Protein AF-0000000085181703 (afdb_homodimer)

Organism: NCBI:txid2984134

Structure (mmCIF, N/CA/C/O backbone):
data_AF-0000000085181703-model_v1
#
loop_
_entity.id
_entity.type
_entity.pdbx_description
1 polymer 'Alpha/beta hydrolase'
#
loop_
_atom_site.group_PDB
_atom_site.id
_atom_site.type_symbol
_atom_site.label_atom_id
_atom_site.label_alt_id
_atom_site.label_comp_id
_atom_site.label_asym_id
_atom_site.label_entity_id
_atom_site.label_seq_id
_atom_site.pdbx_PDB_ins_code
_atom_site.Cartn_x
_atom_site.Cartn_y
_atom_site.Cartn_z
_atom_site.occupancy
_atom_site.B_iso_or_equiv
_atom_site.auth_seq_id
_atom_site.auth_comp_id
_atom_site.auth_asym_id
_atom_site.auth_atom_id
_atom_site.pdbx_PDB_model_num
ATOM 1 N N . MET A 1 1 ? 2.215 30.688 -2.297 1 44.62 1 MET A N 1
ATOM 2 C CA . MET A 1 1 ? 3.512 31.328 -2.062 1 44.62 1 MET A CA 1
ATOM 3 C C . MET A 1 1 ? 3.768 31.5 -0.57 1 44.62 1 MET A C 1
ATOM 5 O O . MET A 1 1 ? 2.91 32 0.155 1 44.62 1 MET A O 1
ATOM 9 N N . ILE A 1 2 ? 4.824 30.688 -0.105 1 53.91 2 ILE A N 1
ATOM 10 C CA . ILE A 1 2 ? 5.281 30.719 1.279 1 53.91 2 ILE A CA 1
ATOM 11 C C . ILE A 1 2 ? 6.387 31.766 1.433 1 53.91 2 ILE A C 1
ATOM 13 O O . ILE A 1 2 ? 7.277 31.859 0.584 1 53.91 2 ILE A O 1
ATOM 17 N N . GLY A 1 3 ? 6.328 32.688 2.465 1 51.97 3 GLY A N 1
ATOM 18 C CA . GLY A 1 3 ? 7.445 33.531 2.891 1 51.97 3 GLY A CA 1
ATOM 19 C C . GLY A 1 3 ? 7.438 34.906 2.27 1 51.97 3 GLY A C 1
ATOM 20 O O . GLY A 1 3 ? 8.414 35.656 2.373 1 51.97 3 GLY A O 1
ATOM 21 N N . LEU A 1 4 ? 6.711 35.188 1.269 1 46.38 4 LEU A N 1
ATOM 22 C CA . LEU A 1 4 ? 6.895 36.531 0.753 1 46.38 4 LEU A CA 1
ATOM 23 C C . LEU A 1 4 ? 6.578 37.594 1.826 1 46.38 4 LEU A C 1
ATOM 25 O O . LEU A 1 4 ? 5.566 37.469 2.52 1 46.38 4 LEU A O 1
ATOM 29 N N . VAL A 1 5 ? 7.785 38.125 2.312 1 45.75 5 VAL A N 1
ATOM 30 C CA . VAL A 1 5 ? 7.645 39.25 3.199 1 45.75 5 VAL A CA 1
ATOM 31 C C . VAL A 1 5 ? 6.566 40.219 2.66 1 45.75 5 VAL A C 1
ATOM 33 O O . VAL A 1 5 ? 6.668 40.688 1.531 1 45.75 5 VAL A O 1
ATOM 36 N N . ALA A 1 6 ? 5.469 39.938 3.24 1 47.25 6 ALA A N 1
ATOM 37 C CA . ALA A 1 6 ? 4.414 40.906 2.932 1 47.25 6 ALA A CA 1
ATOM 38 C C . ALA A 1 6 ? 4.988 42.312 2.775 1 47.25 6 ALA A C 1
ATOM 40 O O . ALA A 1 6 ? 5.965 42.656 3.439 1 47.25 6 ALA A O 1
ATOM 41 N N . GLU A 1 7 ? 4.918 42.906 1.658 1 44.91 7 GLU A N 1
ATOM 42 C CA . GLU A 1 7 ? 5.156 44.344 1.658 1 44.91 7 GLU A CA 1
ATOM 43 C C . GLU A 1 7 ? 4.863 44.969 3.027 1 44.91 7 GLU A C 1
ATOM 45 O O . GLU A 1 7 ? 3.91 44.562 3.699 1 44.91 7 GLU A O 1
ATOM 50 N N . PRO A 1 8 ? 5.91 45.656 3.588 1 40.56 8 PRO A N 1
ATOM 51 C CA . PRO A 1 8 ? 5.605 46.375 4.812 1 40.56 8 PRO A CA 1
ATOM 52 C C . PRO A 1 8 ? 4.211 47 4.801 1 40.56 8 PRO A C 1
ATOM 54 O O . PRO A 1 8 ? 3.879 47.781 3.898 1 40.56 8 PRO A O 1
ATOM 57 N N . GLN A 1 9 ? 3.221 46.219 4.93 1 43.88 9 GLN A N 1
ATOM 58 C CA . GLN A 1 9 ? 1.952 46.906 5.027 1 43.88 9 GLN A CA 1
ATOM 59 C C . GLN A 1 9 ? 2.055 48.094 6 1 43.88 9 GLN A C 1
ATOM 61 O O . GLN A 1 9 ? 2.902 48.094 6.895 1 43.88 9 GLN A O 1
ATOM 66 N N . ASN A 1 10 ? 1.374 49.188 5.863 1 41.94 10 ASN A N 1
ATOM 67 C CA . ASN A 1 10 ? 1.282 50.25 6.844 1 41.94 10 ASN A CA 1
ATOM 68 C C . ASN A 1 10 ? 1.232 49.688 8.273 1 41.94 10 ASN A C 1
ATOM 70 O O . ASN A 1 10 ? 0.738 48.594 8.5 1 41.94 10 ASN A O 1
ATOM 74 N N . GLY A 1 11 ? 1.941 50.156 9.312 1 42.81 11 GLY A N 1
ATOM 75 C CA . GLY A 1 11 ? 2.311 49.906 10.703 1 42.81 11 GLY A CA 1
ATOM 76 C C . GLY A 1 11 ? 1.26 49.156 11.484 1 42.81 11 GLY A C 1
ATOM 77 O O . GLY A 1 11 ? 1.58 48.188 12.195 1 42.81 11 GLY A O 1
ATOM 78 N N . ASP A 1 12 ? 0.082 49.625 11.758 1 45.75 12 ASP A N 1
ATOM 79 C CA . ASP A 1 12 ? -0.886 49.312 12.805 1 45.75 12 ASP A CA 1
ATOM 80 C C . ASP A 1 12 ? -1.64 48.031 12.484 1 45.75 12 ASP A C 1
ATOM 82 O O . ASP A 1 12 ? -2.115 47.344 13.391 1 45.75 12 ASP A O 1
ATOM 86 N N . ALA A 1 13 ? -1.985 47.719 11.359 1 49.84 13 ALA A N 1
ATOM 87 C CA . ALA A 1 13 ? -2.912 46.625 11 1 49.84 13 ALA A CA 1
ATOM 88 C C . ALA A 1 13 ? -2.232 45.281 11.078 1 49.84 13 ALA A C 1
ATOM 90 O O . ALA A 1 13 ? -2.893 44.25 11.312 1 49.84 13 ALA A O 1
ATOM 91 N N . ALA A 1 14 ? -1.057 45.125 10.719 1 53.81 14 ALA A N 1
ATOM 92 C CA . ALA A 1 14 ? -0.297 43.875 10.742 1 53.81 14 ALA A CA 1
ATOM 93 C C . ALA A 1 14 ? -0.096 43.375 12.172 1 53.81 14 ALA A C 1
ATOM 95 O O . ALA A 1 14 ? 0.05 42.188 12.414 1 53.81 14 ALA A O 1
ATOM 96 N N . LYS A 1 15 ? 0.041 44.312 13.086 1 58.56 15 LYS A N 1
ATOM 97 C CA . LYS A 1 15 ? 0.349 43.969 14.469 1 58.56 15 LYS A CA 1
ATOM 98 C C . LYS A 1 15 ? -0.819 43.25 15.125 1 58.56 15 LYS A C 1
ATOM 100 O O . LYS A 1 15 ? -0.629 42.5 16.094 1 58.56 15 LYS A O 1
ATOM 105 N N . ASN A 1 16 ? -2.051 43.281 14.391 1 68.62 16 ASN A N 1
ATOM 106 C CA . ASN A 1 16 ? -3.156 42.719 15.156 1 68.62 16 ASN A CA 1
ATOM 107 C C . ASN A 1 16 ? -3.738 41.469 14.469 1 68.62 16 ASN A C 1
ATOM 109 O O . ASN A 1 16 ? -4.902 41.156 14.68 1 68.62 16 ASN A O 1
ATOM 113 N N . LEU A 1 17 ? -2.854 40.844 13.586 1 85.81 17 LEU A N 1
ATOM 114 C CA . LEU A 1 17 ? -3.385 39.656 12.914 1 85.81 17 LEU A CA 1
ATOM 115 C C . LEU A 1 17 ? -3.277 38.438 13.82 1 85.81 17 LEU A C 1
ATOM 117 O O . LEU A 1 17 ? -2.314 38.281 14.578 1 85.81 17 LEU A O 1
ATOM 121 N N . ARG A 1 18 ? -4.336 37.656 13.781 1 92.69 18 ARG A N 1
ATOM 122 C CA . ARG A 1 18 ? -4.234 36.344 14.422 1 92.69 18 ARG A CA 1
ATOM 123 C C . ARG A 1 18 ? -3.27 35.438 13.672 1 92.69 18 ARG A C 1
ATOM 125 O O . ARG A 1 18 ? -3.262 35.406 12.438 1 92.69 18 ARG A O 1
ATOM 132 N N . LYS A 1 19 ? -2.395 34.781 14.438 1 95.5 19 LYS A N 1
ATOM 133 C CA . LYS A 1 19 ? -1.359 33.938 13.844 1 95.5 19 LYS A CA 1
ATOM 134 C C . LYS A 1 19 ? -1.336 32.562 14.5 1 95.5 19 LYS A C 1
ATOM 136 O O . LYS A 1 19 ? -1.632 32.438 15.688 1 95.5 19 LYS A O 1
ATOM 141 N N . HIS A 1 20 ? -1.046 31.562 13.727 1 96 20 HIS A N 1
ATOM 142 C CA . HIS A 1 20 ? -0.878 30.188 14.203 1 96 20 HIS A CA 1
ATOM 143 C C . HIS A 1 20 ? 0.441 29.594 13.727 1 96 20 HIS A C 1
ATOM 145 O O . HIS A 1 20 ? 0.723 29.594 12.523 1 96 20 HIS A O 1
ATOM 151 N N . GLU A 1 21 ? 1.245 29.109 14.656 1 97 21 GLU A N 1
ATOM 152 C CA . GLU A 1 21 ? 2.457 28.359 14.305 1 97 21 GLU A CA 1
ATOM 153 C C . GLU A 1 21 ? 2.139 26.922 13.961 1 97 21 GLU A C 1
ATOM 155 O O . GLU A 1 21 ? 1.484 26.219 14.734 1 97 21 GLU A O 1
ATOM 160 N N . ILE A 1 22 ? 2.611 26.516 12.805 1 98.06 22 ILE A N 1
ATOM 161 C CA . ILE A 1 22 ? 2.357 25.156 12.344 1 98.06 22 ILE A CA 1
ATOM 162 C C . ILE A 1 22 ? 3.682 24.422 12.156 1 98.06 22 ILE A C 1
ATOM 164 O O . ILE A 1 22 ? 4.539 24.859 11.383 1 98.06 22 ILE A O 1
ATOM 168 N N . PHE A 1 23 ? 3.852 23.359 12.867 1 98.81 23 PHE A N 1
ATOM 169 C CA . PHE A 1 23 ? 5.004 22.5 12.648 1 98.81 23 PHE A CA 1
ATOM 170 C C . PHE A 1 23 ? 4.77 21.562 11.461 1 98.81 23 PHE A C 1
ATOM 172 O O . PHE A 1 23 ? 3.645 21.125 11.227 1 98.81 23 PHE A O 1
ATOM 179 N N . ILE A 1 24 ? 5.887 21.297 10.742 1 98.62 24 ILE A N 1
ATOM 180 C CA . ILE A 1 24 ? 5.766 20.562 9.492 1 98.62 24 ILE A CA 1
ATOM 181 C C . ILE A 1 24 ? 6.633 19.297 9.539 1 98.62 24 ILE A C 1
ATOM 183 O O . ILE A 1 24 ? 7.816 19.375 9.875 1 98.62 24 ILE A O 1
ATOM 187 N N . LEU A 1 25 ? 6.066 18.25 9.273 1 98.81 25 LEU A N 1
ATOM 188 C CA . LEU A 1 25 ? 6.695 17 8.867 1 98.81 25 LEU A CA 1
ATOM 189 C C . LEU A 1 25 ? 6.359 16.672 7.414 1 98.81 25 LEU A C 1
ATOM 191 O O . LEU A 1 25 ? 5.188 16.656 7.031 1 98.81 25 LEU A O 1
ATOM 195 N N . THR A 1 26 ? 7.398 16.438 6.59 1 98.75 26 THR A N 1
ATOM 196 C CA . THR A 1 26 ? 7.008 16.281 5.191 1 98.75 26 THR A CA 1
ATOM 197 C C . THR A 1 26 ? 7.934 15.305 4.477 1 98.75 26 THR A C 1
ATOM 199 O O . THR A 1 26 ? 9.133 15.258 4.758 1 98.75 26 THR A O 1
ATOM 202 N N . SER A 1 27 ? 7.352 14.508 3.582 1 98.44 27 SER A N 1
ATOM 203 C CA . SER A 1 27 ? 8.125 13.656 2.689 1 98.44 27 SER A CA 1
ATOM 204 C C . SER A 1 27 ? 8.352 14.328 1.341 1 98.44 27 SER A C 1
ATOM 206 O O . SER A 1 27 ? 8.789 13.68 0.385 1 98.44 27 SER A O 1
ATOM 208 N N . ARG A 1 28 ? 7.977 15.586 1.236 1 98 28 ARG A N 1
ATOM 209 C CA . ARG A 1 28 ? 8.172 16.359 0.017 1 98 28 ARG A CA 1
ATOM 210 C C . ARG A 1 28 ? 9.625 16.812 -0.119 1 98 28 ARG A C 1
ATOM 212 O O . ARG A 1 28 ? 10.258 17.172 0.87 1 98 28 ARG A O 1
ATOM 219 N N . ALA A 1 29 ? 10.102 16.781 -1.357 1 97.06 29 ALA A N 1
ATOM 220 C CA . ALA A 1 29 ? 11.406 17.375 -1.638 1 97.06 29 ALA A CA 1
ATOM 221 C C . ALA A 1 29 ? 11.328 18.906 -1.595 1 97.06 29 ALA A C 1
ATOM 223 O O . ALA A 1 29 ? 10.297 19.484 -1.916 1 97.06 29 ALA A O 1
ATOM 224 N N . PRO A 1 30 ? 12.445 19.484 -1.153 1 95.44 30 PRO A N 1
ATOM 225 C CA . PRO A 1 30 ? 12.461 20.953 -1.259 1 95.44 30 PRO A CA 1
ATOM 226 C C . PRO A 1 30 ? 12.195 21.438 -2.68 1 95.44 30 PRO A C 1
ATOM 228 O O . PRO A 1 30 ? 12.547 20.766 -3.648 1 95.44 30 PRO A O 1
ATOM 231 N N . ASP A 1 31 ? 11.562 22.547 -2.744 1 93.31 31 ASP A N 1
ATOM 232 C CA . ASP A 1 31 ? 11.336 23.172 -4.043 1 93.31 31 ASP A CA 1
ATOM 233 C C . ASP A 1 31 ? 12.5 24.094 -4.426 1 93.31 31 ASP A C 1
ATOM 235 O O . ASP A 1 31 ? 13.172 24.641 -3.557 1 93.31 31 ASP A O 1
ATOM 239 N N . SER A 1 32 ? 12.703 24.219 -5.754 1 90.62 32 SER A N 1
ATOM 240 C CA . SER A 1 32 ? 13.742 25.125 -6.215 1 90.62 32 SER A CA 1
ATOM 241 C C . SER A 1 32 ? 13.383 26.578 -5.922 1 90.62 32 SER A C 1
ATOM 243 O O . SER A 1 32 ? 14.258 27.422 -5.762 1 90.62 32 SER A O 1
ATOM 245 N N . ASP A 1 33 ? 12.133 26.844 -5.898 1 85.88 33 ASP A N 1
ATOM 246 C CA . ASP A 1 33 ? 11.625 28.141 -5.496 1 85.88 33 ASP A CA 1
ATOM 247 C C . ASP A 1 33 ? 11.5 28.234 -3.979 1 85.88 33 ASP A C 1
ATOM 249 O O . ASP A 1 33 ? 10.641 27.594 -3.377 1 85.88 33 ASP A O 1
ATOM 253 N N . PRO A 1 34 ? 12.328 29.031 -3.365 1 79.69 34 PRO A N 1
ATOM 254 C CA . PRO A 1 34 ? 12.312 29.109 -1.902 1 79.69 34 PRO A CA 1
ATOM 255 C C . PRO A 1 34 ? 10.969 29.609 -1.352 1 79.69 34 PRO A C 1
ATOM 257 O O . PRO A 1 34 ? 10.672 29.391 -0.175 1 79.69 34 PRO A O 1
ATOM 260 N N . THR A 1 35 ? 10.172 30.219 -2.189 1 81.19 35 THR A N 1
ATOM 261 C CA . THR A 1 35 ? 8.891 30.734 -1.723 1 81.19 35 THR A CA 1
ATOM 262 C C . THR A 1 35 ? 7.867 29.609 -1.615 1 81.19 35 THR A C 1
ATOM 264 O O . THR A 1 35 ? 6.816 29.766 -0.99 1 81.19 35 THR A O 1
ATOM 267 N N . ILE A 1 36 ? 8.211 28.5 -2.162 1 85.25 36 ILE A N 1
ATOM 268 C CA . ILE A 1 36 ? 7.297 27.359 -2.121 1 85.25 36 ILE A CA 1
ATOM 269 C C . ILE A 1 36 ? 7.715 26.406 -1.004 1 85.25 36 ILE A C 1
ATOM 271 O O . ILE A 1 36 ? 6.879 25.688 -0.442 1 85.25 36 ILE A O 1
ATOM 275 N N . LEU A 1 37 ? 9.016 26.422 -0.652 1 92.94 37 LEU A N 1
ATOM 276 C CA . LEU A 1 37 ? 9.664 25.656 0.407 1 92.94 37 LEU A CA 1
ATOM 277 C C . LEU A 1 37 ? 9.742 24.188 0.039 1 92.94 37 LEU A C 1
ATOM 279 O O . LEU A 1 37 ? 10.836 23.641 -0.158 1 92.94 37 LEU A O 1
ATOM 283 N N . PHE A 1 38 ? 8.516 23.484 -0.163 1 96.5 38 PHE A N 1
ATOM 284 C CA . PHE A 1 38 ? 8.523 22.078 -0.512 1 96.5 38 PHE A CA 1
ATOM 285 C C . PHE A 1 38 ? 7.684 21.812 -1.758 1 96.5 38 PHE A C 1
ATOM 287 O O . PHE A 1 38 ? 6.617 22.422 -1.929 1 96.5 38 PHE A O 1
ATOM 294 N N . SER A 1 39 ? 8.172 20.891 -2.654 1 96.06 39 SER A N 1
ATOM 295 C CA . SER A 1 39 ? 7.562 20.609 -3.949 1 96.06 39 SER A CA 1
ATOM 296 C C . SER A 1 39 ? 6.629 19.406 -3.869 1 96.06 39 SER A C 1
ATOM 298 O O . SER A 1 39 ? 6.359 18.891 -2.781 1 96.06 39 SER A O 1
ATOM 300 N N . GLY A 1 40 ? 6.07 19.078 -5.031 1 94.69 40 GLY A N 1
ATOM 301 C CA . GLY A 1 40 ? 5.258 17.875 -5.133 1 94.69 40 GLY A CA 1
ATOM 302 C C . GLY A 1 40 ? 6.078 16.609 -5.34 1 94.69 40 GLY A C 1
ATOM 303 O O . GLY A 1 40 ? 5.523 15.516 -5.414 1 94.69 40 GLY A O 1
ATOM 304 N N . LYS A 1 41 ? 7.367 16.719 -5.379 1 94.56 41 LYS A N 1
ATOM 305 C CA . LYS A 1 41 ? 8.258 15.578 -5.562 1 94.56 41 LYS A CA 1
ATOM 306 C C . LYS A 1 41 ? 8.609 14.93 -4.227 1 94.56 41 LYS A C 1
ATOM 308 O O . LYS A 1 41 ? 8.523 15.578 -3.178 1 94.56 41 LYS A O 1
ATOM 313 N N . ARG A 1 42 ? 8.977 13.68 -4.309 1 96 42 ARG A N 1
ATOM 314 C CA . ARG A 1 42 ? 9.297 12.914 -3.107 1 96 42 ARG A CA 1
ATOM 315 C C . ARG A 1 42 ? 10.742 13.125 -2.691 1 96 42 ARG A C 1
ATOM 317 O O . ARG A 1 42 ? 11.602 13.422 -3.529 1 96 42 ARG A O 1
ATOM 324 N N . SER A 1 43 ? 10.93 13.047 -1.42 1 95.38 43 SER A N 1
ATOM 325 C CA . SER A 1 43 ? 12.273 13.117 -0.857 1 95.38 43 SER A CA 1
ATOM 326 C C . SER A 1 43 ? 12.633 11.82 -0.132 1 95.38 43 SER A C 1
ATOM 328 O O . SER A 1 43 ? 11.766 11.156 0.427 1 95.38 43 SER A O 1
ATOM 330 N N . SER A 1 44 ? 13.914 11.438 -0.115 1 90.5 44 SER A N 1
ATOM 331 C CA . SER A 1 44 ? 14.391 10.273 0.63 1 90.5 44 SER A CA 1
ATOM 332 C C . SER A 1 44 ? 14.539 10.594 2.113 1 90.5 44 SER A C 1
ATOM 334 O O . SER A 1 44 ? 14.672 9.688 2.938 1 90.5 44 SER A O 1
ATOM 336 N N . GLU A 1 45 ? 14.484 11.852 2.391 1 93.69 45 GLU A N 1
ATOM 337 C CA . GLU A 1 45 ? 14.617 12.281 3.781 1 93.69 45 GLU A CA 1
ATOM 338 C C . GLU A 1 45 ? 13.398 13.086 4.227 1 93.69 45 GLU A C 1
ATOM 340 O O . GLU A 1 45 ? 12.844 13.867 3.451 1 93.69 45 GLU A O 1
ATOM 345 N N . ILE A 1 46 ? 13.062 12.938 5.492 1 96.88 46 ILE A N 1
ATOM 346 C CA . ILE A 1 46 ? 11.93 13.695 6.027 1 96.88 46 ILE A CA 1
ATOM 347 C C . ILE A 1 46 ? 12.312 15.164 6.164 1 96.88 46 ILE A C 1
ATOM 349 O O . ILE A 1 46 ? 13.438 15.484 6.555 1 96.88 46 ILE A O 1
ATOM 353 N N . GLY A 1 47 ? 11.453 16.016 5.711 1 97.81 47 GLY A N 1
ATOM 354 C CA . GLY A 1 47 ? 11.602 17.438 5.949 1 97.81 47 GLY A CA 1
ATOM 355 C C . GLY A 1 47 ? 10.992 17.891 7.266 1 97.81 47 GLY A C 1
ATOM 356 O O . GLY A 1 47 ? 9.93 17.406 7.656 1 97.81 47 GLY A O 1
ATOM 357 N N . LEU A 1 48 ? 11.695 18.75 7.98 1 98.5 48 LEU A N 1
ATOM 358 C CA . LEU A 1 48 ? 11.266 19.328 9.25 1 98.5 48 LEU A CA 1
ATOM 359 C C . LEU A 1 48 ? 11.258 20.844 9.188 1 98.5 48 LEU A C 1
ATOM 361 O O . LEU A 1 48 ? 12.289 21.469 8.898 1 98.5 48 LEU A O 1
ATOM 365 N N . ALA A 1 49 ? 10.109 21.375 9.414 1 97.94 49 ALA A N 1
ATOM 366 C CA . ALA A 1 49 ? 10.016 22.828 9.305 1 97.94 49 ALA A CA 1
ATOM 367 C C . ALA A 1 49 ? 8.93 23.391 10.227 1 97.94 49 ALA A C 1
ATOM 369 O O . ALA A 1 49 ? 8.312 22.641 10.984 1 97.94 49 ALA A O 1
ATOM 370 N N . LYS A 1 50 ? 8.805 24.641 10.273 1 97.56 50 LYS A N 1
ATOM 371 C CA . LYS A 1 50 ? 7.75 25.406 10.945 1 97.56 50 LYS A CA 1
ATOM 372 C C . LYS A 1 50 ? 7.395 26.656 10.156 1 97.56 50 LYS A C 1
ATOM 374 O O . LYS A 1 50 ? 8.258 27.266 9.516 1 97.56 50 LYS A O 1
ATOM 379 N N . LEU A 1 51 ? 6.098 26.922 10.141 1 95.88 51 LEU A N 1
ATOM 380 C CA . LEU A 1 51 ? 5.602 28.125 9.477 1 95.88 51 LEU A CA 1
ATOM 381 C C . LEU A 1 51 ? 4.57 28.844 10.344 1 95.88 51 LEU A C 1
ATOM 383 O O . LEU A 1 51 ? 4.031 28.25 11.289 1 95.88 51 LEU A O 1
ATOM 387 N N . THR A 1 52 ? 4.367 30.109 10.023 1 95.12 52 THR A N 1
ATOM 388 C CA . THR A 1 52 ? 3.305 30.891 10.641 1 95.12 52 THR A CA 1
ATOM 389 C C . THR A 1 52 ? 2.188 31.188 9.641 1 95.12 52 THR A C 1
ATOM 391 O O . THR A 1 52 ? 2.445 31.672 8.539 1 95.12 52 THR A O 1
ATOM 394 N N . VAL A 1 53 ? 1.019 30.797 9.953 1 95.69 53 VAL A N 1
ATOM 395 C CA . VAL A 1 53 ? -0.137 31.141 9.125 1 95.69 53 VAL A CA 1
ATOM 396 C C . VAL A 1 53 ? -0.884 32.312 9.734 1 95.69 53 VAL A C 1
ATOM 398 O O . VAL A 1 53 ? -1.222 32.312 10.922 1 95.69 53 VAL A O 1
ATOM 401 N N . SER A 1 54 ? -1.146 33.312 8.945 1 94.75 54 SER A N 1
ATOM 402 C CA . SER A 1 54 ? -1.91 34.469 9.383 1 94.75 54 SER A CA 1
ATOM 403 C C . SER A 1 54 ? -3.34 34.438 8.859 1 94.75 54 SER A C 1
ATOM 405 O O . SER A 1 54 ? -3.572 34.031 7.711 1 94.75 54 SER A O 1
ATOM 407 N N . VAL A 1 55 ? -4.23 34.812 9.688 1 94.69 55 VAL A N 1
ATOM 408 C CA . VAL A 1 55 ? -5.652 34.812 9.367 1 94.69 55 VAL A CA 1
ATOM 409 C C . VAL A 1 55 ? -6.117 36.25 9.133 1 94.69 55 VAL A C 1
ATOM 411 O O . VAL A 1 55 ? -5.926 37.125 9.984 1 94.69 55 VAL A O 1
ATOM 414 N N . PRO A 1 56 ? -6.727 36.5 8.039 1 93.06 56 PRO A N 1
ATOM 415 C CA . PRO A 1 56 ? -7.203 37.844 7.82 1 93.06 56 PRO A CA 1
ATOM 416 C C . PRO A 1 56 ? -8.352 38.25 8.75 1 93.06 56 PRO A C 1
ATOM 418 O O . PRO A 1 56 ? -9.18 37.406 9.094 1 93.06 56 PRO A O 1
ATOM 421 N N . PRO A 1 57 ? -8.414 39.531 9.078 1 92.06 57 PRO A N 1
ATOM 422 C CA . PRO A 1 57 ? -9.445 40 10.008 1 92.06 57 PRO A CA 1
ATOM 423 C C . PRO A 1 57 ? -10.859 39.719 9.492 1 92.06 57 PRO A C 1
ATOM 425 O O . PRO A 1 57 ? -11.797 39.562 10.281 1 92.06 57 PRO A O 1
ATOM 428 N N . ASN A 1 58 ? -11.094 39.656 8.211 1 89.62 58 ASN A N 1
ATOM 429 C CA . ASN A 1 58 ? -12.398 39.438 7.602 1 89.62 58 ASN A CA 1
ATOM 430 C C . ASN A 1 58 ? -12.695 37.969 7.406 1 89.62 58 ASN A C 1
ATOM 432 O O . ASN A 1 58 ? -13.609 37.594 6.672 1 89.62 58 ASN A O 1
ATOM 436 N N . HIS A 1 59 ? -11.992 37.125 8.07 1 92.75 59 HIS A N 1
ATOM 437 C CA . HIS A 1 59 ? -12.125 35.688 7.867 1 92.75 59 HIS A CA 1
ATOM 438 C C . HIS A 1 59 ? -13.539 35.219 8.164 1 92.75 59 HIS A C 1
ATOM 440 O O . HIS A 1 59 ? -14.133 35.625 9.164 1 92.75 59 HIS A O 1
ATOM 446 N N . THR A 1 60 ? -14.109 34.406 7.176 1 87.69 60 THR A N 1
ATOM 447 C CA . THR A 1 60 ? -15.344 33.656 7.371 1 87.69 60 THR A CA 1
ATOM 448 C C . THR A 1 60 ? -15.055 32.188 7.629 1 87.69 60 THR A C 1
ATOM 450 O O . THR A 1 60 ? -14.406 31.516 6.816 1 87.69 60 THR A O 1
ATOM 453 N N . PRO A 1 61 ? -15.547 31.641 8.734 1 85.62 61 PRO A N 1
ATOM 454 C CA . PRO A 1 61 ? -15.281 30.219 9.023 1 85.62 61 PRO A CA 1
ATOM 455 C C . PRO A 1 61 ? -15.664 29.297 7.867 1 85.62 61 PRO A C 1
ATOM 457 O O . PRO A 1 61 ? -16.703 29.5 7.238 1 85.62 61 PRO A O 1
ATOM 460 N N . GLY A 1 62 ? -14.766 28.297 7.609 1 82 62 GLY A N 1
ATOM 461 C CA . GLY A 1 62 ? -15.008 27.344 6.543 1 82 62 GLY A CA 1
ATOM 462 C C . GLY A 1 62 ? -14.383 27.75 5.219 1 82 62 GLY A C 1
ATOM 463 O O . GLY A 1 62 ? -14.297 26.938 4.293 1 82 62 GLY A O 1
ATOM 464 N N . LYS A 1 63 ? -13.922 28.969 5.148 1 85.38 63 LYS A N 1
ATOM 465 C CA . LYS A 1 63 ? -13.344 29.484 3.91 1 85.38 63 LYS A CA 1
ATOM 466 C C . LYS A 1 63 ? -11.852 29.781 4.082 1 85.38 63 LYS A C 1
ATOM 468 O O . LYS A 1 63 ? -11.414 30.141 5.18 1 85.38 63 LYS A O 1
ATOM 473 N N . ILE A 1 64 ? -11.125 29.578 3.041 1 89.81 64 ILE A N 1
ATOM 474 C CA . ILE A 1 64 ? -9.742 30.062 2.973 1 89.81 64 ILE A CA 1
ATOM 475 C C . ILE A 1 64 ? -9.648 31.219 1.979 1 89.81 64 ILE A C 1
ATOM 477 O O . ILE A 1 64 ? -9.57 30.984 0.768 1 89.81 64 ILE A O 1
ATOM 481 N N . GLU A 1 65 ? -9.695 32.469 2.535 1 90.56 65 GLU A N 1
ATOM 482 C CA . GLU A 1 65 ? -9.617 33.656 1.675 1 90.56 65 GLU A CA 1
ATOM 483 C C . GLU A 1 65 ? -8.289 33.688 0.925 1 90.56 65 GLU A C 1
ATOM 485 O O . GLU A 1 65 ? -7.219 33.656 1.541 1 90.56 65 GLU A O 1
ATOM 490 N N . SER A 1 66 ? -8.289 33.625 -0.312 1 87.5 66 SER A N 1
ATOM 491 C CA . SER A 1 66 ? -7.125 33.656 -1.194 1 87.5 66 SER A CA 1
ATOM 492 C C . SER A 1 66 ? -7.305 34.656 -2.311 1 87.5 66 SER A C 1
ATOM 494 O O . SER A 1 66 ? -8.43 35 -2.682 1 87.5 66 SER A O 1
ATOM 496 N N . PRO A 1 67 ? -6.18 35.156 -2.777 1 85.94 67 PRO A N 1
ATOM 497 C CA . PRO A 1 67 ? -6.312 36.156 -3.848 1 85.94 67 PRO A CA 1
ATOM 498 C C . PRO A 1 67 ? -6.703 35.531 -5.184 1 85.94 67 PRO A C 1
ATOM 500 O O . PRO A 1 67 ? -6.383 34.344 -5.445 1 85.94 67 PRO A O 1
ATOM 503 N N . GLN A 1 68 ? -7.516 36.219 -5.922 1 77.94 68 GLN A N 1
ATOM 504 C CA . GLN A 1 68 ? -7.844 35.781 -7.273 1 77.94 68 GLN A CA 1
ATOM 505 C C . GLN A 1 68 ? -6.602 35.75 -8.156 1 77.94 68 GLN A C 1
ATOM 507 O O . GLN A 1 68 ? -6.438 34.844 -8.984 1 77.94 68 GLN A O 1
ATOM 512 N N . SER A 1 69 ? -5.859 36.781 -7.992 1 76.19 69 SER A N 1
ATOM 513 C CA . SER A 1 69 ? -4.586 36.844 -8.703 1 76.19 69 SER A CA 1
ATOM 514 C C . SER A 1 69 ? -3.549 37.625 -7.891 1 76.19 69 SER A C 1
ATOM 516 O O . SER A 1 69 ? -3.898 38.375 -6.996 1 76.19 69 SER A O 1
ATOM 518 N N . GLY A 1 70 ? -2.303 37.312 -8.117 1 77.38 70 GLY A N 1
ATOM 519 C CA . GLY A 1 70 ? -1.235 38.094 -7.504 1 77.38 70 GLY A CA 1
ATOM 520 C C . GLY A 1 70 ? -0.791 37.531 -6.164 1 77.38 70 GLY A C 1
ATOM 521 O O . GLY A 1 70 ? -0.988 36.344 -5.887 1 77.38 70 GLY A O 1
ATOM 522 N N . ILE A 1 71 ? -0.151 38.375 -5.402 1 78.88 71 ILE A N 1
ATOM 523 C CA . ILE A 1 71 ? 0.463 38 -4.133 1 78.88 71 ILE A CA 1
ATOM 524 C C . ILE A 1 71 ? -0.548 38.156 -3.002 1 78.88 71 ILE A C 1
ATOM 526 O O . ILE A 1 71 ? -1.234 39.188 -2.922 1 78.88 71 ILE A O 1
ATOM 530 N N . PRO A 1 72 ? -0.743 37.156 -2.174 1 86.12 72 PRO A N 1
ATOM 531 C CA . PRO A 1 72 ? -1.664 37.281 -1.041 1 86.12 72 PRO A CA 1
ATOM 532 C C . PRO A 1 72 ? -1.324 38.438 -0.117 1 86.12 72 PRO A C 1
ATOM 534 O O . PRO A 1 72 ? -0.147 38.719 0.112 1 86.12 72 PRO A O 1
ATOM 537 N N . ARG A 1 73 ? -2.346 39.094 0.377 1 85.5 73 ARG A N 1
ATOM 538 C CA . ARG A 1 73 ? -2.234 40.188 1.356 1 85.5 73 ARG A CA 1
ATOM 539 C C . ARG A 1 73 ? -2.748 39.75 2.721 1 85.5 73 ARG A C 1
ATOM 541 O O . ARG A 1 73 ? -3.926 39.406 2.869 1 85.5 73 ARG A O 1
ATOM 548 N N . PRO A 1 74 ? -1.938 39.781 3.707 1 88.25 74 PRO A N 1
ATOM 549 C CA . PRO A 1 74 ? -2.334 39.25 5.02 1 88.25 74 PRO A CA 1
ATOM 550 C C . PRO A 1 74 ? -3.609 39.906 5.547 1 88.25 74 PRO A C 1
ATOM 552 O O . PRO A 1 74 ? -4.352 39.281 6.316 1 88.25 74 PRO A O 1
ATOM 555 N N . ALA A 1 75 ? -3.846 41.125 5.168 1 87.62 75 ALA A N 1
ATOM 556 C CA . ALA A 1 75 ? -5.027 41.844 5.645 1 87.62 75 ALA A CA 1
ATOM 557 C C . ALA A 1 75 ? -6.301 41.281 5.031 1 87.62 75 ALA A C 1
ATOM 559 O O . ALA A 1 75 ? -7.395 41.469 5.57 1 87.62 75 ALA A O 1
ATOM 560 N N . GLU A 1 76 ? -6.121 40.531 3.953 1 90.69 76 GLU A N 1
ATOM 561 C CA . GLU A 1 76 ? -7.309 40.094 3.227 1 90.69 76 GLU A CA 1
ATOM 562 C C . GLU A 1 76 ? -7.289 38.562 3.008 1 90.69 76 GLU A C 1
ATOM 564 O O . GLU A 1 76 ? -8.328 37.969 2.74 1 90.69 76 GLU A O 1
ATOM 569 N N . HIS A 1 77 ? -6.117 38.094 3.086 1 92.19 77 HIS A N 1
ATOM 570 C CA . HIS A 1 77 ? -5.965 36.688 2.699 1 92.19 77 HIS A CA 1
ATOM 571 C C . HIS A 1 77 ? -5.18 35.906 3.748 1 92.19 77 HIS A C 1
ATOM 573 O O . HIS A 1 77 ? -4.387 36.5 4.496 1 92.19 77 HIS A O 1
ATOM 579 N N . PHE A 1 78 ? -5.496 34.562 3.76 1 92.88 78 PHE A N 1
ATOM 580 C CA . PHE A 1 78 ? -4.59 33.688 4.508 1 92.88 78 PHE A CA 1
ATOM 581 C C . PHE A 1 78 ? -3.186 33.75 3.916 1 92.88 78 PHE A C 1
ATOM 583 O O . PHE A 1 78 ? -3.021 33.75 2.695 1 92.88 78 PHE A O 1
ATOM 590 N N . THR A 1 79 ? -2.211 33.812 4.773 1 92.06 79 THR A N 1
ATOM 591 C CA . THR A 1 79 ? -0.823 33.844 4.324 1 92.06 79 THR A CA 1
ATOM 592 C C . THR A 1 79 ? 0.035 32.906 5.191 1 92.06 79 THR A C 1
ATOM 594 O O . THR A 1 79 ? -0.243 32.75 6.383 1 92.06 79 THR A O 1
ATOM 597 N N . ALA A 1 80 ? 0.942 32.25 4.578 1 92.62 80 ALA A N 1
ATOM 598 C CA . ALA A 1 80 ? 1.979 31.5 5.27 1 92.62 80 ALA A CA 1
ATOM 599 C C . ALA A 1 80 ? 3.326 32.219 5.195 1 92.62 80 ALA A C 1
ATOM 601 O O . ALA A 1 80 ? 3.809 32.531 4.105 1 92.62 80 ALA A O 1
ATOM 602 N N . THR A 1 81 ? 3.906 32.438 6.406 1 91.06 81 THR A N 1
ATOM 603 C CA . THR A 1 81 ? 5.133 33.219 6.461 1 91.06 81 THR A CA 1
ATOM 604 C C . THR A 1 81 ? 6.121 32.625 7.457 1 91.06 81 THR A C 1
ATOM 606 O O . THR A 1 81 ? 5.852 31.594 8.055 1 91.06 81 THR A O 1
ATOM 609 N N . ASP A 1 82 ? 7.344 33.188 7.52 1 90.56 82 ASP A N 1
ATOM 610 C CA . ASP A 1 82 ? 8.383 32.906 8.5 1 90.56 82 ASP A CA 1
ATOM 611 C C . ASP A 1 82 ? 8.781 31.438 8.5 1 90.56 82 ASP A C 1
ATOM 613 O O . ASP A 1 82 ? 8.797 30.781 9.547 1 90.56 82 ASP A O 1
ATOM 617 N N . PRO A 1 83 ? 9.117 30.953 7.328 1 93.44 83 PRO A N 1
ATOM 618 C CA . PRO A 1 83 ? 9.555 29.547 7.297 1 93.44 83 PRO A CA 1
ATOM 619 C C . PRO A 1 83 ? 10.852 29.312 8.07 1 93.44 83 PRO A C 1
ATOM 621 O O . PRO A 1 83 ? 11.773 30.125 7.992 1 93.44 83 PRO A O 1
ATOM 624 N N . ALA A 1 84 ? 10.852 28.375 8.914 1 94.25 84 ALA A N 1
ATOM 625 C CA . ALA A 1 84 ? 12.039 27.875 9.586 1 94.25 84 ALA A CA 1
ATOM 626 C C . ALA A 1 84 ? 12.273 26.391 9.266 1 94.25 84 ALA A C 1
ATOM 628 O O . ALA A 1 84 ? 11.414 25.547 9.523 1 94.25 84 ALA A O 1
ATOM 629 N N . ILE A 1 85 ? 13.414 26.047 8.719 1 95.62 85 ILE A N 1
ATOM 630 C CA . ILE A 1 85 ? 13.781 24.672 8.406 1 95.62 85 ILE A CA 1
ATOM 631 C C . ILE A 1 85 ? 14.727 24.141 9.469 1 95.62 85 ILE A C 1
ATOM 633 O O . ILE A 1 85 ? 15.711 24.797 9.82 1 95.62 85 ILE A O 1
ATOM 637 N N . PHE A 1 86 ? 14.406 23 9.984 1 97.44 86 PHE A N 1
ATOM 638 C CA . PHE A 1 86 ? 15.258 22.406 11 1 97.44 86 PHE A CA 1
ATOM 639 C C . PHE A 1 86 ? 16.312 21.5 10.359 1 97.44 86 PHE A C 1
ATOM 641 O O . PHE A 1 86 ? 15.992 20.719 9.461 1 97.44 86 PHE A O 1
ATOM 648 N N . SER A 1 87 ? 17.5 21.516 10.82 1 93.75 87 SER A N 1
ATOM 649 C CA . SER A 1 87 ? 18.594 20.734 10.242 1 93.75 87 SER A CA 1
ATOM 650 C C . SER A 1 87 ? 18.719 19.359 10.906 1 93.75 87 SER A C 1
ATOM 652 O O . SER A 1 87 ? 19.406 18.484 10.391 1 93.75 87 SER A O 1
ATOM 654 N N . SER A 1 88 ? 18.062 19.25 12.07 1 96.88 88 SER A N 1
ATOM 655 C CA . SER A 1 88 ? 18.141 17.969 12.773 1 96.88 88 SER A CA 1
ATOM 656 C C . SER A 1 88 ? 16.812 17.625 13.445 1 96.88 88 SER A C 1
ATOM 658 O O . SER A 1 88 ? 16.047 18.516 13.789 1 96.88 88 SER A O 1
ATOM 660 N N . GLU A 1 89 ? 16.641 16.375 13.656 1 98.12 89 GLU A N 1
ATOM 661 C CA . GLU A 1 89 ? 15.477 15.891 14.391 1 98.12 89 GLU A CA 1
ATOM 662 C C . GLU A 1 89 ? 15.445 16.438 15.812 1 98.12 89 GLU A C 1
ATOM 664 O O . GLU A 1 89 ? 14.375 16.781 16.328 1 98.12 89 GLU A O 1
ATOM 669 N N . SER A 1 90 ? 16.656 16.578 16.422 1 98.12 90 SER A N 1
ATOM 670 C CA . SER A 1 90 ? 16.75 17.094 17.781 1 98.12 90 SER A CA 1
ATOM 671 C C . SER A 1 90 ? 16.281 18.547 17.875 1 98.12 90 SER A C 1
ATOM 673 O O . SER A 1 90 ? 15.602 18.922 18.828 1 98.12 90 SER A O 1
ATOM 675 N N . ASP A 1 91 ? 16.641 19.344 16.859 1 98.25 91 ASP A N 1
ATOM 676 C CA . ASP A 1 91 ? 16.203 20.734 16.828 1 98.25 91 ASP A CA 1
ATOM 677 C C . ASP A 1 91 ? 14.68 20.828 16.688 1 98.25 91 ASP A C 1
ATOM 679 O O . ASP A 1 91 ? 14.039 21.672 17.328 1 98.25 91 ASP A O 1
ATOM 683 N N . PHE A 1 92 ? 14.164 20.047 15.875 1 98.69 92 PHE A N 1
ATOM 684 C CA . PHE A 1 92 ? 12.727 20 15.672 1 98.69 92 PHE A CA 1
ATOM 685 C C . PHE A 1 92 ? 12 19.656 16.969 1 98.69 92 PHE A C 1
ATOM 687 O O . PHE A 1 92 ? 11.055 20.344 17.359 1 98.69 92 PHE A O 1
ATOM 694 N N . VAL A 1 93 ? 12.453 18.609 17.672 1 98.81 93 VAL A N 1
ATOM 695 C CA . VAL A 1 93 ? 11.836 18.141 18.906 1 98.81 93 VAL A CA 1
ATOM 696 C C . VAL A 1 93 ? 11.945 19.219 19.984 1 98.81 93 VAL A C 1
ATOM 698 O O . VAL A 1 93 ? 10.984 19.469 20.703 1 98.81 93 VAL A O 1
ATOM 701 N N . SER A 1 94 ? 13.109 19.859 20.031 1 98.56 94 SER A N 1
ATOM 702 C CA . SER A 1 94 ? 13.328 20.906 21.031 1 98.56 94 SER A CA 1
ATOM 703 C C . SER A 1 94 ? 12.367 22.078 20.812 1 98.56 94 SER A C 1
ATOM 705 O O . SER A 1 94 ? 11.82 22.609 21.781 1 98.56 94 SER A O 1
ATOM 707 N N . ASP A 1 95 ? 12.203 22.453 19.578 1 98.62 95 ASP A N 1
ATOM 708 C CA . ASP A 1 95 ? 11.32 23.562 19.281 1 98.62 95 ASP A CA 1
ATOM 709 C C . ASP A 1 95 ? 9.859 23.188 19.547 1 98.62 95 ASP A C 1
ATOM 711 O O . ASP A 1 95 ? 9.094 24 20.078 1 98.62 95 ASP A O 1
ATOM 715 N N . LEU A 1 96 ? 9.508 21.984 19.172 1 98.69 96 LEU A N 1
ATOM 716 C CA . LEU A 1 96 ? 8.156 21.484 19.438 1 98.69 96 LEU A CA 1
ATOM 717 C C . LEU A 1 96 ? 7.887 21.422 20.938 1 98.69 96 LEU A C 1
ATOM 719 O O . LEU A 1 96 ? 6.812 21.828 21.391 1 98.69 96 LEU A O 1
ATOM 723 N N . GLN A 1 97 ? 8.859 20.984 21.656 1 98.44 97 GLN A N 1
ATOM 724 C CA . GLN A 1 97 ? 8.766 20.938 23.109 1 98.44 97 GLN A CA 1
ATOM 725 C C . GLN A 1 97 ? 8.586 22.328 23.703 1 98.44 97 GLN A C 1
ATOM 727 O O . GLN A 1 97 ? 7.797 22.531 24.625 1 98.44 97 GLN A O 1
ATOM 732 N N . ALA A 1 98 ? 9.352 23.266 23.188 1 98.31 98 ALA A N 1
ATOM 733 C CA . ALA A 1 98 ? 9.242 24.641 23.656 1 98.31 98 ALA A CA 1
ATOM 734 C C . ALA A 1 98 ? 7.84 25.188 23.406 1 98.31 98 ALA A C 1
ATOM 736 O O . ALA A 1 98 ? 7.285 25.891 24.25 1 98.31 98 ALA A O 1
ATOM 737 N N . GLU A 1 99 ? 7.301 24.891 22.25 1 97.94 99 GLU A N 1
ATOM 738 C CA . GLU A 1 99 ? 5.949 25.344 21.938 1 97.94 99 GLU A CA 1
ATOM 739 C C . GLU A 1 99 ? 4.918 24.703 22.859 1 97.94 99 GLU A C 1
ATOM 741 O O . GLU A 1 99 ? 3.975 25.375 23.297 1 97.94 99 GLU A O 1
ATOM 746 N N . LEU A 1 100 ? 5.098 23.438 23.125 1 97.94 100 LEU A N 1
ATOM 747 C CA . LEU A 1 100 ? 4.219 22.734 24.062 1 97.94 100 LEU A CA 1
ATOM 748 C C . LEU A 1 100 ? 4.297 23.375 25.453 1 97.94 100 LEU A C 1
ATOM 750 O O . LEU A 1 100 ? 3.27 23.578 26.109 1 97.94 100 LEU A O 1
ATOM 754 N N . ASN A 1 101 ? 5.465 23.766 25.844 1 97.62 101 ASN A N 1
ATOM 755 C CA . ASN A 1 101 ? 5.684 24.328 27.172 1 97.62 101 ASN A CA 1
ATOM 756 C C . ASN A 1 101 ? 5.039 25.703 27.312 1 97.62 101 ASN A C 1
ATOM 758 O O . ASN A 1 101 ? 4.824 26.172 28.438 1 97.62 101 ASN A O 1
ATOM 762 N N . ARG A 1 102 ? 4.773 26.312 26.188 1 96.5 102 ARG A N 1
ATOM 763 C CA . ARG A 1 102 ? 4.129 27.609 26.219 1 96.5 102 ARG A CA 1
ATOM 764 C C . ARG A 1 102 ? 2.631 27.484 26.469 1 96.5 102 ARG A C 1
ATOM 766 O O . ARG A 1 102 ? 1.957 28.469 26.75 1 96.5 102 ARG A O 1
ATOM 773 N N . ARG A 1 103 ? 2.17 26.281 26.375 1 94.88 103 ARG A N 1
ATOM 774 C CA . ARG A 1 103 ? 0.748 26.031 26.578 1 94.88 103 ARG A CA 1
ATOM 775 C C . ARG A 1 103 ? 0.468 25.641 28.031 1 94.88 103 ARG A C 1
ATOM 777 O O . ARG A 1 103 ? 1.376 25.219 28.75 1 94.88 103 ARG A O 1
ATOM 784 N N . SER A 1 104 ? -0.85 25.875 28.469 1 94 104 SER A N 1
ATOM 785 C CA . SER A 1 104 ? -1.275 25.281 29.734 1 94 104 SER A CA 1
ATOM 786 C C . SER A 1 104 ? -1.15 23.766 29.703 1 94 104 SER A C 1
ATOM 788 O O . SER A 1 104 ? -1.185 23.156 28.641 1 94 104 SER A O 1
ATOM 790 N N . VAL A 1 105 ? -1.003 23.219 30.828 1 92.12 105 VAL A N 1
ATOM 791 C CA . VAL A 1 105 ? -0.774 21.781 30.953 1 92.12 105 VAL A CA 1
ATOM 792 C C . VAL A 1 105 ? -1.882 21.016 30.234 1 92.12 105 VAL A C 1
ATOM 794 O O . VAL A 1 105 ? -1.614 20.031 29.531 1 92.12 105 VAL A O 1
ATOM 797 N N . GLN A 1 106 ? -3.092 21.5 30.312 1 89.69 106 GLN A N 1
ATOM 798 C CA . GLN A 1 106 ? -4.23 20.797 29.719 1 89.69 106 GLN A CA 1
ATOM 799 C C . GLN A 1 106 ? -4.223 20.922 28.188 1 89.69 106 GLN A C 1
ATOM 801 O O . GLN A 1 106 ? -4.84 20.125 27.5 1 89.69 106 GLN A O 1
ATOM 806 N N . ASN A 1 107 ? -3.463 21.891 27.672 1 93 107 ASN A N 1
ATOM 807 C CA . ASN A 1 107 ? -3.457 22.141 26.234 1 93 107 ASN A CA 1
ATOM 808 C C . ASN A 1 107 ? -2.158 21.672 25.578 1 93 107 ASN A C 1
ATOM 810 O O . ASN A 1 107 ? -1.87 22.031 24.438 1 93 107 ASN A O 1
ATOM 814 N N . ARG A 1 108 ? -1.375 20.906 26.375 1 96.5 108 ARG A N 1
ATOM 815 C CA . ARG A 1 108 ? -0.14 20.359 25.812 1 96.5 108 ARG A CA 1
ATOM 816 C C . ARG A 1 108 ? -0.417 19.125 24.969 1 96.5 108 ARG A C 1
ATOM 818 O O . ARG A 1 108 ? 0.094 18.031 25.281 1 96.5 108 ARG A O 1
ATOM 825 N N . ASN A 1 109 ? -1.281 19.297 23.969 1 96.06 109 ASN A N 1
ATOM 826 C CA . ASN A 1 109 ? -1.679 18.266 23.016 1 96.06 109 ASN A CA 1
ATOM 827 C C . ASN A 1 109 ? -1.159 18.578 21.609 1 96.06 109 ASN A C 1
ATOM 829 O O . ASN A 1 109 ? -0.876 19.734 21.281 1 96.06 109 ASN A O 1
ATOM 833 N N . VAL A 1 110 ? -0.952 17.531 20.859 1 97.5 110 VAL A N 1
ATOM 834 C CA . VAL A 1 110 ? -0.518 17.672 19.469 1 97.5 110 VAL A CA 1
ATOM 835 C C . VAL A 1 110 ? -1.597 17.141 18.531 1 97.5 110 VAL A C 1
ATOM 837 O O . VAL A 1 110 ? -2.191 16.094 18.797 1 97.5 110 VAL A O 1
ATOM 840 N N . LEU A 1 111 ? -1.936 17.906 17.547 1 96.38 111 LEU A N 1
ATOM 841 C CA . LEU A 1 111 ? -2.805 17.453 16.469 1 96.38 111 LEU A CA 1
ATOM 842 C C . LEU A 1 111 ? -2.016 17.266 15.172 1 96.38 111 LEU A C 1
ATOM 844 O O . LEU A 1 111 ? -1.459 18.234 14.641 1 96.38 111 LEU A O 1
ATOM 848 N N . ILE A 1 112 ? -1.943 16 14.742 1 98.12 112 ILE A N 1
ATOM 849 C CA . ILE A 1 112 ? -1.324 15.711 13.453 1 98.12 112 ILE A CA 1
ATOM 850 C C . ILE A 1 112 ? -2.387 15.727 12.359 1 98.12 112 ILE A C 1
ATOM 852 O O . ILE A 1 112 ? -3.383 15.008 12.445 1 98.12 112 ILE A O 1
ATOM 856 N N . PHE A 1 113 ? -2.23 16.547 11.398 1 97.12 113 PHE A N 1
ATOM 857 C CA . PHE A 1 113 ? -3.119 16.594 10.242 1 97.12 113 PHE A CA 1
ATOM 858 C C . PHE A 1 113 ? -2.441 16 9.016 1 97.12 113 PHE A C 1
ATOM 860 O O . PHE A 1 113 ? -1.321 16.391 8.672 1 97.12 113 PHE A O 1
ATOM 867 N N . VAL A 1 114 ? -3.068 15.008 8.359 1 98 114 VAL A N 1
ATOM 868 C CA . VAL A 1 114 ? -2.604 14.375 7.125 1 98 114 VAL A CA 1
ATOM 869 C C . VAL A 1 114 ? -3.551 14.719 5.977 1 98 114 VAL A C 1
ATOM 871 O O . VAL A 1 114 ? -4.707 14.289 5.969 1 98 114 VAL A O 1
ATOM 874 N N . HIS A 1 115 ? -3.062 15.445 4.977 1 95.31 115 HIS A N 1
ATOM 875 C CA . HIS A 1 115 ? -3.93 15.969 3.93 1 95.31 115 HIS A CA 1
ATOM 876 C C . HIS A 1 115 ? -4.258 14.898 2.896 1 95.31 115 HIS A C 1
ATOM 878 O O . HIS A 1 115 ? -3.725 13.789 2.957 1 95.31 115 HIS A O 1
ATOM 884 N N . GLY A 1 116 ? -5.121 15.281 1.871 1 94.06 116 GLY A N 1
ATOM 885 C CA . GLY A 1 116 ? -5.633 14.312 0.92 1 94.06 116 GLY A CA 1
ATOM 886 C C . GLY A 1 116 ? -5.043 14.461 -0.469 1 94.06 116 GLY A C 1
ATOM 887 O O . GLY A 1 116 ? -3.996 15.094 -0.638 1 94.06 116 GLY A O 1
ATOM 888 N N . TYR A 1 117 ? -5.707 13.844 -1.411 1 91.19 117 TYR A N 1
ATOM 889 C CA . TYR A 1 117 ? -5.324 13.789 -2.816 1 91.19 117 TYR A CA 1
ATOM 890 C C . TYR A 1 117 ? -5.297 15.188 -3.43 1 91.19 117 TYR A C 1
ATOM 892 O O . TYR A 1 117 ? -6.035 16.078 -3 1 91.19 117 TYR A O 1
ATOM 900 N N . ASN A 1 118 ? -4.375 15.312 -4.438 1 91.56 118 ASN A N 1
ATOM 901 C CA . ASN A 1 118 ? -4.32 16.531 -5.246 1 91.56 118 ASN A CA 1
ATOM 902 C C . ASN A 1 118 ? -4.18 17.766 -4.379 1 91.56 118 ASN A C 1
ATOM 904 O O . ASN A 1 118 ? -4.98 18.703 -4.488 1 91.56 118 ASN A O 1
ATOM 908 N N . THR A 1 119 ? -3.217 17.719 -3.459 1 94.06 119 THR A N 1
ATOM 909 C CA . THR A 1 119 ? -3.004 18.812 -2.523 1 94.06 119 THR A CA 1
ATOM 910 C C . THR A 1 119 ? -1.562 19.312 -2.588 1 94.06 119 THR A C 1
ATOM 912 O O . THR A 1 119 ? -0.625 18.531 -2.377 1 94.06 119 THR A O 1
ATOM 915 N N . THR A 1 120 ? -1.364 20.562 -2.836 1 94.06 120 THR A N 1
ATOM 916 C CA . THR A 1 120 ? -0.031 21.156 -2.785 1 94.06 120 THR A CA 1
ATOM 917 C C . THR A 1 120 ? 0.378 21.453 -1.343 1 94.06 120 THR A C 1
ATOM 919 O O . THR A 1 120 ? -0.459 21.422 -0.438 1 94.06 120 THR A O 1
ATOM 922 N N . PHE A 1 121 ? 1.725 21.688 -1.188 1 96.06 121 PHE A N 1
ATOM 923 C CA . PHE A 1 121 ? 2.203 22 0.152 1 96.06 121 PHE A CA 1
ATOM 924 C C . PHE A 1 121 ? 1.504 23.234 0.702 1 96.06 121 PHE A C 1
ATOM 926 O O . PHE A 1 121 ? 1.03 23.234 1.84 1 96.06 121 PHE A O 1
ATOM 933 N N . SER A 1 122 ? 1.406 24.281 -0.069 1 92.94 122 SER A N 1
ATOM 934 C CA . SER A 1 122 ? 0.8 25.531 0.356 1 92.94 122 SER A CA 1
ATOM 935 C C . SER A 1 122 ? -0.663 25.344 0.742 1 92.94 122 SER A C 1
ATOM 937 O O . SER A 1 122 ? -1.123 25.891 1.747 1 92.94 122 SER A O 1
ATOM 939 N N . GLU A 1 123 ? -1.346 24.594 -0.055 1 92.12 123 GLU A N 1
ATOM 940 C CA . GLU A 1 123 ? -2.748 24.328 0.242 1 92.12 123 GLU A CA 1
ATOM 941 C C . GLU A 1 123 ? -2.9 23.609 1.576 1 92.12 123 GLU A C 1
ATOM 943 O O . GLU A 1 123 ? -3.809 23.906 2.354 1 92.12 123 GLU A O 1
ATOM 948 N N . ALA A 1 124 ? -2.043 22.656 1.801 1 95.44 124 ALA A N 1
ATOM 949 C CA . ALA A 1 124 ? -2.098 21.875 3.035 1 95.44 124 ALA A CA 1
ATOM 950 C C . ALA A 1 124 ? -1.849 22.766 4.254 1 95.44 124 ALA A C 1
ATOM 952 O O . ALA A 1 124 ? -2.549 22.656 5.262 1 95.44 124 ALA A O 1
ATOM 953 N N . VAL A 1 125 ? -0.905 23.625 4.152 1 95.81 125 VAL A N 1
ATOM 954 C CA . VAL A 1 125 ? -0.546 24.516 5.246 1 95.81 125 VAL A CA 1
ATOM 955 C C . VAL A 1 125 ? -1.715 25.453 5.559 1 95.81 125 VAL A C 1
ATOM 957 O O . VAL A 1 125 ? -2.094 25.609 6.719 1 95.81 125 VAL A O 1
ATOM 960 N N . LEU A 1 126 ? -2.262 26.062 4.559 1 93.94 126 LEU A N 1
ATOM 961 C CA . LEU A 1 126 ? -3.348 27.016 4.758 1 93.94 126 LEU A CA 1
ATOM 962 C C . LEU A 1 126 ? -4.586 26.312 5.312 1 93.94 126 LEU A C 1
ATOM 964 O O . LEU A 1 126 ? -5.289 26.859 6.16 1 93.94 126 LEU A O 1
ATOM 968 N N . ARG A 1 127 ? -4.766 25.125 4.824 1 92.81 127 ARG A N 1
ATOM 969 C CA . ARG A 1 127 ? -5.895 24.359 5.34 1 92.81 127 ARG A CA 1
ATOM 970 C C . ARG A 1 127 ? -5.715 24.047 6.82 1 92.81 127 ARG A C 1
ATOM 972 O O . ARG A 1 127 ? -6.668 24.141 7.598 1 92.81 127 ARG A O 1
ATOM 979 N N . MET A 1 128 ? -4.566 23.672 7.215 1 94.06 128 MET A N 1
ATOM 980 C CA . MET A 1 128 ? -4.289 23.422 8.625 1 94.06 128 MET A CA 1
ATOM 981 C C . MET A 1 128 ? -4.508 24.688 9.453 1 94.06 128 MET A C 1
ATOM 983 O O . MET A 1 128 ? -5.105 24.625 10.531 1 94.06 128 MET A O 1
ATOM 987 N N . GLY A 1 129 ? -3.988 25.797 8.938 1 94.44 129 GLY A N 1
ATOM 988 C CA . GLY A 1 129 ? -4.207 27.062 9.617 1 94.44 129 GLY A CA 1
ATOM 989 C C . GLY A 1 129 ? -5.676 27.406 9.781 1 94.44 129 GLY A C 1
ATOM 990 O O . GLY A 1 129 ? -6.105 27.844 10.852 1 94.44 129 GLY A O 1
ATOM 991 N N . GLN A 1 130 ? -6.383 27.219 8.688 1 91.69 130 GLN A N 1
ATOM 992 C CA . GLN A 1 130 ? -7.82 27.469 8.727 1 91.69 130 GLN A CA 1
ATOM 993 C C . GLN A 1 130 ? -8.508 26.578 9.758 1 91.69 130 GLN A C 1
ATOM 995 O O . GLN A 1 130 ? -9.367 27.047 10.508 1 91.69 130 GLN A O 1
ATOM 1000 N N . PHE A 1 131 ? -8.164 25.328 9.781 1 90.81 131 PHE A N 1
ATOM 1001 C CA . PHE A 1 131 ? -8.766 24.391 10.734 1 90.81 131 PHE A CA 1
ATOM 1002 C C . PHE A 1 131 ? -8.492 24.844 12.164 1 90.81 131 PHE A C 1
ATOM 1004 O O . PHE A 1 131 ? -9.391 24.812 13.008 1 90.81 131 PHE A O 1
ATOM 1011 N N . VAL A 1 132 ? -7.242 25.156 12.477 1 93.38 132 VAL A N 1
ATOM 1012 C CA . VAL A 1 132 ? -6.871 25.594 13.812 1 93.38 132 VAL A CA 1
ATOM 1013 C C . VAL A 1 132 ? -7.684 26.828 14.203 1 93.38 132 VAL A C 1
ATOM 1015 O O . VAL A 1 132 ? -8.242 26.891 15.305 1 93.38 132 VAL A O 1
ATOM 1018 N N . GLU A 1 133 ? -7.801 27.75 13.328 1 92.75 133 GLU A N 1
ATOM 1019 C CA . GLU A 1 133 ? -8.547 28.984 13.586 1 92.75 133 GLU A CA 1
ATOM 1020 C C . GLU A 1 133 ? -10.023 28.688 13.852 1 92.75 133 GLU A C 1
ATOM 1022 O O . GLU A 1 133 ? -10.578 29.141 14.852 1 92.75 133 GLU A O 1
ATOM 1027 N N . ASP A 1 134 ? -10.594 27.953 12.977 1 89.38 134 ASP A N 1
ATOM 1028 C CA . ASP A 1 134 ? -12.039 27.766 13 1 89.38 134 ASP A CA 1
ATOM 1029 C C . ASP A 1 134 ? -12.453 26.844 14.148 1 89.38 134 ASP A C 1
ATOM 1031 O O . ASP A 1 134 ? -13.562 26.953 14.672 1 89.38 134 ASP A O 1
ATOM 1035 N N . SER A 1 135 ? -11.617 25.922 14.492 1 87.44 135 SER A N 1
ATOM 1036 C CA . SER A 1 135 ? -11.945 24.969 15.547 1 87.44 135 SER A CA 1
ATOM 1037 C C . SER A 1 135 ? -11.641 25.547 16.922 1 87.44 135 SER A C 1
ATOM 1039 O O . SER A 1 135 ? -12.125 25.031 17.938 1 87.44 135 SER A O 1
ATOM 1041 N N . GLY A 1 136 ? -10.773 26.562 17.016 1 89.25 136 GLY A N 1
ATOM 1042 C CA . GLY A 1 136 ? -10.32 27.062 18.297 1 89.25 136 GLY A CA 1
ATOM 1043 C C . GLY A 1 136 ? -9.352 26.125 19 1 89.25 136 GLY A C 1
ATOM 1044 O O . GLY A 1 136 ? -9.219 26.172 20.234 1 89.25 136 GLY A O 1
ATOM 1045 N N . TYR A 1 137 ? -8.727 25.281 18.234 1 91.56 137 TYR A N 1
ATOM 1046 C CA . TYR A 1 137 ? -7.797 24.312 18.812 1 91.56 137 TYR A CA 1
ATOM 1047 C C . TYR A 1 137 ? -6.668 25.016 19.547 1 91.56 137 TYR A C 1
ATOM 1049 O O . TYR A 1 137 ? -6.016 25.906 19 1 91.56 137 TYR A O 1
ATOM 1057 N N . GLU A 1 138 ? -6.352 24.594 20.781 1 93.44 138 GLU A N 1
ATOM 1058 C CA . GLU A 1 138 ? -5.41 25.312 21.625 1 93.44 138 GLU A CA 1
ATOM 1059 C C . GLU A 1 138 ? -4.102 24.547 21.781 1 93.44 138 GLU A C 1
ATOM 1061 O O . GLU A 1 138 ? -3.135 25.062 22.344 1 93.44 138 GLU A O 1
ATOM 1066 N N . GLY A 1 139 ? -4.07 23.312 21.266 1 95.56 139 GLY A N 1
ATOM 1067 C CA . GLY A 1 139 ? -2.83 22.547 21.297 1 95.56 139 GLY A CA 1
ATOM 1068 C C . GLY A 1 139 ? -1.856 22.984 20.203 1 95.56 139 GLY A C 1
ATOM 1069 O O . GLY A 1 139 ? -1.945 24.094 19.688 1 95.56 139 GLY A O 1
ATOM 1070 N N . VAL A 1 140 ? -0.904 22.141 19.953 1 97.69 140 VAL A N 1
ATOM 1071 C CA . VAL A 1 140 ? 0.11 22.438 18.953 1 97.69 140 VAL A CA 1
ATOM 1072 C C . VAL A 1 140 ? -0.211 21.703 17.656 1 97.69 140 VAL A C 1
ATOM 1074 O O . VAL A 1 140 ? -0.255 20.469 17.641 1 97.69 140 VAL A O 1
ATOM 1077 N N . PRO A 1 141 ? -0.479 22.391 16.578 1 97.69 141 PRO A N 1
ATOM 1078 C CA . PRO A 1 141 ? -0.768 21.75 15.297 1 97.69 141 PRO A CA 1
ATOM 1079 C C . PRO A 1 141 ? 0.494 21.281 14.57 1 97.69 141 PRO A C 1
ATOM 1081 O O . PRO A 1 141 ? 1.474 22.031 14.492 1 97.69 141 PRO A O 1
ATOM 1084 N N . VAL A 1 142 ? 0.486 20.109 14.062 1 98.81 142 VAL A N 1
ATOM 1085 C CA . VAL A 1 142 ? 1.541 19.516 13.25 1 98.81 142 VAL A CA 1
ATOM 1086 C C . VAL A 1 142 ? 0.954 19 11.938 1 98.81 142 VAL A C 1
ATOM 1088 O O . VAL A 1 142 ? 0.029 18.188 11.938 1 98.81 142 VAL A O 1
ATOM 1091 N N . LEU A 1 143 ? 1.471 19.516 10.844 1 98.69 143 LEU A N 1
ATOM 1092 C CA . LEU A 1 143 ? 1.052 19.047 9.523 1 98.69 143 LEU A CA 1
ATOM 1093 C C . LEU A 1 143 ? 2.002 17.984 8.992 1 98.69 143 LEU A C 1
ATOM 1095 O O . LEU A 1 143 ? 3.211 18.219 8.891 1 98.69 143 LEU A O 1
ATOM 1099 N N . PHE A 1 144 ? 1.494 16.844 8.719 1 98.81 144 PHE A N 1
ATOM 1100 C CA . PHE A 1 144 ? 2.23 15.891 7.898 1 98.81 144 PHE A CA 1
ATOM 1101 C C . PHE A 1 144 ? 1.828 16.016 6.434 1 98.81 144 PHE A C 1
ATOM 1103 O O . PHE A 1 144 ? 0.717 15.641 6.055 1 98.81 144 PHE A O 1
ATOM 1110 N N . SER A 1 145 ? 2.715 16.5 5.652 1 98.69 145 SER A N 1
ATOM 1111 C CA . SER A 1 145 ? 2.432 16.719 4.238 1 98.69 145 SER A CA 1
ATOM 1112 C C . SER A 1 145 ? 3.205 15.742 3.359 1 98.69 145 SER A C 1
ATOM 1114 O O . SER A 1 145 ? 4.402 15.922 3.131 1 98.69 145 SER A O 1
ATOM 1116 N N . TRP A 1 146 ? 2.49 14.758 2.84 1 98.5 146 TRP A N 1
ATOM 1117 C CA . TRP A 1 146 ? 3.115 13.797 1.935 1 98.5 146 TRP A CA 1
ATOM 1118 C C . TRP A 1 146 ? 3.176 14.352 0.514 1 98.5 146 TRP A C 1
ATOM 1120 O O . TRP A 1 146 ? 2.535 15.359 0.207 1 98.5 146 TRP A O 1
ATOM 1130 N N . ALA A 1 147 ? 3.963 13.703 -0.357 1 97.56 147 ALA A N 1
ATOM 1131 C CA . ALA A 1 147 ? 4.34 14.266 -1.651 1 97.56 147 ALA A CA 1
ATOM 1132 C C . ALA A 1 147 ? 3.238 14.055 -2.686 1 97.56 147 ALA A C 1
ATOM 1134 O O . ALA A 1 147 ? 3.445 13.367 -3.689 1 97.56 147 ALA A O 1
ATOM 1135 N N . SER A 1 148 ? 2.105 14.664 -2.441 1 95.88 148 SER A N 1
ATOM 1136 C CA . SER A 1 148 ? 1.095 14.727 -3.492 1 95.88 148 SER A CA 1
ATOM 1137 C C . SER A 1 148 ? 1.575 15.562 -4.672 1 95.88 148 SER A C 1
ATOM 1139 O O . SER A 1 148 ? 2.209 16.609 -4.484 1 95.88 148 SER A O 1
ATOM 1141 N N . GLY A 1 149 ? 1.277 15.125 -5.836 1 92.25 149 GLY A N 1
ATOM 1142 C CA . GLY A 1 149 ? 1.659 15.867 -7.027 1 92.25 149 GLY A CA 1
ATOM 1143 C C . GLY A 1 149 ? 0.891 17.172 -7.195 1 92.25 149 GLY A C 1
ATOM 1144 O O . GLY A 1 149 ? 1.337 18.078 -7.902 1 92.25 149 GLY A O 1
ATOM 1145 N N . GLY A 1 150 ? -0.273 17.203 -6.625 1 89.69 150 GLY A N 1
ATOM 1146 C CA . GLY A 1 150 ? -1.067 18.422 -6.668 1 89.69 150 GLY A CA 1
ATOM 1147 C C . GLY A 1 150 ? -1.812 18.609 -7.977 1 89.69 150 GLY A C 1
ATOM 1148 O O . GLY A 1 150 ? -2.121 19.734 -8.375 1 89.69 150 GLY A O 1
ATOM 1149 N N . HIS A 1 151 ? -1.929 17.5 -8.727 1 87.25 151 HIS A N 1
ATOM 1150 C CA . HIS A 1 151 ? -2.66 17.516 -9.984 1 87.25 151 HIS A CA 1
ATOM 1151 C C . HIS A 1 151 ? -3.678 16.375 -10.055 1 87.25 151 HIS A C 1
ATOM 1153 O O . HIS A 1 151 ? -3.406 15.273 -9.594 1 87.25 151 HIS A O 1
ATOM 1159 N N . LEU A 1 152 ? -4.781 16.672 -10.664 1 78.44 152 LEU A N 1
ATOM 1160 C CA . LEU A 1 152 ? -5.91 15.758 -10.742 1 78.44 152 LEU A CA 1
ATOM 1161 C C . LEU A 1 152 ? -5.512 14.461 -11.453 1 78.44 152 LEU A C 1
ATOM 1163 O O . LEU A 1 152 ? -6.008 13.383 -11.117 1 78.44 152 LEU A O 1
ATOM 1167 N N . LEU A 1 153 ? -4.59 14.508 -12.305 1 76.94 153 LEU A N 1
ATOM 1168 C CA . LEU A 1 153 ? -4.234 13.359 -13.125 1 76.94 153 LEU A CA 1
ATOM 1169 C C . LEU A 1 153 ? -3.168 12.516 -12.438 1 76.94 153 LEU A C 1
ATOM 1171 O O . LEU A 1 153 ? -2.77 11.469 -12.953 1 76.94 153 LEU A O 1
ATOM 1175 N N . ASP A 1 154 ? -2.826 12.914 -11.25 1 86.19 154 ASP A N 1
ATOM 1176 C CA . ASP A 1 154 ? -1.712 12.258 -10.578 1 86.19 154 ASP A CA 1
ATOM 1177 C C . ASP A 1 154 ? -2.213 11.289 -9.5 1 86.19 154 ASP A C 1
ATOM 1179 O O . ASP A 1 154 ? -1.593 11.156 -8.445 1 86.19 154 ASP A O 1
ATOM 1183 N N . TYR A 1 155 ? -3.297 10.664 -9.805 1 87.12 155 TYR A N 1
ATOM 1184 C CA . TYR A 1 155 ? -3.881 9.812 -8.773 1 87.12 155 TYR A CA 1
ATOM 1185 C C . TYR A 1 155 ? -2.955 8.656 -8.43 1 87.12 155 TYR A C 1
ATOM 1187 O O . TYR A 1 155 ? -2.721 8.359 -7.254 1 87.12 155 TYR A O 1
ATOM 1195 N N . VAL A 1 156 ? -2.381 7.973 -9.445 1 88.5 156 VAL A N 1
ATOM 1196 C CA . VAL A 1 156 ? -1.5 6.832 -9.227 1 88.5 156 VAL A CA 1
ATOM 1197 C C . VAL A 1 156 ? -0.2 7.301 -8.578 1 88.5 156 VAL A C 1
ATOM 1199 O O . VAL A 1 156 ? 0.309 6.652 -7.656 1 88.5 156 VAL A O 1
ATOM 1202 N N . TYR A 1 157 ? 0.334 8.398 -9 1 90.5 157 TYR A N 1
ATOM 1203 C CA . TYR A 1 157 ? 1.501 8.977 -8.344 1 90.5 157 TYR A CA 1
ATOM 1204 C C . TYR A 1 157 ? 1.228 9.227 -6.867 1 90.5 157 TYR A C 1
ATOM 1206 O O . TYR A 1 157 ? 2.059 8.906 -6.012 1 90.5 157 TYR A O 1
ATOM 1214 N N . ASP A 1 158 ? 0.097 9.797 -6.613 1 93.44 158 ASP A N 1
ATOM 1215 C CA . ASP A 1 158 ? -0.272 10.125 -5.238 1 93.44 158 ASP A CA 1
ATOM 1216 C C . ASP A 1 158 ? -0.443 8.859 -4.402 1 93.44 158 ASP A C 1
ATOM 1218 O O . ASP A 1 158 ? -0.043 8.82 -3.236 1 93.44 158 ASP A O 1
ATOM 1222 N N . MET A 1 159 ? -1.012 7.836 -4.973 1 93.19 159 MET A N 1
ATOM 1223 C CA . MET A 1 159 ? -1.149 6.578 -4.25 1 93.19 159 MET A CA 1
ATOM 1224 C C . MET A 1 159 ? 0.218 6.016 -3.871 1 93.19 159 MET A C 1
ATOM 1226 O O . MET A 1 159 ? 0.418 5.566 -2.742 1 93.19 159 MET A O 1
ATOM 1230 N N . ASN A 1 160 ? 1.123 6.031 -4.812 1 94.25 160 ASN A N 1
ATOM 1231 C CA . ASN A 1 160 ? 2.473 5.559 -4.523 1 94.25 160 ASN A CA 1
ATOM 1232 C C . ASN A 1 160 ? 3.164 6.438 -3.486 1 94.25 160 ASN A C 1
ATOM 1234 O O . ASN A 1 160 ? 3.871 5.938 -2.611 1 94.25 160 ASN A O 1
ATOM 1238 N N . SER A 1 161 ? 2.918 7.738 -3.572 1 96.44 161 SER A N 1
ATOM 1239 C CA . SER A 1 161 ? 3.523 8.672 -2.629 1 96.44 161 SER A CA 1
ATOM 1240 C C . SER A 1 161 ? 3.033 8.422 -1.208 1 96.44 161 SER A C 1
ATOM 1242 O O . SER A 1 161 ? 3.793 8.562 -0.248 1 96.44 161 SER A O 1
ATOM 1244 N N . VAL A 1 162 ? 1.793 8.047 -1.079 1 96.5 162 VAL A N 1
ATOM 1245 C CA . VAL A 1 162 ? 1.214 7.707 0.216 1 96.5 162 VAL A CA 1
ATOM 1246 C C . VAL A 1 162 ? 1.915 6.477 0.789 1 96.5 162 VAL A C 1
ATOM 1248 O O . VAL A 1 162 ? 2.287 6.457 1.964 1 96.5 162 VAL A O 1
ATOM 1251 N N . LEU A 1 163 ? 2.094 5.496 -0.024 1 96.12 163 LEU A N 1
ATOM 1252 C CA . LEU A 1 163 ? 2.738 4.273 0.438 1 96.12 163 LEU A CA 1
ATOM 1253 C C . LEU A 1 163 ? 4.199 4.531 0.801 1 96.12 163 LEU A C 1
ATOM 1255 O O . LEU A 1 163 ? 4.703 3.986 1.786 1 96.12 163 LEU A O 1
ATOM 1259 N N . VAL A 1 164 ? 4.859 5.391 0.067 1 96.25 164 VAL A N 1
ATOM 1260 C CA . VAL A 1 164 ? 6.25 5.75 0.323 1 96.25 164 VAL A CA 1
ATOM 1261 C C . VAL A 1 164 ? 6.355 6.48 1.661 1 96.25 164 VAL A C 1
ATOM 1263 O O . VAL A 1 164 ? 7.34 6.312 2.387 1 96.25 164 VAL A O 1
ATOM 1266 N N . ALA A 1 165 ? 5.352 7.184 2.033 1 98.31 165 ALA A N 1
ATOM 1267 C CA . ALA A 1 165 ? 5.41 8.117 3.154 1 98.31 165 ALA A CA 1
ATOM 1268 C C . ALA A 1 165 ? 5.105 7.41 4.473 1 98.31 165 ALA A C 1
ATOM 1270 O O . ALA A 1 165 ? 5.172 8.023 5.543 1 98.31 165 ALA A O 1
ATOM 1271 N N . ARG A 1 166 ? 4.773 6.086 4.477 1 97.75 166 ARG A N 1
ATOM 1272 C CA . ARG A 1 166 ? 4.398 5.352 5.684 1 97.75 166 ARG A CA 1
ATOM 1273 C C . ARG A 1 166 ? 5.477 5.48 6.754 1 97.75 166 ARG A C 1
ATOM 1275 O O . ARG A 1 166 ? 5.18 5.84 7.898 1 97.75 166 ARG A O 1
ATOM 1282 N N . ASP A 1 167 ? 6.719 5.289 6.367 1 97.12 167 ASP A N 1
ATOM 1283 C CA . ASP A 1 167 ? 7.816 5.305 7.328 1 97.12 167 ASP A CA 1
ATOM 1284 C C . ASP A 1 167 ? 8.062 6.715 7.859 1 97.12 167 ASP A C 1
ATOM 1286 O O . ASP A 1 167 ? 8.438 6.891 9.023 1 97.12 167 ASP A O 1
ATOM 1290 N N . ASP A 1 168 ? 7.844 7.676 7 1 98.25 168 ASP A N 1
ATOM 1291 C CA . ASP A 1 168 ? 8.031 9.062 7.426 1 98.25 168 ASP A CA 1
ATOM 1292 C C . ASP A 1 168 ? 6.984 9.469 8.461 1 98.25 168 ASP A C 1
ATOM 1294 O O . ASP A 1 168 ? 7.293 10.195 9.406 1 98.25 168 ASP A O 1
ATOM 1298 N N . LEU A 1 169 ? 5.758 9.07 8.219 1 98.5 169 LEU A N 1
ATOM 1299 C CA . LEU A 1 169 ? 4.715 9.375 9.195 1 98.5 169 LEU A CA 1
ATOM 1300 C C . LEU A 1 169 ? 5.039 8.742 10.547 1 98.5 169 LEU A C 1
ATOM 1302 O O . LEU A 1 169 ? 4.879 9.383 11.586 1 98.5 169 LEU A O 1
ATOM 1306 N N . LEU A 1 170 ? 5.52 7.504 10.547 1 97.88 170 LEU A N 1
ATOM 1307 C CA . LEU A 1 170 ? 5.879 6.82 11.781 1 97.88 170 LEU A CA 1
ATOM 1308 C C . LEU A 1 170 ? 7.082 7.488 12.445 1 97.88 170 LEU A C 1
ATOM 1310 O O . LEU A 1 170 ? 7.145 7.594 13.672 1 97.88 170 LEU A O 1
ATOM 1314 N N . LEU A 1 171 ? 8.016 7.918 11.617 1 97.81 171 LEU A N 1
ATOM 1315 C CA . LEU A 1 171 ? 9.133 8.672 12.156 1 97.81 171 LEU A CA 1
ATOM 1316 C C . LEU A 1 171 ? 8.656 9.953 12.828 1 97.81 171 LEU A C 1
ATOM 1318 O O . LEU A 1 171 ? 9.109 10.297 13.922 1 97.81 171 LEU A O 1
ATOM 1322 N N . GLY A 1 172 ? 7.781 10.641 12.148 1 98.38 172 GLY A N 1
ATOM 1323 C CA . GLY A 1 172 ? 7.203 11.836 12.75 1 98.38 172 GLY A CA 1
ATOM 1324 C C . GLY A 1 172 ? 6.52 11.562 14.078 1 98.38 172 GLY A C 1
ATOM 1325 O O . GLY A 1 172 ? 6.699 12.32 15.039 1 98.38 172 GLY A O 1
ATOM 1326 N N . ALA A 1 173 ? 5.77 10.508 14.164 1 97.56 173 ALA A N 1
ATOM 1327 C CA . ALA A 1 173 ? 5.113 10.117 15.406 1 97.56 173 ALA A CA 1
ATOM 1328 C C . ALA A 1 173 ? 6.137 9.852 16.516 1 97.56 173 ALA A C 1
ATOM 1330 O O . ALA A 1 173 ? 5.93 10.219 17.672 1 97.56 173 ALA A O 1
ATOM 1331 N N . ASN A 1 174 ? 7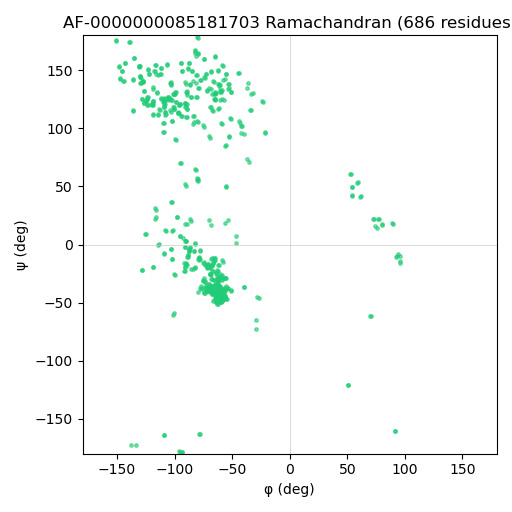.203 9.234 16.125 1 97.75 174 ASN A N 1
ATOM 1332 C CA . ASN A 1 174 ? 8.266 8.953 17.078 1 97.75 174 ASN A CA 1
ATOM 1333 C C . ASN A 1 174 ? 8.906 10.242 17.594 1 97.75 174 ASN A C 1
ATOM 1335 O O . ASN A 1 174 ? 9.219 10.344 18.781 1 97.75 174 ASN A O 1
ATOM 1339 N N . LEU A 1 175 ? 9.141 11.195 16.703 1 98.44 175 LEU A N 1
ATOM 1340 C CA . LEU A 1 175 ? 9.695 12.477 17.125 1 98.44 175 LEU A CA 1
ATOM 1341 C C . LEU A 1 175 ? 8.773 13.172 18.109 1 98.44 175 LEU A C 1
ATOM 1343 O O . LEU A 1 175 ? 9.227 13.711 19.125 1 98.44 175 LEU A O 1
ATOM 1347 N N . ILE A 1 176 ? 7.508 13.148 17.844 1 98.44 176 ILE A N 1
ATOM 1348 C CA . ILE A 1 176 ? 6.52 13.773 18.703 1 98.44 176 ILE A CA 1
ATOM 1349 C C . ILE A 1 176 ? 6.5 13.062 20.062 1 98.44 176 ILE A C 1
ATOM 1351 O O . ILE A 1 176 ? 6.348 13.695 21.109 1 98.44 176 ILE A O 1
ATOM 1355 N N . SER A 1 177 ? 6.711 11.742 20.062 1 97.44 177 SER A N 1
ATOM 1356 C CA . SER A 1 177 ? 6.68 10.945 21.297 1 97.44 177 SER A CA 1
ATOM 1357 C C . SER A 1 177 ? 7.832 11.32 22.219 1 97.44 177 SER A C 1
ATOM 1359 O O . SER A 1 177 ? 7.801 11.008 23.406 1 97.44 177 SER A O 1
ATOM 1361 N N . LYS A 1 178 ? 8.812 11.992 21.703 1 97.88 178 LYS A N 1
ATOM 1362 C CA . LYS A 1 178 ? 9.969 12.398 22.484 1 97.88 178 LYS A CA 1
ATOM 1363 C C . LYS A 1 178 ? 9.688 13.688 23.25 1 97.88 178 LYS A C 1
ATOM 1365 O O . LYS A 1 178 ? 10.5 14.117 24.078 1 97.88 178 LYS A O 1
ATOM 1370 N N . THR A 1 179 ? 8.57 14.266 23.016 1 98.19 179 THR A N 1
ATOM 1371 C CA . THR A 1 179 ? 8.172 15.469 23.734 1 98.19 179 THR A CA 1
ATOM 1372 C C . THR A 1 179 ? 7.312 15.109 24.953 1 98.19 179 THR A C 1
ATOM 1374 O O . THR A 1 179 ? 7.035 13.938 25.203 1 98.19 179 THR A O 1
ATOM 1377 N N . ASN A 1 180 ? 6.891 16.172 25.641 1 95.38 180 ASN A N 1
ATOM 1378 C CA . ASN A 1 180 ? 6.031 15.953 26.797 1 95.38 180 ASN A CA 1
ATOM 1379 C C . ASN A 1 180 ? 4.559 16.156 26.453 1 95.38 180 ASN A C 1
ATOM 1381 O O . ASN A 1 180 ? 3.746 16.469 27.312 1 95.38 180 ASN A O 1
ATOM 1385 N N . ALA A 1 181 ? 4.234 16 25.156 1 97.12 181 ALA A N 1
ATOM 1386 C CA . ALA A 1 181 ? 2.828 16.094 24.781 1 97.12 181 ALA A CA 1
ATOM 1387 C C . ALA A 1 181 ? 1.972 15.148 25.609 1 97.12 181 ALA A C 1
ATOM 1389 O O . ALA A 1 181 ? 2.332 13.984 25.797 1 97.12 181 ALA A O 1
ATOM 1390 N N . LYS A 1 182 ? 0.864 15.625 26.125 1 95.62 182 LYS A N 1
ATOM 1391 C CA . LYS A 1 182 ? -0.05 14.82 26.922 1 95.62 182 LYS A CA 1
ATOM 1392 C C . LYS A 1 182 ? -0.842 13.852 26.047 1 95.62 182 LYS A C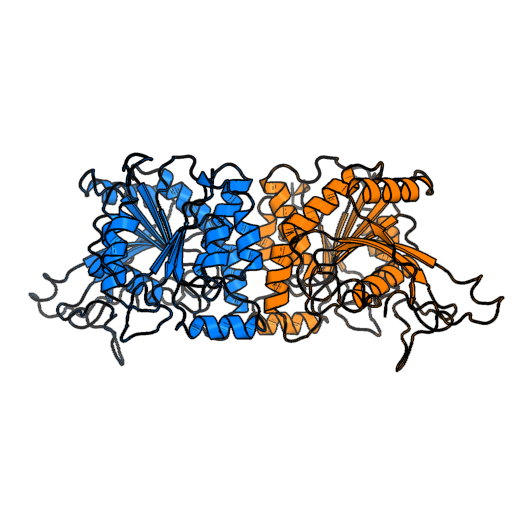 1
ATOM 1394 O O . LYS A 1 182 ? -1.081 12.711 26.438 1 95.62 182 LYS A O 1
ATOM 1399 N N . ALA A 1 183 ? -1.267 14.367 24.922 1 94 183 ALA A N 1
ATOM 1400 C CA . ALA A 1 183 ? -2.043 13.562 23.984 1 94 183 ALA A CA 1
ATOM 1401 C C . ALA A 1 183 ? -1.728 13.945 22.547 1 94 183 ALA A C 1
ATOM 1403 O O . ALA A 1 183 ? -1.3 15.062 22.266 1 94 183 ALA A O 1
ATOM 1404 N N . VAL A 1 184 ? -1.853 12.93 21.734 1 95.38 184 VAL A N 1
ATOM 1405 C CA . VAL A 1 184 ? -1.671 13.133 20.297 1 95.38 184 VAL A CA 1
ATOM 1406 C C . VAL A 1 184 ? -2.918 12.664 19.547 1 95.38 184 VAL A C 1
ATOM 1408 O O . VAL A 1 184 ? -3.41 11.555 19.781 1 95.38 184 VAL A O 1
ATOM 1411 N N . ASP A 1 185 ? -3.473 13.539 18.75 1 93.12 185 ASP A N 1
ATOM 1412 C CA . ASP A 1 185 ? -4.598 13.219 17.875 1 93.12 185 ASP A CA 1
ATOM 1413 C C . ASP A 1 185 ? -4.184 13.258 16.406 1 93.12 185 ASP A C 1
ATOM 1415 O O . ASP A 1 185 ? -3.314 14.047 16.031 1 93.12 185 ASP A O 1
ATOM 1419 N N . VAL A 1 186 ? -4.828 12.352 15.609 1 95.75 186 VAL A N 1
ATOM 1420 C CA . VAL A 1 186 ? -4.574 12.336 14.18 1 95.75 186 VAL A CA 1
ATOM 1421 C C . VAL A 1 186 ? -5.867 12.633 13.422 1 95.75 186 VAL A C 1
ATOM 1423 O O . VAL A 1 186 ? -6.902 12.008 13.68 1 95.75 186 VAL A O 1
ATOM 1426 N N . LEU A 1 187 ? -5.852 13.625 12.609 1 93.31 187 LEU A N 1
ATOM 1427 C CA . LEU A 1 187 ? -6.906 13.938 11.656 1 93.31 187 LEU A CA 1
ATOM 1428 C C . LEU A 1 187 ? -6.41 13.789 10.219 1 93.31 187 LEU A C 1
ATOM 1430 O O . LEU A 1 187 ? -5.496 14.5 9.797 1 93.31 187 LEU A O 1
ATOM 1434 N N . SER A 1 188 ? -6.93 12.828 9.547 1 94.06 188 SER A N 1
ATOM 1435 C CA . SER A 1 188 ? -6.547 12.625 8.156 1 94.06 188 SER A CA 1
ATOM 1436 C C . SER A 1 188 ? -7.738 12.805 7.223 1 94.06 188 SER A C 1
ATOM 1438 O O . SER A 1 188 ? -8.891 12.641 7.633 1 94.06 188 SER A O 1
ATOM 1440 N N . HIS A 1 189 ? -7.344 13.164 5.977 1 89.81 189 HIS A N 1
ATOM 1441 C CA . HIS A 1 189 ? -8.398 13.492 5.027 1 89.81 189 HIS A CA 1
ATOM 1442 C C . HIS A 1 189 ? -8.219 12.742 3.713 1 89.81 189 HIS A C 1
ATOM 1444 O O . HIS A 1 189 ? -7.109 12.703 3.168 1 89.81 189 HIS A O 1
ATOM 1450 N N . SER A 1 190 ? -9.328 12.227 3.117 1 91.19 190 SER A N 1
ATOM 1451 C CA . SER A 1 190 ? -9.367 11.641 1.782 1 91.19 190 SER A CA 1
ATOM 1452 C C . SER A 1 190 ? -8.273 10.594 1.605 1 91.19 190 SER A C 1
ATOM 1454 O O . SER A 1 190 ? -8.141 9.68 2.42 1 91.19 190 SER A O 1
ATOM 1456 N N . MET A 1 191 ? -7.422 10.758 0.694 1 92.56 191 MET A N 1
ATOM 1457 C CA . MET A 1 191 ? -6.355 9.789 0.438 1 92.56 191 MET A CA 1
ATOM 1458 C C . MET A 1 191 ? -5.359 9.758 1.595 1 92.56 191 MET A C 1
ATOM 1460 O O . MET A 1 191 ? -4.66 8.766 1.789 1 92.56 191 MET A O 1
ATOM 1464 N N . GLY A 1 192 ? -5.266 10.82 2.383 1 96.25 192 GLY A N 1
ATOM 1465 C CA . GLY A 1 192 ? -4.445 10.805 3.584 1 96.25 192 GLY A CA 1
ATOM 1466 C C . GLY A 1 192 ? -4.855 9.734 4.578 1 96.25 192 GLY A C 1
ATOM 1467 O O . GLY A 1 192 ? -4.039 9.281 5.383 1 96.25 192 GLY A O 1
ATOM 1468 N N . ASN A 1 193 ? -6.117 9.359 4.531 1 93.75 193 ASN A N 1
ATOM 1469 C CA . ASN A 1 193 ? -6.594 8.273 5.383 1 93.75 193 ASN A CA 1
ATOM 1470 C C . ASN A 1 193 ? -5.914 6.949 5.035 1 93.75 193 ASN A C 1
ATOM 1472 O O . ASN A 1 193 ? -5.629 6.141 5.922 1 93.75 193 ASN A O 1
ATOM 1476 N N . LEU A 1 194 ? -5.727 6.73 3.744 1 95.75 194 LEU A N 1
ATOM 1477 C CA . LEU A 1 194 ? -4.992 5.539 3.334 1 95.75 194 LEU A CA 1
ATOM 1478 C C . LEU A 1 194 ? -3.611 5.504 3.982 1 95.75 194 LEU A C 1
ATOM 1480 O O . LEU A 1 194 ? -3.201 4.473 4.523 1 95.75 194 LEU A O 1
ATOM 1484 N N . LEU A 1 195 ? -2.908 6.617 3.969 1 98.06 195 LEU A N 1
ATOM 1485 C CA . LEU A 1 195 ? -1.594 6.727 4.59 1 98.06 195 LEU A CA 1
ATOM 1486 C C . LEU A 1 195 ? -1.675 6.441 6.086 1 98.06 195 LEU A C 1
ATOM 1488 O O . LEU A 1 195 ? -0.903 5.637 6.613 1 98.06 195 LEU A O 1
ATOM 1492 N N . THR A 1 196 ? -2.566 7.055 6.73 1 97.44 196 THR A N 1
ATOM 1493 C CA . THR A 1 196 ? -2.705 6.957 8.18 1 97.44 196 THR A CA 1
ATOM 1494 C C . THR A 1 196 ? -2.961 5.516 8.602 1 97.44 196 THR A C 1
ATOM 1496 O O . THR A 1 196 ? -2.268 4.984 9.477 1 97.44 196 THR A O 1
ATOM 1499 N N . VAL A 1 197 ? -3.895 4.871 7.949 1 96 197 VAL A N 1
ATOM 1500 C CA . VAL A 1 197 ? -4.273 3.525 8.359 1 96 197 VAL A CA 1
ATOM 1501 C C . VAL A 1 197 ? -3.162 2.543 8 1 96 197 VAL A C 1
ATOM 1503 O O . VAL A 1 197 ? -2.867 1.62 8.766 1 96 197 VAL A O 1
ATOM 1506 N N . GLU A 1 198 ? -2.551 2.709 6.844 1 97.38 198 GLU A N 1
ATOM 1507 C CA . GLU A 1 198 ? -1.425 1.854 6.477 1 97.38 198 GLU A CA 1
ATOM 1508 C C . GLU A 1 198 ? -0.283 1.985 7.484 1 97.38 198 GLU A C 1
ATOM 1510 O O . GLU A 1 198 ? 0.33 0.988 7.867 1 97.38 198 GLU A O 1
ATOM 1515 N N . ALA A 1 199 ? 0.065 3.203 7.859 1 97.38 199 ALA A N 1
ATOM 1516 C CA . ALA A 1 199 ? 1.128 3.436 8.836 1 97.38 199 ALA A CA 1
ATOM 1517 C C . ALA A 1 199 ? 0.775 2.822 10.188 1 97.38 199 ALA A C 1
ATOM 1519 O O . ALA A 1 199 ? 1.62 2.197 10.828 1 97.38 199 ALA A O 1
ATOM 1520 N N . MET A 1 200 ? -0.441 2.982 10.602 1 96.19 200 MET A N 1
ATOM 1521 C CA . MET A 1 200 ? -0.88 2.426 11.883 1 96.19 200 MET A CA 1
ATOM 1522 C C . MET A 1 200 ? -0.841 0.901 11.852 1 96.19 200 MET A C 1
ATOM 1524 O O . MET A 1 200 ? -0.433 0.267 12.828 1 96.19 200 MET A O 1
ATOM 1528 N N . ARG A 1 201 ? -1.302 0.377 10.703 1 96 201 ARG A N 1
ATOM 1529 C CA . ARG A 1 201 ? -1.234 -1.071 10.547 1 96 201 ARG A CA 1
ATOM 1530 C C . ARG A 1 201 ? 0.201 -1.57 10.672 1 96 201 ARG A C 1
ATOM 1532 O O . ARG A 1 201 ? 0.462 -2.559 11.359 1 96 201 ARG A O 1
ATOM 1539 N N . GLN A 1 202 ? 1.063 -0.915 10.031 1 96.25 202 GLN A N 1
ATOM 1540 C CA . GLN A 1 202 ? 2.477 -1.271 10.109 1 96.25 202 GLN A CA 1
ATOM 1541 C C . GLN A 1 202 ? 2.977 -1.222 11.547 1 96.25 202 GLN A C 1
ATOM 1543 O O . GLN A 1 202 ? 3.65 -2.146 12.008 1 96.25 202 GLN A O 1
ATOM 1548 N N . ALA A 1 203 ? 2.676 -0.162 12.266 1 95.81 203 ALA A N 1
ATOM 1549 C CA . ALA A 1 203 ? 3.076 -0.028 13.664 1 95.81 203 ALA A CA 1
ATOM 1550 C C . ALA A 1 203 ? 2.484 -1.148 14.516 1 95.81 203 ALA A C 1
ATOM 1552 O O . ALA A 1 203 ? 3.148 -1.673 15.414 1 95.81 203 ALA A O 1
ATOM 1553 N N . LYS A 1 204 ? 1.263 -1.493 14.211 1 94.56 204 LYS A N 1
ATOM 1554 C CA . LYS A 1 204 ? 0.591 -2.561 14.945 1 94.56 204 LYS A CA 1
ATOM 1555 C C . LYS A 1 204 ? 1.297 -3.898 14.742 1 94.56 204 LYS A C 1
ATOM 1557 O O . LYS A 1 204 ? 1.594 -4.605 15.703 1 94.56 204 LYS A O 1
ATOM 1562 N N . LEU A 1 205 ? 1.533 -4.18 13.523 1 93.06 205 LEU A N 1
ATOM 1563 C CA . LEU A 1 205 ? 2.178 -5.441 13.18 1 93.06 205 LEU A CA 1
ATOM 1564 C C . LEU A 1 205 ? 3.574 -5.527 13.781 1 93.06 205 LEU A C 1
ATOM 1566 O O . LEU A 1 205 ? 4.02 -6.605 14.172 1 93.06 205 LEU A O 1
ATOM 1570 N N . ASN A 1 206 ? 4.199 -4.344 13.914 1 92.38 206 ASN A N 1
ATOM 1571 C CA . ASN A 1 206 ? 5.551 -4.293 14.469 1 92.38 206 ASN A CA 1
ATOM 1572 C C . ASN A 1 206 ? 5.535 -4.188 15.984 1 92.38 206 ASN A C 1
ATOM 1574 O O . ASN A 1 206 ? 6.59 -4.176 16.625 1 92.38 206 ASN A O 1
ATOM 1578 N N . GLY A 1 207 ? 4.395 -4.055 16.562 1 91.56 207 GLY A N 1
ATOM 1579 C CA . GLY A 1 207 ? 4.254 -3.98 18.016 1 91.56 207 GLY A CA 1
ATOM 1580 C C . GLY A 1 207 ? 4.633 -2.623 18.578 1 91.56 207 GLY A C 1
ATOM 1581 O O . GLY A 1 207 ? 4.984 -2.512 19.75 1 91.56 207 GLY A O 1
ATOM 1582 N N . THR A 1 208 ? 4.586 -1.596 17.719 1 92.62 208 THR A N 1
ATOM 1583 C CA . THR A 1 208 ? 5.062 -0.294 18.172 1 92.62 208 THR A CA 1
ATOM 1584 C C . THR A 1 208 ? 3.918 0.712 18.234 1 92.62 208 THR A C 1
ATOM 1586 O O . THR A 1 208 ? 4.113 1.862 18.625 1 92.62 208 THR A O 1
ATOM 1589 N N . LEU A 1 209 ? 2.738 0.293 17.891 1 93.06 209 LEU A N 1
ATOM 1590 C CA . LEU A 1 209 ? 1.614 1.221 17.859 1 93.06 209 LEU A CA 1
ATOM 1591 C C . LEU A 1 209 ? 1.291 1.75 19.25 1 93.06 209 LEU A C 1
ATOM 1593 O O . LEU A 1 209 ? 1.157 0.973 20.203 1 93.06 209 LEU A O 1
ATOM 1597 N N . ASN A 1 210 ? 1.27 3.01 19.406 1 92.75 210 ASN A N 1
ATOM 1598 C CA . ASN A 1 210 ? 0.817 3.715 20.609 1 92.75 210 ASN A CA 1
ATOM 1599 C C . ASN A 1 210 ? 1.539 3.219 21.859 1 92.75 210 ASN A C 1
ATOM 1601 O O . ASN A 1 210 ? 0.912 2.992 22.891 1 92.75 210 ASN A O 1
ATOM 1605 N N . ARG A 1 211 ? 2.787 3.014 21.766 1 91.44 211 ARG A N 1
ATOM 1606 C CA . ARG A 1 211 ? 3.594 2.52 22.875 1 91.44 211 ARG A CA 1
ATOM 1607 C C . ARG A 1 211 ? 3.582 3.504 24.047 1 91.44 211 ARG A C 1
ATOM 1609 O O . ARG A 1 211 ? 3.68 3.102 25.203 1 91.44 211 ARG A O 1
ATOM 1616 N N . THR A 1 212 ? 3.406 4.727 23.797 1 93.31 212 THR A N 1
ATOM 1617 C CA . THR A 1 212 ? 3.406 5.754 24.844 1 93.31 212 THR A CA 1
ATOM 1618 C C . THR A 1 212 ? 2.045 5.828 25.516 1 93.31 212 THR A C 1
ATOM 1620 O O . THR A 1 212 ? 1.927 6.375 26.625 1 93.31 212 THR A O 1
ATOM 1623 N N . GLY A 1 213 ? 1.045 5.316 24.844 1 92.62 213 GLY A N 1
ATOM 1624 C CA . GLY A 1 213 ? -0.318 5.414 25.328 1 92.62 213 GLY A CA 1
ATOM 1625 C C . GLY A 1 213 ? -0.917 6.797 25.172 1 92.62 213 GLY A C 1
ATOM 1626 O O . GLY A 1 213 ? -1.986 7.086 25.703 1 92.62 213 GLY A O 1
ATOM 1627 N N . ARG A 1 214 ? -0.298 7.621 24.359 1 93.81 214 ARG A N 1
ATOM 1628 C CA . ARG A 1 214 ? -0.719 9.016 24.266 1 93.81 214 ARG A CA 1
ATOM 1629 C C . ARG A 1 214 ? -1.55 9.266 23.016 1 93.81 214 ARG A C 1
ATOM 1631 O O . ARG A 1 214 ? -2.109 10.352 22.844 1 93.81 214 ARG A O 1
ATOM 1638 N N . LEU A 1 215 ? -1.566 8.312 22.094 1 93.06 215 LEU A N 1
ATOM 1639 C CA . LEU A 1 215 ? -2.457 8.453 20.938 1 93.06 215 LEU A CA 1
ATOM 1640 C C . LEU A 1 215 ? -3.918 8.367 21.375 1 93.06 215 LEU A C 1
ATOM 1642 O O . LEU A 1 215 ? -4.371 7.316 21.844 1 93.06 215 LEU A O 1
ATOM 1646 N N . ARG A 1 216 ? -4.602 9.406 21.203 1 88.69 216 ARG A N 1
ATOM 1647 C CA . ARG A 1 216 ? -5.938 9.508 21.781 1 88.69 216 ARG A CA 1
ATOM 1648 C C . ARG A 1 216 ? -7.008 9.258 20.719 1 88.69 216 ARG A C 1
ATOM 1650 O O . ARG A 1 216 ? -7.82 8.344 20.859 1 88.69 216 ARG A O 1
ATOM 1657 N N . HIS A 1 217 ? -7.047 10.07 19.672 1 85.44 217 HIS A N 1
ATOM 1658 C CA . HIS A 1 217 ? -8.062 9.938 18.641 1 85.44 217 HIS A CA 1
ATOM 1659 C C . HIS A 1 217 ? -7.434 9.859 17.25 1 85.44 217 HIS A C 1
ATOM 1661 O O . HIS A 1 217 ? -6.449 10.547 16.969 1 85.44 217 HIS A O 1
ATOM 1667 N N . VAL A 1 218 ? -8.055 8.961 16.484 1 91.62 218 VAL A N 1
ATOM 1668 C CA . VAL A 1 218 ? -7.762 8.914 15.047 1 91.62 218 VAL A CA 1
ATOM 1669 C C . VAL A 1 218 ? -9.039 9.195 14.258 1 91.62 218 VAL A C 1
ATOM 1671 O O . VAL A 1 218 ? -9.984 8.398 14.297 1 91.62 218 VAL A O 1
ATOM 1674 N N . ILE A 1 219 ? -9.07 10.312 13.609 1 88.44 219 ILE A N 1
ATOM 1675 C CA . ILE A 1 219 ? -10.25 10.742 12.867 1 88.44 219 ILE A CA 1
ATOM 1676 C C . ILE A 1 219 ? -9.984 10.656 11.367 1 88.44 219 ILE A C 1
ATOM 1678 O O . ILE A 1 219 ? -9.086 11.328 10.852 1 88.44 219 ILE A O 1
ATOM 1682 N N . LEU A 1 220 ? -10.742 9.836 10.703 1 90.19 220 LEU A N 1
ATOM 1683 C CA . LEU A 1 220 ? -10.641 9.656 9.258 1 90.19 220 LEU A CA 1
ATOM 1684 C C . LEU A 1 220 ? -11.75 10.406 8.531 1 90.19 220 LEU A C 1
ATOM 1686 O O . LEU A 1 220 ? -12.898 9.953 8.508 1 90.19 220 LEU A O 1
ATOM 1690 N N . ALA A 1 221 ? -11.352 11.484 7.922 1 85.5 221 ALA A N 1
ATOM 1691 C CA . ALA A 1 221 ? -12.359 12.32 7.273 1 85.5 221 ALA A CA 1
ATOM 1692 C C . ALA A 1 221 ? -12.469 11.992 5.785 1 85.5 221 ALA A C 1
ATOM 1694 O O . ALA A 1 221 ? -11.484 12.07 5.047 1 85.5 221 ALA A O 1
ATOM 1695 N N . ALA A 1 222 ? -13.656 11.562 5.336 1 83.75 222 ALA A N 1
ATOM 1696 C CA . ALA A 1 222 ? -13.984 11.281 3.938 1 83.75 222 ALA A CA 1
ATOM 1697 C C . ALA A 1 222 ? -12.969 10.32 3.32 1 83.75 222 ALA A C 1
ATOM 1699 O O . ALA A 1 222 ? -12.352 10.633 2.297 1 83.75 222 ALA A O 1
ATOM 1700 N N . PRO A 1 223 ? -12.906 9.203 3.893 1 87.75 223 PRO A N 1
ATOM 1701 C CA . PRO A 1 223 ? -11.828 8.297 3.473 1 87.75 223 PRO A CA 1
ATOM 1702 C C . PRO A 1 223 ? -11.977 7.84 2.023 1 87.75 223 PRO A C 1
ATOM 1704 O O . PRO A 1 223 ? -13.023 7.301 1.645 1 87.75 223 PRO A O 1
ATOM 1707 N N . ASP A 1 224 ? -10.945 8.078 1.304 1 88.06 224 ASP A N 1
ATOM 1708 C CA . ASP A 1 224 ? -10.773 7.484 -0.017 1 88.06 224 ASP A CA 1
ATOM 1709 C C . ASP A 1 224 ? -9.938 6.211 0.061 1 88.06 224 ASP A C 1
ATOM 1711 O O . ASP A 1 224 ? -8.781 6.191 -0.379 1 88.06 224 ASP A O 1
ATOM 1715 N N . ILE A 1 225 ? -10.445 5.199 0.6 1 91 225 ILE A N 1
ATOM 1716 C CA . ILE A 1 225 ? -9.859 3.873 0.745 1 91 225 ILE A CA 1
ATOM 1717 C C . ILE A 1 225 ? -10.812 2.82 0.194 1 91 225 ILE A C 1
ATOM 1719 O O . ILE A 1 225 ? -12.023 2.891 0.427 1 91 225 ILE A O 1
ATOM 1723 N N . ASP A 1 226 ? -10.266 1.959 -0.59 1 89.94 226 ASP A N 1
ATOM 1724 C CA . ASP A 1 226 ? -11.023 0.781 -0.996 1 89.94 226 ASP A CA 1
ATOM 1725 C C . ASP A 1 226 ? -11.609 0.059 0.217 1 89.94 226 ASP A C 1
ATOM 1727 O O . ASP A 1 226 ? -10.906 -0.172 1.205 1 89.94 226 ASP A O 1
ATOM 1731 N N . ALA A 1 227 ? -12.914 -0.273 0.171 1 88.31 227 ALA A N 1
ATOM 1732 C CA . ALA A 1 227 ? -13.602 -0.835 1.33 1 88.31 227 ALA A CA 1
ATOM 1733 C C . ALA A 1 227 ? -12.969 -2.158 1.756 1 88.31 227 ALA A C 1
ATOM 1735 O O . ALA A 1 227 ? -12.789 -2.41 2.949 1 88.31 227 ALA A O 1
ATOM 1736 N N . ASP A 1 228 ? -12.625 -3.049 0.834 1 90.88 228 ASP A N 1
ATOM 1737 C CA . ASP A 1 228 ? -11.992 -4.324 1.154 1 90.88 228 ASP A CA 1
ATOM 1738 C C . ASP A 1 228 ? -10.602 -4.109 1.753 1 90.88 228 ASP A C 1
ATOM 1740 O O . ASP A 1 228 ? -10.203 -4.824 2.672 1 90.88 228 ASP A O 1
ATOM 1744 N N . LEU A 1 229 ? -9.922 -3.16 1.159 1 92.88 229 LEU A N 1
ATOM 1745 C CA . LEU A 1 229 ? -8.602 -2.844 1.693 1 92.88 229 LEU A CA 1
ATOM 1746 C C . LEU A 1 229 ? -8.703 -2.342 3.129 1 92.88 229 LEU A C 1
ATOM 1748 O O . LEU A 1 229 ? -7.914 -2.748 3.988 1 92.88 229 LEU A O 1
ATOM 1752 N N . PHE A 1 230 ? -9.656 -1.494 3.361 1 92.44 230 PHE A N 1
ATOM 1753 C CA . PHE A 1 230 ? -9.852 -0.954 4.703 1 92.44 230 PHE A CA 1
ATOM 1754 C C . PHE A 1 230 ? -10.102 -2.074 5.707 1 92.44 230 PHE A C 1
ATOM 1756 O O . PHE A 1 230 ? -9.531 -2.078 6.797 1 92.44 230 PHE A O 1
ATOM 1763 N N . ARG A 1 231 ? -10.93 -3.016 5.355 1 90.69 231 ARG A N 1
ATOM 1764 C CA . ARG A 1 231 ? -11.211 -4.164 6.211 1 90.69 231 ARG A CA 1
ATOM 1765 C C . ARG A 1 231 ? -9.938 -4.949 6.512 1 90.69 231 ARG A C 1
ATOM 1767 O O . ARG A 1 231 ? -9.688 -5.316 7.66 1 90.69 231 ARG A O 1
ATOM 1774 N N . GLN A 1 232 ? -9.203 -5.117 5.5 1 91.75 232 GLN A N 1
ATOM 1775 C CA . GLN A 1 232 ? -7.953 -5.848 5.656 1 91.75 232 GLN A CA 1
ATOM 1776 C C . GLN A 1 232 ? -6.973 -5.078 6.539 1 91.75 232 GLN A C 1
ATOM 1778 O O . GLN A 1 232 ? -6.25 -5.672 7.336 1 91.75 232 GLN A O 1
ATOM 1783 N N . GLN A 1 233 ? -6.93 -3.805 6.395 1 92.62 233 GLN A N 1
ATOM 1784 C CA . GLN A 1 233 ? -6.043 -2.949 7.176 1 92.62 233 GLN A CA 1
ATOM 1785 C C . GLN A 1 233 ? -6.375 -3.018 8.664 1 92.62 233 GLN A C 1
ATOM 1787 O O . GLN A 1 233 ? -5.48 -2.949 9.508 1 92.62 233 GLN A O 1
ATOM 1792 N N . LEU A 1 234 ? -7.617 -3.223 9 1 90.94 234 LEU A N 1
ATOM 1793 C CA . LEU A 1 234 ? -8.07 -3.178 10.383 1 90.94 234 LEU A CA 1
ATOM 1794 C C . LEU A 1 234 ? -7.945 -4.547 11.039 1 90.94 234 LEU A C 1
ATOM 1796 O O . LEU A 1 234 ? -8.031 -4.664 12.266 1 90.94 234 LEU A O 1
ATOM 1800 N N . ALA A 1 235 ? -7.68 -5.543 10.258 1 90.12 235 ALA A N 1
ATOM 1801 C CA . ALA A 1 235 ? -7.715 -6.926 10.727 1 90.12 235 ALA A CA 1
ATOM 1802 C C . ALA A 1 235 ? -6.773 -7.129 11.914 1 90.12 235 ALA A C 1
ATOM 1804 O O . ALA A 1 235 ? -7.117 -7.82 12.875 1 90.12 235 ALA A O 1
ATOM 1805 N N . PRO A 1 236 ? -5.602 -6.5 11.953 1 91.19 236 PRO A N 1
ATOM 1806 C CA . PRO A 1 236 ? -4.691 -6.742 13.078 1 91.19 236 PRO A CA 1
ATOM 1807 C C . PRO A 1 236 ? -5.145 -6.047 14.359 1 91.19 236 PRO A C 1
ATOM 1809 O O . PRO A 1 236 ? -4.617 -6.332 15.438 1 91.19 236 PRO A O 1
ATOM 1812 N N . PHE A 1 237 ? -6.031 -5.137 14.258 1 91 237 PHE A N 1
ATOM 1813 C CA . PHE A 1 237 ? -6.473 -4.375 15.422 1 91 237 PHE A CA 1
ATOM 1814 C C . PHE A 1 237 ? -7.578 -5.113 16.156 1 91 237 PHE A C 1
ATOM 1816 O O . PHE A 1 237 ? -8.562 -5.547 15.555 1 91 237 PHE A O 1
ATOM 1823 N N . ALA A 1 238 ? -7.348 -5.277 17.438 1 86.44 238 ALA A N 1
ATOM 1824 C CA . ALA A 1 238 ? -8.453 -5.773 18.25 1 86.44 238 ALA A CA 1
ATOM 1825 C C . ALA A 1 238 ? -9.602 -4.766 18.281 1 86.44 238 ALA A C 1
ATOM 1827 O O . ALA A 1 238 ? -9.406 -3.584 17.984 1 86.44 238 ALA A O 1
ATOM 1828 N N . ASP A 1 239 ? -10.719 -5.227 18.641 1 76.44 239 ASP A N 1
ATOM 1829 C CA . ASP A 1 239 ? -11.898 -4.375 18.625 1 76.44 239 ASP A CA 1
ATOM 1830 C C . ASP A 1 239 ? -11.688 -3.137 19.5 1 76.44 239 ASP A C 1
ATOM 1832 O O . ASP A 1 239 ? -12.062 -2.027 19.109 1 76.44 239 ASP A O 1
ATOM 1836 N N . ASN A 1 240 ? -11.062 -3.287 20.609 1 72.75 240 ASN A N 1
ATOM 1837 C CA . ASN A 1 240 ? -10.891 -2.193 21.547 1 72.75 240 ASN A CA 1
ATOM 1838 C C . ASN A 1 240 ? -9.781 -1.236 21.109 1 72.75 240 ASN A C 1
ATOM 1840 O O . ASN A 1 240 ? -9.594 -0.177 21.719 1 72.75 240 ASN A O 1
ATOM 1844 N N . GLU A 1 241 ? -9.117 -1.646 20.016 1 78.12 241 GLU A N 1
ATOM 1845 C CA . GLU A 1 241 ? -8.031 -0.815 19.5 1 78.12 241 GLU A CA 1
ATOM 1846 C C . GLU A 1 241 ? -8.469 -0.022 18.266 1 78.12 241 GLU A C 1
ATOM 1848 O O . GLU A 1 241 ? -7.715 0.809 17.766 1 78.12 241 GLU A O 1
ATOM 1853 N N . ARG A 1 242 ? -9.648 -0.306 17.906 1 72.38 242 ARG A N 1
ATOM 1854 C CA . ARG A 1 242 ? -10.164 0.346 16.703 1 72.38 242 ARG A CA 1
ATOM 1855 C C . ARG A 1 242 ? -10.875 1.652 17.047 1 72.38 242 ARG A C 1
ATOM 1857 O O . ARG A 1 242 ? -12.031 1.855 16.688 1 72.38 242 ARG A O 1
ATOM 1864 N N . GLN A 1 243 ? -10.188 2.451 17.766 1 74.38 243 GLN A N 1
ATOM 1865 C CA . GLN A 1 243 ? -10.734 3.744 18.156 1 74.38 243 GLN A CA 1
ATOM 1866 C C . GLN A 1 243 ? -10.602 4.766 17.031 1 74.38 243 GLN A C 1
ATOM 1868 O O . GLN A 1 243 ? -10.039 5.844 17.234 1 74.38 243 GLN A O 1
ATOM 1873 N N . PHE A 1 244 ? -11.156 4.359 15.914 1 81.62 244 PHE A N 1
ATOM 1874 C CA . PHE A 1 244 ? -11.18 5.223 14.734 1 81.62 244 PHE A CA 1
ATOM 1875 C C . PHE A 1 244 ? -12.531 5.906 14.586 1 81.62 244 PHE A C 1
ATOM 1877 O O . PHE A 1 244 ? -13.57 5.285 14.812 1 81.62 244 PHE A O 1
ATOM 1884 N N . TYR A 1 245 ? -12.5 7.176 14.391 1 82.88 245 TYR A N 1
ATOM 1885 C CA . TYR A 1 245 ? -13.688 7.91 13.969 1 82.88 245 TYR A CA 1
ATOM 1886 C C . TYR A 1 245 ? -13.68 8.156 12.469 1 82.88 245 TYR A C 1
ATOM 1888 O O . TYR A 1 245 ? -12.703 8.68 11.922 1 82.88 245 TYR A O 1
ATOM 1896 N N . ILE A 1 246 ? -14.719 7.691 11.859 1 85.44 246 ILE A N 1
ATOM 1897 C CA . ILE A 1 246 ? -14.82 7.891 10.414 1 85.44 246 ILE A CA 1
ATOM 1898 C C . ILE A 1 246 ? -15.922 8.914 10.117 1 85.44 246 ILE A C 1
ATOM 1900 O O . ILE A 1 246 ? -17.062 8.734 10.523 1 85.44 246 ILE A O 1
ATOM 1904 N N . LEU A 1 247 ? -15.508 9.93 9.438 1 79.38 247 LEU A N 1
ATOM 1905 C CA . LEU A 1 247 ? -16.453 10.945 8.992 1 79.38 247 LEU A CA 1
ATOM 1906 C C . LEU A 1 247 ? -16.812 10.75 7.52 1 79.38 247 LEU A C 1
ATOM 1908 O O . LEU A 1 247 ? -15.922 10.75 6.664 1 79.38 247 LEU A O 1
ATOM 1912 N N . ILE A 1 248 ? -18.047 10.508 7.262 1 77.94 248 ILE A N 1
ATOM 1913 C CA . ILE A 1 248 ? -18.453 10.297 5.875 1 77.94 248 ILE A CA 1
ATOM 1914 C C . ILE A 1 248 ? -19.547 11.297 5.496 1 77.94 248 ILE A C 1
ATOM 1916 O O . ILE A 1 248 ? -20.219 11.859 6.367 1 77.94 248 ILE A O 1
ATOM 1920 N N . SER A 1 249 ? -19.516 11.602 4.188 1 70.38 249 SER A N 1
ATOM 1921 C CA . SER A 1 249 ? -20.609 12.383 3.611 1 70.38 249 SER A CA 1
ATOM 1922 C C . SER A 1 249 ? -21.062 11.812 2.27 1 70.38 249 SER A C 1
ATOM 1924 O O . SER A 1 249 ? -20.266 11.711 1.335 1 70.38 249 SER A O 1
ATOM 1926 N N . HIS A 1 250 ? -22.234 11.344 2.15 1 63.56 250 HIS A N 1
ATOM 1927 C CA . HIS A 1 250 ? -22.734 10.68 0.952 1 63.56 250 HIS A CA 1
ATOM 1928 C C . HIS A 1 250 ? -22.766 11.633 -0.235 1 63.56 250 HIS A C 1
ATOM 1930 O O . HIS A 1 250 ? -22.781 11.195 -1.389 1 63.56 250 HIS A O 1
ATOM 1936 N N . ASP A 1 251 ? -22.844 12.82 0.017 1 59.62 251 ASP A N 1
ATOM 1937 C CA . ASP A 1 251 ? -22.875 13.773 -1.09 1 59.62 251 ASP A CA 1
ATOM 1938 C C . ASP A 1 251 ? -21.469 14.148 -1.539 1 59.62 251 ASP A C 1
ATOM 1940 O O . ASP A 1 251 ? -21.281 15.148 -2.242 1 59.62 251 ASP A O 1
ATOM 1944 N N . ASP A 1 252 ? -20.719 13.297 -1.161 1 58.41 252 ASP A N 1
ATOM 1945 C CA . ASP A 1 252 ? -19.328 13.562 -1.516 1 58.41 252 ASP A CA 1
ATOM 1946 C C . ASP A 1 252 ? -19.047 13.18 -2.967 1 58.41 252 ASP A C 1
ATOM 1948 O O . ASP A 1 252 ? -18.953 11.992 -3.295 1 58.41 252 ASP A O 1
ATOM 1952 N N . ARG A 1 253 ? -18.906 14.109 -3.875 1 51.81 253 ARG A N 1
ATOM 1953 C CA . ARG A 1 253 ? -18.672 13.875 -5.297 1 51.81 253 ARG A CA 1
ATOM 1954 C C . ARG A 1 253 ? -17.25 13.383 -5.547 1 51.81 253 ARG A C 1
ATOM 1956 O O . ARG A 1 253 ? -17 12.648 -6.504 1 51.81 253 ARG A O 1
ATOM 1963 N N . ALA A 1 254 ? -16.375 13.914 -4.738 1 50.97 254 ALA A N 1
ATOM 1964 C CA . ALA A 1 254 ? -14.992 13.484 -4.93 1 50.97 254 ALA A CA 1
ATOM 1965 C C . ALA A 1 254 ? -14.859 11.977 -4.773 1 50.97 254 ALA A C 1
ATOM 1967 O O . ALA A 1 254 ? -14.164 11.32 -5.551 1 50.97 254 ALA A O 1
ATOM 1968 N N . LEU A 1 255 ? -15.57 11.438 -3.865 1 59.94 255 LEU A N 1
ATOM 1969 C CA . LEU A 1 255 ? -15.555 9.984 -3.672 1 59.94 255 LEU A CA 1
ATOM 1970 C C . LEU A 1 255 ? -16.188 9.273 -4.863 1 59.94 255 LEU A C 1
ATOM 1972 O O . LEU A 1 255 ? -15.844 8.125 -5.156 1 59.94 255 LEU A O 1
ATOM 1976 N N . SER A 1 256 ? -16.859 10.109 -5.508 1 55.66 256 SER A N 1
ATOM 1977 C CA . SER A 1 256 ? -17.438 9.539 -6.723 1 55.66 256 SER A CA 1
ATOM 1978 C C . SER A 1 256 ? -16.359 9.297 -7.777 1 55.66 256 SER A C 1
ATOM 1980 O O . SER A 1 256 ? -16.406 8.281 -8.484 1 55.66 256 SER A O 1
ATOM 1982 N N . PHE A 1 257 ? -15.438 10.195 -7.785 1 60.03 257 PHE A N 1
ATOM 1983 C CA . PHE A 1 257 ? -14.352 10.047 -8.75 1 60.03 257 PHE A CA 1
ATOM 1984 C C . PHE A 1 257 ? -13.508 8.82 -8.43 1 60.03 257 PHE A C 1
ATOM 1986 O O . PHE A 1 257 ? -13.203 8.016 -9.312 1 60.03 257 PHE A O 1
ATOM 1993 N N . SER A 1 258 ? -13.141 8.695 -7.242 1 70.56 258 SER A N 1
ATOM 1994 C CA . SER A 1 258 ? -12.328 7.539 -6.863 1 70.56 258 SER A CA 1
ATOM 1995 C C . SER A 1 258 ? -13.086 6.234 -7.086 1 70.56 258 SER A C 1
ATOM 1997 O O . SER A 1 258 ? -12.5 5.234 -7.5 1 70.56 258 SER A O 1
ATOM 1999 N N . ARG A 1 259 ? -14.367 6.363 -6.836 1 69.12 259 ARG A N 1
ATOM 2000 C CA . ARG A 1 259 ? -15.195 5.195 -7.094 1 69.12 259 ARG A CA 1
ATOM 2001 C C . ARG A 1 259 ? -15.18 4.824 -8.578 1 69.12 259 ARG A C 1
ATOM 2003 O O . ARG A 1 259 ? -15.141 3.645 -8.922 1 69.12 259 ARG A O 1
ATOM 2010 N N . LEU A 1 260 ? -15.203 5.871 -9.375 1 61.44 260 LEU A N 1
ATOM 2011 C CA . LEU A 1 260 ? -15.148 5.629 -10.812 1 61.44 260 LEU A CA 1
ATOM 2012 C C . LEU A 1 260 ? -13.836 4.969 -11.203 1 61.44 260 LEU A C 1
ATOM 2014 O O . LEU A 1 260 ? -13.82 3.98 -11.945 1 61.44 260 LEU A O 1
ATOM 2018 N N . LEU A 1 261 ? -12.812 5.438 -10.617 1 68.44 261 LEU A N 1
ATOM 2019 C CA . LEU A 1 261 ? -11.492 4.887 -10.922 1 68.44 261 LEU A CA 1
ATOM 2020 C C . LEU A 1 261 ? -11.375 3.459 -10.406 1 68.44 261 LEU A C 1
ATOM 2022 O O . LEU A 1 261 ? -10.664 2.639 -11 1 68.44 261 LEU A O 1
ATOM 2026 N N . ALA A 1 262 ? -12.148 3.23 -9.406 1 69.56 262 ALA A N 1
ATOM 2027 C CA . ALA A 1 262 ? -12.133 1.904 -8.797 1 69.56 262 ALA A CA 1
ATOM 2028 C C . ALA A 1 262 ? -13.172 0.993 -9.438 1 69.56 262 ALA A C 1
ATOM 2030 O O . ALA A 1 262 ? -13.375 -0.139 -8.992 1 69.56 262 ALA A O 1
ATOM 2031 N N . ARG A 1 263 ? -13.82 1.474 -10.398 1 68.12 263 ARG A N 1
ATOM 2032 C CA . ARG A 1 263 ? -14.773 0.715 -11.211 1 68.12 263 ARG A CA 1
ATOM 2033 C C . ARG A 1 263 ? -15.938 0.213 -10.359 1 68.12 263 ARG A C 1
ATOM 2035 O O . ARG A 1 263 ? -16.312 -0.959 -10.438 1 68.12 263 ARG A O 1
ATOM 2042 N N . GLY A 1 264 ? -16.359 1.015 -9.547 1 68.81 264 GLY A N 1
ATOM 2043 C CA . GLY A 1 264 ? -17.609 0.742 -8.844 1 68.81 264 GLY A CA 1
ATOM 2044 C C . GLY A 1 264 ? -17.391 0.098 -7.484 1 68.81 264 GLY A C 1
ATOM 2045 O O . GLY A 1 264 ? -18.344 -0.086 -6.723 1 68.81 264 GLY A O 1
ATOM 2046 N N . VAL A 1 265 ? -16.188 -0.284 -7.254 1 75.06 265 VAL A N 1
ATOM 2047 C CA . VAL A 1 265 ? -15.93 -0.821 -5.918 1 75.06 265 VAL A CA 1
ATOM 2048 C C . VAL A 1 265 ? -16.094 0.282 -4.875 1 75.06 265 VAL A C 1
ATOM 2050 O O . VAL A 1 265 ? -15.562 1.381 -5.035 1 75.06 265 VAL A O 1
ATOM 2053 N N . PRO A 1 266 ? -16.875 -0.05 -3.861 1 75.81 266 PRO A N 1
ATOM 2054 C CA . PRO A 1 266 ? -17.156 0.991 -2.867 1 75.81 266 PRO A CA 1
ATOM 2055 C C . PRO A 1 266 ? -15.883 1.475 -2.16 1 75.81 266 PRO A C 1
ATOM 2057 O O . PRO A 1 266 ? -14.984 0.679 -1.892 1 75.81 266 PRO A O 1
ATOM 2060 N N . ARG A 1 267 ? -15.93 2.756 -2.049 1 79.38 267 ARG A N 1
ATOM 2061 C CA . ARG A 1 267 ? -14.945 3.387 -1.174 1 79.38 267 ARG A CA 1
ATOM 2062 C C . ARG A 1 267 ? -15.508 3.572 0.232 1 79.38 267 ARG A C 1
ATOM 2064 O O . ARG A 1 267 ? -16.719 3.729 0.409 1 79.38 267 ARG A O 1
ATOM 2071 N N . VAL A 1 268 ? -14.641 3.518 1.231 1 76.44 268 VAL A N 1
ATOM 2072 C CA . VAL A 1 268 ? -15.055 3.648 2.625 1 76.44 268 VAL A CA 1
ATOM 2073 C C . VAL A 1 268 ? -15.93 4.891 2.791 1 76.44 268 VAL A C 1
ATOM 2075 O O . VAL A 1 268 ? -16.953 4.855 3.482 1 76.44 268 VAL A O 1
ATOM 2078 N N . GLY A 1 269 ? -15.594 5.91 2.145 1 71.06 269 GLY A N 1
ATOM 2079 C CA . GLY A 1 269 ? -16.328 7.156 2.281 1 71.06 269 GLY A CA 1
ATOM 2080 C C . GLY A 1 269 ? -17.75 7.07 1.754 1 71.06 269 GLY A C 1
ATOM 2081 O O . GLY A 1 269 ? -18.578 7.93 2.051 1 71.06 269 GLY A O 1
ATOM 2082 N N . ASN A 1 270 ? -18 5.949 0.971 1 70.38 270 ASN A N 1
ATOM 2083 C CA . ASN A 1 270 ? -19.328 5.785 0.395 1 70.38 270 ASN A CA 1
ATOM 2084 C C . ASN A 1 270 ? -19.938 4.434 0.765 1 70.38 270 ASN A C 1
ATOM 2086 O O . ASN A 1 270 ? -20.938 4.016 0.182 1 70.38 270 ASN A O 1
ATOM 2090 N N . GLU A 1 271 ? -19.25 3.781 1.662 1 72.12 271 GLU A N 1
ATOM 2091 C CA . GLU A 1 271 ? -19.734 2.475 2.096 1 72.12 271 GLU A CA 1
ATOM 2092 C C . GLU A 1 271 ? -20.938 2.611 3.021 1 72.12 271 GLU A C 1
ATOM 2094 O O . GLU A 1 271 ? -21.156 3.674 3.605 1 72.12 271 GLU A O 1
ATOM 2099 N N . ASP A 1 272 ? -21.562 1.492 3.025 1 71.12 272 ASP A N 1
ATOM 2100 C CA . ASP A 1 272 ? -22.719 1.438 3.926 1 71.12 272 ASP A CA 1
ATOM 2101 C C . ASP A 1 272 ? -22.281 1.58 5.383 1 71.12 272 ASP A C 1
ATOM 2103 O O . ASP A 1 272 ? -21.344 0.898 5.828 1 71.12 272 ASP A O 1
ATOM 2107 N N . VAL A 1 273 ? -22.953 2.461 6.043 1 71.38 273 VAL A N 1
ATOM 2108 C CA . VAL A 1 273 ? -22.609 2.816 7.418 1 71.38 273 VAL A CA 1
ATOM 2109 C C . VAL A 1 273 ? -22.656 1.57 8.297 1 71.38 273 VAL A C 1
ATOM 2111 O O . VAL A 1 273 ? -21.781 1.385 9.156 1 71.38 273 VAL A O 1
ATOM 2114 N N . GLU A 1 274 ? -23.594 0.752 8.07 1 72.38 274 GLU A N 1
ATOM 2115 C CA . GLU A 1 274 ? -23.766 -0.444 8.891 1 72.38 274 GLU A CA 1
ATOM 2116 C C . GLU A 1 274 ? -22.609 -1.419 8.68 1 72.38 274 GLU A C 1
ATOM 2118 O O . GLU A 1 274 ? -22.141 -2.053 9.625 1 72.38 274 GLU A O 1
ATOM 2123 N N . ASP A 1 275 ? -22.203 -1.425 7.527 1 77.06 275 ASP A N 1
ATOM 2124 C CA . ASP A 1 275 ? -21.078 -2.309 7.203 1 77.06 275 ASP A CA 1
ATOM 2125 C C . ASP A 1 275 ? -19.797 -1.839 7.875 1 77.06 275 ASP A C 1
ATOM 2127 O O . ASP A 1 275 ? -19.047 -2.648 8.414 1 77.06 275 ASP A O 1
ATOM 2131 N N . LEU A 1 276 ? -19.656 -0.6 7.879 1 77.5 276 LEU A N 1
ATOM 2132 C CA . LEU A 1 276 ? -18.469 -0.031 8.484 1 77.5 276 LEU A CA 1
ATOM 2133 C C . LEU A 1 276 ? -18.5 -0.175 10 1 77.5 276 LEU A C 1
ATOM 2135 O O . LEU A 1 276 ? -17.484 -0.502 10.617 1 77.5 276 LEU A O 1
ATOM 2139 N N . ALA A 1 277 ? -19.688 0.042 10.531 1 72.56 277 ALA A N 1
ATOM 2140 C CA . ALA A 1 277 ? -19.828 -0.086 11.977 1 72.56 277 ALA A CA 1
ATOM 2141 C C . ALA A 1 277 ? -19.547 -1.514 12.438 1 72.56 277 ALA A C 1
ATOM 2143 O O . ALA A 1 277 ? -19.016 -1.728 13.523 1 72.56 277 ALA A O 1
ATOM 2144 N N . GLY A 1 278 ? -19.828 -2.396 11.586 1 76.38 278 GLY A N 1
ATOM 2145 C CA . GLY A 1 278 ? -19.578 -3.797 11.883 1 76.38 278 GLY A CA 1
ATOM 2146 C C . GLY A 1 278 ? -18.109 -4.121 12.023 1 76.38 278 GLY A C 1
ATOM 2147 O O . GLY A 1 278 ? -17.734 -5.156 12.586 1 76.38 278 GLY A O 1
ATOM 2148 N N . LEU A 1 279 ? -17.344 -3.141 11.617 1 79.06 279 LEU A N 1
ATOM 2149 C CA . LEU A 1 279 ? -15.898 -3.342 11.719 1 79.06 279 LEU A CA 1
ATOM 2150 C C . LEU A 1 279 ? -15.367 -2.838 13.055 1 79.06 279 LEU A C 1
ATOM 2152 O O . LEU A 1 279 ? -14.172 -2.912 13.32 1 79.06 279 LEU A O 1
ATOM 2156 N N . GLY A 1 280 ? -16.234 -2.273 13.891 1 76.31 280 GLY A N 1
ATOM 2157 C CA . GLY A 1 280 ? -15.828 -1.812 15.211 1 76.31 280 GLY A CA 1
ATOM 2158 C C . GLY A 1 280 ? -15.344 -0.374 15.211 1 76.31 280 GLY A C 1
ATOM 2159 O O . GLY A 1 280 ? -14.602 0.033 16.109 1 76.31 280 GLY A O 1
ATOM 2160 N N . VAL A 1 281 ? -15.695 0.315 14.172 1 78.69 281 VAL A N 1
ATOM 2161 C CA . VAL A 1 281 ? -15.305 1.718 14.094 1 78.69 281 VAL A CA 1
ATOM 2162 C C . VAL A 1 281 ? -16.531 2.609 14.328 1 78.69 281 VAL A C 1
ATOM 2164 O O . VAL A 1 281 ? -17.672 2.166 14.172 1 78.69 281 VAL A O 1
ATOM 2167 N N . THR A 1 282 ? -16.297 3.783 14.773 1 77.81 282 THR A N 1
ATOM 2168 C CA . THR A 1 282 ? -17.359 4.762 14.945 1 77.81 282 THR A CA 1
ATOM 2169 C C . THR A 1 282 ? -17.531 5.598 13.68 1 77.81 282 THR A C 1
ATOM 2171 O O . THR A 1 282 ? -16.594 6.23 13.211 1 77.81 282 THR A O 1
ATOM 2174 N N . VAL A 1 283 ? -18.734 5.551 13.133 1 79.62 283 VAL A N 1
ATOM 2175 C CA . VAL A 1 283 ? -19 6.27 11.891 1 79.62 283 VAL A CA 1
ATOM 2176 C C . VAL A 1 283 ? -19.906 7.461 12.172 1 79.62 283 VAL A C 1
ATOM 2178 O O . VAL A 1 283 ? -20.953 7.32 12.82 1 79.62 283 VAL A O 1
ATOM 2181 N N . LEU A 1 284 ? -19.438 8.57 11.75 1 74.56 284 LEU A N 1
ATOM 2182 C CA . LEU A 1 284 ? -20.234 9.789 11.805 1 74.56 284 LEU A CA 1
ATOM 2183 C C . LEU A 1 284 ? -20.688 10.211 10.406 1 74.56 284 LEU A C 1
ATOM 2185 O O . LEU A 1 284 ? -19.859 10.562 9.57 1 74.56 284 LEU A O 1
ATOM 2189 N N . ASP A 1 285 ? -21.969 10.133 10.117 1 73.94 285 ASP A N 1
ATOM 2190 C CA . ASP A 1 285 ? -22.531 10.516 8.82 1 73.94 285 ASP A CA 1
ATOM 2191 C C . ASP A 1 285 ? -22.906 12 8.805 1 73.94 285 ASP A C 1
ATOM 2193 O O . ASP A 1 285 ? -23.828 12.422 9.508 1 73.94 285 ASP A O 1
ATOM 2197 N N . LEU A 1 286 ? -22.234 12.688 7.953 1 68.81 286 LEU A N 1
ATOM 2198 C CA . LEU A 1 286 ? -22.406 14.133 7.918 1 68.81 286 LEU A CA 1
ATOM 2199 C C . LEU A 1 286 ? -23.312 14.555 6.762 1 68.81 286 LEU A C 1
ATOM 2201 O O . LEU A 1 286 ? -23.375 15.734 6.422 1 68.81 286 LEU A O 1
ATOM 2205 N N . SER A 1 287 ? -23.984 13.664 6.137 1 68 287 SER A N 1
ATOM 2206 C CA . SER A 1 287 ? -24.766 13.914 4.926 1 68 287 SER A CA 1
ATOM 2207 C C . SER A 1 287 ? -25.828 14.977 5.168 1 68 287 SER A C 1
ATOM 2209 O O . SER A 1 287 ? -26.156 15.75 4.266 1 68 287 SER A O 1
ATOM 2211 N N . GLU A 1 288 ? -26.328 15.07 6.336 1 62.97 288 GLU A N 1
ATOM 2212 C CA . GLU A 1 288 ? -27.453 15.969 6.582 1 62.97 288 GLU A CA 1
ATOM 2213 C C . GLU A 1 288 ? -26.969 17.375 6.93 1 62.97 288 GLU A C 1
ATOM 2215 O O . GLU A 1 288 ? -27.766 18.281 7.109 1 62.97 288 GLU A O 1
ATOM 2220 N N . ILE A 1 289 ? -25.703 17.469 7.02 1 58.38 289 ILE A N 1
ATOM 2221 C CA . ILE A 1 289 ? -25.156 18.797 7.297 1 58.38 289 ILE A CA 1
ATOM 2222 C C . ILE A 1 289 ? -24.906 19.531 5.988 1 58.38 289 ILE A C 1
ATOM 2224 O O . ILE A 1 289 ? -24.203 19.031 5.105 1 58.38 289 ILE A O 1
ATOM 2228 N N . ASP A 1 290 ? -25.703 20.578 5.676 1 53.22 290 ASP A N 1
ATOM 2229 C CA . ASP A 1 290 ? -25.594 21.391 4.473 1 53.22 290 ASP A CA 1
ATOM 2230 C C . ASP A 1 290 ? -24.328 22.234 4.5 1 53.22 290 ASP A C 1
ATOM 2232 O O . ASP A 1 290 ? -23.953 22.781 5.543 1 53.22 290 ASP A O 1
ATOM 2236 N N . VAL A 1 291 ? -23.391 22.016 3.502 1 54.38 291 VAL A N 1
ATOM 2237 C CA . VAL A 1 291 ? -22.234 22.922 3.465 1 54.38 291 VAL A CA 1
ATOM 2238 C C . VAL A 1 291 ? -22.219 23.672 2.137 1 54.38 291 VAL A C 1
ATOM 2240 O O . VAL A 1 291 ? -22.688 23.172 1.12 1 54.38 291 VAL A O 1
ATOM 2243 N N . ASN A 1 292 ? -21.969 25.016 2.168 1 45.56 292 ASN A N 1
ATOM 2244 C CA . ASN A 1 292 ? -21.75 25.828 0.979 1 45.56 292 ASN A CA 1
ATOM 2245 C C . ASN A 1 292 ? -20.422 25.516 0.315 1 45.56 292 ASN A C 1
ATOM 2247 O O . ASN A 1 292 ? -19.969 26.25 -0.559 1 45.56 292 ASN A O 1
ATOM 2251 N N . GLY A 1 293 ? -19.891 24.297 0.613 1 46.47 293 GLY A N 1
ATOM 2252 C CA . GLY A 1 293 ? -18.609 23.984 -0.001 1 46.47 293 GLY A CA 1
ATOM 2253 C C . GLY A 1 293 ? -18.516 22.578 -0.529 1 46.47 293 GLY A C 1
ATOM 2254 O O . GLY A 1 293 ? -19.531 22 -0.939 1 46.47 293 GLY A O 1
ATOM 2255 N N . SER A 1 294 ? -17.234 22.266 -0.956 1 47.28 294 SER A N 1
ATOM 2256 C CA . SER A 1 294 ? -17.094 20.906 -1.483 1 47.28 294 SER A CA 1
ATOM 2257 C C . SER A 1 294 ? -17.484 19.859 -0.442 1 47.28 294 SER A C 1
ATOM 2259 O O . SER A 1 294 ? -17.047 19.938 0.709 1 47.28 294 SER A O 1
ATOM 2261 N N . ASN A 1 295 ? -18.344 19.047 -0.797 1 46.78 295 ASN A N 1
ATOM 2262 C CA . ASN A 1 295 ? -18.844 17.984 0.049 1 46.78 295 ASN A CA 1
ATOM 2263 C C . ASN A 1 295 ? -17.734 17.047 0.51 1 46.78 295 ASN A C 1
ATOM 2265 O O . ASN A 1 295 ? -17.844 16.406 1.551 1 46.78 295 ASN A O 1
ATOM 2269 N N . HIS A 1 296 ? -16.562 17.172 -0.154 1 52.09 296 HIS A N 1
ATOM 2270 C CA . HIS A 1 296 ? -15.477 16.266 0.153 1 52.09 296 HIS A CA 1
ATOM 2271 C C . HIS A 1 296 ? -14.586 16.828 1.261 1 52.09 296 HIS A C 1
ATOM 2273 O O . HIS A 1 296 ? -13.844 16.078 1.905 1 52.09 296 HIS A O 1
ATOM 2279 N N . SER A 1 297 ? -14.695 18.141 1.534 1 54.34 297 SER A N 1
ATOM 2280 C CA . SER A 1 297 ? -13.906 18.75 2.598 1 54.34 297 SER A CA 1
ATOM 2281 C C . SER A 1 297 ? -14.805 19.297 3.703 1 54.34 297 SER A C 1
ATOM 2283 O O . SER A 1 297 ? -14.469 20.281 4.355 1 54.34 297 SER A O 1
ATOM 2285 N N . LYS A 1 298 ? -15.875 18.625 3.832 1 54.53 298 LYS A N 1
ATOM 2286 C CA . LYS A 1 298 ? -16.844 19.109 4.812 1 54.53 298 LYS A CA 1
ATOM 2287 C C . LYS A 1 298 ? -16.219 19.219 6.199 1 54.53 298 LYS A C 1
ATOM 2289 O O . LYS A 1 298 ? -16.578 20.109 6.98 1 54.53 298 LYS A O 1
ATOM 2294 N N . PHE A 1 299 ? -15.289 18.422 6.41 1 54.16 299 PHE A N 1
ATOM 2295 C CA . PHE A 1 299 ? -14.672 18.422 7.73 1 54.16 299 PHE A CA 1
ATOM 2296 C C . PHE A 1 299 ? -14.016 19.766 8.023 1 54.16 299 PHE A C 1
ATOM 2298 O O . PHE A 1 299 ? -13.875 20.156 9.188 1 54.16 299 PHE A O 1
ATOM 2305 N N . ALA A 1 300 ? -13.703 20.484 6.926 1 62.97 300 ALA A N 1
ATOM 2306 C CA . ALA A 1 300 ? -13.023 21.766 7.102 1 62.97 300 ALA A CA 1
ATOM 2307 C C . ALA A 1 300 ? -13.859 22.922 6.547 1 62.97 300 ALA A C 1
ATOM 2309 O O . ALA A 1 300 ? -13.734 24.062 6.992 1 62.97 300 ALA A O 1
ATOM 2310 N N . ASP A 1 301 ? -14.742 22.5 5.723 1 68.38 301 ASP A N 1
ATOM 2311 C CA . ASP A 1 301 ? -15.516 23.547 5.055 1 68.38 301 ASP A CA 1
ATOM 2312 C C . ASP A 1 301 ? -16.781 23.875 5.836 1 68.38 301 ASP A C 1
ATOM 2314 O O . ASP A 1 301 ? -17.375 24.938 5.641 1 68.38 301 ASP A O 1
ATOM 2318 N N . SER A 1 302 ? -17.125 22.906 6.695 1 65.19 302 SER A N 1
ATOM 2319 C CA . SER A 1 302 ? -18.297 23.141 7.535 1 65.19 302 SER A CA 1
ATOM 2320 C C . SER A 1 302 ? -17.891 23.656 8.914 1 65.19 302 SER A C 1
ATOM 2322 O O . SER A 1 302 ? -17.297 22.922 9.703 1 65.19 302 SER A O 1
ATOM 2324 N N . PRO A 1 303 ? -18.25 24.844 9.156 1 70 303 PRO A N 1
ATOM 2325 C CA . PRO A 1 303 ? -17.906 25.391 10.461 1 70 303 PRO A CA 1
ATOM 2326 C C . PRO A 1 303 ? -18.406 24.531 11.617 1 70 303 PRO A C 1
ATOM 2328 O O . PRO A 1 303 ? -17.703 24.359 12.617 1 70 303 PRO A O 1
ATOM 2331 N N . GLU A 1 304 ? -19.531 23.984 11.391 1 68.38 304 GLU A N 1
ATOM 2332 C CA . GLU A 1 304 ? -20.125 23.172 12.445 1 68.38 304 GLU A CA 1
ATOM 2333 C C . GLU A 1 304 ? -19.281 21.922 12.711 1 68.38 304 GLU A C 1
ATOM 2335 O O . GLU A 1 304 ? -19.031 21.562 13.859 1 68.38 304 GLU A O 1
ATOM 2340 N N . ILE A 1 305 ? -18.844 21.344 11.68 1 69.38 305 ILE A N 1
ATOM 2341 C CA . ILE A 1 305 ? -18.078 20.109 11.805 1 69.38 305 ILE A CA 1
ATOM 2342 C C . ILE A 1 305 ? -16.688 20.406 12.344 1 69.38 305 ILE A C 1
ATOM 2344 O O . ILE A 1 305 ? -16.188 19.703 13.219 1 69.38 305 ILE A O 1
ATOM 2348 N N . VAL A 1 306 ? -16.172 21.438 11.883 1 73 306 VAL A N 1
ATOM 2349 C CA . VAL A 1 306 ? -14.844 21.844 12.336 1 73 306 VAL A CA 1
ATOM 2350 C C . VAL A 1 306 ? -14.875 22.125 13.836 1 73 306 VAL A C 1
ATOM 2352 O O . VAL A 1 306 ? -13.984 21.703 14.57 1 73 306 VAL A O 1
ATOM 2355 N N . GLN A 1 307 ? -15.906 22.797 14.211 1 73.31 307 GLN A N 1
ATOM 2356 C CA . GLN A 1 307 ? -16.031 23.141 15.625 1 73.31 307 GLN A CA 1
ATOM 2357 C C . GLN A 1 307 ? -16.281 21.891 16.469 1 73.31 307 GLN A C 1
ATOM 2359 O O . GLN A 1 307 ? -15.781 21.781 17.594 1 73.31 307 GLN A O 1
ATOM 2364 N N . LEU A 1 308 ? -17.016 21.031 15.859 1 71.5 308 LEU A N 1
ATOM 2365 C CA . LEU A 1 308 ? -17.281 19.781 16.547 1 71.5 308 LEU A CA 1
ATOM 2366 C C . LEU A 1 308 ? -15.992 18.984 16.75 1 71.5 308 LEU A C 1
ATOM 2368 O O . LEU A 1 308 ? -15.727 18.484 17.844 1 71.5 308 LEU A O 1
ATOM 2372 N N . ILE A 1 309 ? -15.266 18.922 15.773 1 76.88 309 ILE A N 1
ATOM 2373 C CA . ILE A 1 309 ? -13.992 18.219 15.867 1 76.88 309 ILE A CA 1
ATOM 2374 C C . ILE A 1 309 ? -13.078 18.922 16.859 1 76.88 309 ILE A C 1
ATOM 2376 O O . ILE A 1 309 ? -12.461 18.281 17.703 1 76.88 309 ILE A O 1
ATOM 2380 N N . GLY A 1 310 ? -13.062 20.203 16.828 1 74.44 310 GLY A N 1
ATOM 2381 C CA . GLY A 1 310 ? -12.25 20.984 17.75 1 74.44 310 GLY A CA 1
ATOM 2382 C C . GLY A 1 310 ? -12.609 20.734 19.203 1 74.44 310 GLY A C 1
ATOM 2383 O O . GLY A 1 310 ? -11.727 20.578 20.047 1 74.44 310 GLY A O 1
ATOM 2384 N N . LYS A 1 311 ? -13.867 20.75 19.406 1 71.62 311 LYS A N 1
ATOM 2385 C CA . LYS A 1 311 ? -14.344 20.516 20.766 1 71.62 311 LYS A CA 1
ATOM 2386 C C . LYS A 1 311 ? -13.93 19.125 21.25 1 71.62 311 LYS A C 1
ATOM 2388 O O . LYS A 1 311 ? -13.547 18.969 22.406 1 71.62 311 LYS A O 1
ATOM 2393 N N . ARG A 1 312 ? -13.938 18.188 20.375 1 71.56 312 ARG A N 1
ATOM 2394 C CA . ARG A 1 312 ? -13.531 16.828 20.75 1 71.56 312 ARG A CA 1
ATOM 2395 C C . ARG A 1 312 ? -12.039 16.766 21.047 1 71.56 312 ARG A C 1
ATOM 2397 O O . ARG A 1 312 ? -11.617 16.062 21.969 1 71.56 312 ARG A O 1
ATOM 2404 N N . LEU A 1 313 ? -11.406 17.438 20.328 1 73.69 313 LEU A N 1
ATOM 2405 C CA . LEU A 1 313 ? -9.953 17.422 20.469 1 73.69 313 LEU A CA 1
ATOM 2406 C C . LEU A 1 313 ? -9.523 18.141 21.734 1 73.69 313 LEU A C 1
ATOM 2408 O O . LEU A 1 313 ? -8.414 17.953 22.219 1 73.69 313 LEU A O 1
ATOM 2412 N N . SER A 1 314 ? -10.375 19 22.297 1 68.38 314 SER A N 1
ATOM 2413 C CA . SER A 1 314 ? -10.039 19.797 23.469 1 68.38 314 SER A CA 1
ATOM 2414 C C . SER A 1 314 ? -10.414 19.078 24.766 1 68.38 314 SER A C 1
ATOM 2416 O O . SER A 1 314 ? -9.953 19.453 25.844 1 68.38 314 SER A O 1
ATOM 2418 N N . VAL A 1 315 ? -11.359 18.141 24.719 1 58.97 315 VAL A N 1
ATOM 2419 C CA . VAL A 1 315 ? -11.852 17.5 25.938 1 58.97 315 VAL A CA 1
ATOM 2420 C C . VAL A 1 315 ? -11.117 16.172 26.141 1 58.97 315 VAL A C 1
ATOM 2422 O O . VAL A 1 315 ? -10.906 15.422 25.188 1 58.97 315 VAL A O 1
ATOM 2425 N N . ASP A 1 316 ? -10.234 16.016 27.281 1 55.5 316 ASP A N 1
ATOM 2426 C CA . ASP A 1 316 ? -9.562 14.781 27.672 1 55.5 316 ASP A CA 1
ATOM 2427 C C . ASP A 1 316 ? -10.555 13.625 27.781 1 55.5 316 ASP A C 1
ATOM 2429 O O . ASP A 1 316 ? -11.695 13.82 28.219 1 55.5 316 ASP A O 1
ATOM 2433 N N . GLY A 1 317 ? -10.57 12.68 26.922 1 45.25 317 GLY A N 1
ATOM 2434 C CA . GLY A 1 317 ? -11.414 11.492 26.891 1 45.25 317 GLY A CA 1
ATOM 2435 C C . GLY A 1 317 ? -11.484 10.781 28.234 1 45.25 317 GLY A C 1
ATOM 2436 O O . GLY A 1 317 ? -11.812 9.602 28.312 1 45.25 317 GLY A O 1
ATOM 2437 N N . VAL A 1 318 ? -10.828 11.281 29.266 1 38.59 318 VAL A N 1
ATOM 2438 C CA . VAL A 1 318 ? -10.922 10.297 30.328 1 38.59 318 VAL A CA 1
ATOM 2439 C C . VAL A 1 318 ? -12.383 9.992 30.625 1 38.59 318 VAL A C 1
ATOM 2441 O O . VAL A 1 318 ? -12.93 10.438 31.641 1 38.59 318 VAL A O 1
ATOM 2444 N N . GLY A 1 319 ? -13.344 10.234 29.859 1 34.19 319 GLY A N 1
ATOM 2445 C CA . GLY A 1 319 ? -14.539 9.727 30.516 1 34.19 319 GLY A CA 1
ATOM 2446 C C . GLY A 1 319 ? -14.484 8.227 30.781 1 34.19 319 GLY A C 1
ATOM 2447 O O . GLY A 1 319 ? -13.719 7.512 30.141 1 34.19 319 GLY A O 1
ATOM 2448 N N . THR A 1 320 ? -14.844 7.789 32.062 1 33.5 320 THR A N 1
ATOM 2449 C CA . THR A 1 320 ? -15.031 6.414 32.5 1 33.5 320 THR A CA 1
ATOM 2450 C C . THR A 1 320 ? -15.602 5.547 31.391 1 33.5 320 THR A C 1
ATOM 2452 O O . THR A 1 320 ? -16.406 6.016 30.578 1 33.5 320 THR A O 1
ATOM 2455 N N . ARG A 1 321 ? -15 4.461 31.156 1 36.97 321 ARG A N 1
ATOM 2456 C CA . ARG A 1 321 ? -15.469 3.385 30.297 1 36.97 321 ARG A CA 1
ATOM 2457 C C . ARG A 1 321 ? -16.984 3.367 30.203 1 36.97 321 ARG A C 1
ATOM 2459 O O . ARG A 1 321 ? -17.562 2.697 29.344 1 36.97 321 ARG A O 1
ATOM 2466 N N . ASN A 1 322 ? -17.609 3.471 31.203 1 34.75 322 ASN A N 1
ATOM 2467 C CA . ASN A 1 322 ? -19.047 3.232 31.312 1 34.75 322 ASN A CA 1
ATOM 2468 C C . ASN A 1 322 ? -19.844 4.359 30.672 1 34.75 322 ASN A C 1
ATOM 2470 O O . ASN A 1 322 ? -21.078 4.312 30.656 1 34.75 322 ASN A O 1
ATOM 2474 N N . GLY A 1 323 ? -19.391 5.699 30.797 1 34.72 323 GLY A N 1
ATOM 2475 C CA . GLY A 1 323 ? -20.328 6.75 30.406 1 34.72 323 GLY A CA 1
ATOM 2476 C C . GLY A 1 323 ? -20.344 7.008 28.906 1 34.72 323 GLY A C 1
ATOM 2477 O O . GLY A 1 323 ? -19.469 6.52 28.188 1 34.72 323 GLY A O 1
ATOM 2478 N N . SER A 1 324 ? -21.375 7.734 28.25 1 38.84 324 SER A N 1
ATOM 2479 C CA . SER A 1 324 ? -21.703 8.164 26.891 1 38.84 324 SER A CA 1
ATOM 2480 C C . SER A 1 324 ? -20.547 8.906 26.25 1 38.84 324 SER A C 1
ATOM 2482 O O . SER A 1 324 ? -19.953 9.797 26.875 1 38.84 324 SER A O 1
ATOM 2484 N N . ASP A 1 325 ? -19.734 8.305 25.578 1 45.59 325 ASP A N 1
ATOM 2485 C CA . ASP A 1 325 ? -18.656 8.891 24.766 1 45.59 325 ASP A CA 1
ATOM 2486 C C . ASP A 1 325 ? -18.969 10.344 24.438 1 45.59 325 ASP A C 1
ATOM 2488 O O . ASP A 1 325 ? -19.984 10.648 23.812 1 45.59 325 ASP A O 1
ATOM 2492 N N . PRO A 1 326 ? -18.438 11.219 25.188 1 44.53 326 PRO A N 1
ATOM 2493 C CA . PRO A 1 326 ? -18.734 12.633 24.969 1 44.53 326 PRO A CA 1
ATOM 2494 C C . PRO A 1 326 ? -18.797 13 23.5 1 44.53 326 PRO A C 1
ATOM 2496 O O . PRO A 1 326 ? -19.516 13.93 23.109 1 44.53 326 PRO A O 1
ATOM 2499 N N . LEU A 1 327 ? -17.969 12.414 22.688 1 48.5 327 LEU A N 1
ATOM 2500 C CA . LEU A 1 327 ? -18.125 12.727 21.266 1 48.5 327 LEU A CA 1
ATOM 2501 C C . LEU A 1 327 ? -19.547 12.406 20.797 1 48.5 327 LEU A C 1
ATOM 2503 O O . LEU A 1 327 ? -20.141 13.188 20.047 1 48.5 327 LEU A O 1
ATOM 2507 N N . LEU A 1 328 ? -19.891 11.227 21.297 1 48.47 328 LEU A N 1
ATOM 2508 C CA . LEU A 1 328 ? -21.234 10.812 20.906 1 48.47 328 LEU A CA 1
ATOM 2509 C C . LEU A 1 328 ? -22.281 11.773 21.469 1 48.47 328 LEU A C 1
ATOM 2511 O O . LEU A 1 328 ? -23.266 12.094 20.781 1 48.47 328 LEU A O 1
ATOM 2515 N N . SER A 1 329 ? -21.953 12.242 22.656 1 44.5 329 SER A N 1
ATOM 2516 C CA . SER A 1 329 ? -22.906 13.156 23.281 1 44.5 329 SER A CA 1
ATOM 2517 C C . SER A 1 329 ? -22.906 14.516 22.578 1 44.5 329 SER A C 1
ATOM 2519 O O . SER A 1 329 ? -23.969 15.133 22.422 1 44.5 329 SER A O 1
ATOM 2521 N N . SER A 1 330 ? -21.766 14.938 22.203 1 43.84 330 SER A N 1
ATOM 2522 C CA . SER A 1 330 ? -21.688 16.234 21.547 1 43.84 330 SER A CA 1
ATOM 2523 C C . SER A 1 330 ? -22.188 16.156 20.109 1 43.84 330 SER A C 1
ATOM 2525 O O . SER A 1 330 ? -22.688 17.156 19.562 1 43.84 330 SER A O 1
ATOM 2527 N N . VAL A 1 331 ? -22.016 15.039 19.469 1 47.25 331 VAL A N 1
ATOM 2528 C CA . VAL A 1 331 ? -22.484 14.82 18.094 1 47.25 331 VAL A CA 1
ATOM 2529 C C . VAL A 1 331 ? -24 14.719 18.062 1 47.25 331 VAL A C 1
ATOM 2531 O O . VAL A 1 331 ? -24.641 15.102 17.094 1 47.25 331 VAL A O 1
ATOM 2534 N N . LEU A 1 332 ? -24.516 14.445 19.234 1 41.62 332 LEU A N 1
ATOM 2535 C CA . LEU A 1 332 ? -25.969 14.211 19.312 1 41.62 332 LEU A CA 1
ATOM 2536 C C . LEU A 1 332 ? -26.734 15.508 19.094 1 41.62 332 LEU A C 1
ATOM 2538 O O . LEU A 1 332 ? -27.922 15.484 18.781 1 41.62 332 LEU A O 1
ATOM 2542 N N . MET A 1 333 ? -26.047 16.578 19.25 1 40.31 333 MET A N 1
ATOM 2543 C CA . MET A 1 333 ? -26.797 17.812 19.047 1 40.31 333 MET A CA 1
ATOM 2544 C C . MET A 1 333 ? -26.766 18.234 17.578 1 40.31 333 MET A C 1
ATOM 2546 O O . MET A 1 333 ? -27.453 19.188 17.188 1 40.31 333 MET A O 1
ATOM 2550 N N . LEU A 1 334 ? -25.969 17.562 16.859 1 46.59 334 LEU A N 1
ATOM 2551 C CA . LEU A 1 334 ? -25.922 17.891 15.445 1 46.59 334 LEU A CA 1
ATOM 2552 C C . LEU A 1 334 ? -26.688 16.859 14.625 1 46.59 334 LEU A C 1
ATOM 2554 O O . LEU A 1 334 ? -26.859 15.711 15.062 1 46.59 334 LEU A O 1
ATOM 2558 N N . PRO A 1 335 ? -27.469 17.328 13.633 1 39.91 335 PRO A N 1
ATOM 2559 C CA . PRO A 1 335 ? -28.156 16.344 12.789 1 39.91 335 PRO A CA 1
ATOM 2560 C C . PRO A 1 335 ? -27.188 15.344 12.156 1 39.91 335 PRO A C 1
ATOM 2562 O O . PRO A 1 335 ? -26.984 15.359 10.938 1 39.91 335 PRO A O 1
ATOM 2565 N N . ILE A 1 336 ? -26.359 14.82 13.062 1 48.97 336 ILE A N 1
ATOM 2566 C CA . ILE A 1 336 ? -25.391 13.797 12.672 1 48.97 336 ILE A CA 1
ATOM 2567 C C . ILE A 1 336 ? -25.875 12.422 13.125 1 48.97 336 ILE A C 1
ATOM 2569 O O . ILE A 1 336 ? -26.344 12.266 14.258 1 48.97 336 ILE A O 1
ATOM 2573 N N . THR A 1 337 ? -26.141 11.656 12.094 1 43.31 337 THR A N 1
ATOM 2574 C CA . THR A 1 337 ? -26.422 10.273 12.469 1 43.31 337 THR A CA 1
ATOM 2575 C C . THR A 1 337 ? -25.141 9.539 12.844 1 43.31 337 THR A C 1
ATOM 2577 O O . THR A 1 337 ? -24.188 9.531 12.07 1 43.31 337 THR A O 1
ATOM 2580 N N . VAL A 1 338 ? -24.969 9.391 14.102 1 46.66 338 VAL A N 1
ATOM 2581 C CA . VAL A 1 338 ? -23.828 8.617 14.602 1 46.66 338 VAL A CA 1
ATOM 2582 C C . VAL A 1 338 ? -24.172 7.133 14.617 1 46.66 338 VAL A C 1
ATOM 2584 O O . VAL A 1 338 ? -25.219 6.734 15.164 1 46.66 338 VAL A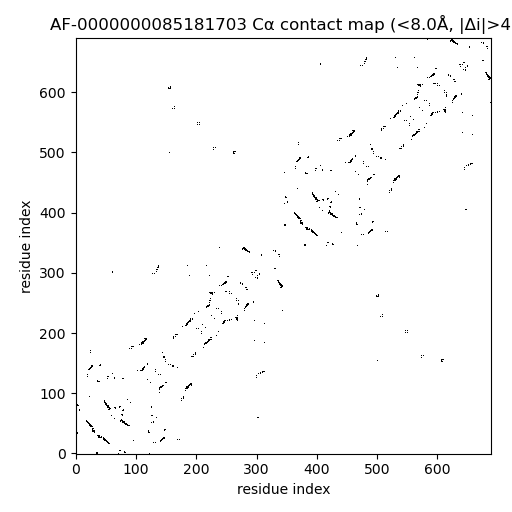 O 1
ATOM 2587 N N . THR A 1 339 ? -23.672 6.398 13.695 1 42.94 339 THR A N 1
ATOM 2588 C CA . THR A 1 339 ? -23.797 4.949 13.773 1 42.94 339 THR A CA 1
ATOM 2589 C C . THR A 1 339 ? -22.516 4.324 14.328 1 42.94 339 THR A C 1
ATOM 2591 O O . THR A 1 339 ? -21.438 4.48 13.742 1 42.94 339 THR A O 1
ATOM 2594 N N . ALA A 1 340 ? -22.438 4.168 15.68 1 46.62 340 ALA A N 1
ATOM 2595 C CA . ALA A 1 340 ? -21.312 3.498 16.312 1 46.62 340 ALA A CA 1
ATOM 2596 C C . ALA A 1 340 ? -21.562 2 16.453 1 46.62 340 ALA A C 1
ATOM 2598 O O . ALA A 1 340 ? -22.672 1.58 16.766 1 46.62 340 ALA A O 1
ATOM 2599 N N . ALA A 1 341 ? -20.766 1.059 15.859 1 42.25 341 ALA A N 1
ATOM 2600 C CA . ALA A 1 341 ? -20.953 -0.361 16.141 1 42.25 341 ALA A CA 1
ATOM 2601 C C . ALA A 1 341 ? -20.547 -0.697 17.578 1 42.25 341 ALA A C 1
ATOM 2603 O O . ALA A 1 341 ? -19.484 -0.307 18.031 1 42.25 341 ALA A O 1
ATOM 2604 N N . THR A 1 342 ? -21.516 -0.645 18.5 1 38.22 342 THR A N 1
ATOM 2605 C CA . THR A 1 342 ? -21.203 -1.354 19.734 1 38.22 342 THR A CA 1
ATOM 2606 C C . THR A 1 342 ? -20.844 -2.807 19.453 1 38.22 342 THR A C 1
ATOM 2608 O O . THR A 1 342 ? -21.641 -3.561 18.891 1 38.22 342 THR A O 1
ATOM 2611 N N . LEU A 1 343 ? -19.609 -3.064 19.141 1 31.23 343 LEU A N 1
ATOM 2612 C CA . LEU A 1 343 ? -19.266 -4.484 19.094 1 31.23 343 LEU A CA 1
ATOM 2613 C C . LEU A 1 343 ? -19.906 -5.23 20.266 1 31.23 343 LEU A C 1
ATOM 2615 O O . LEU A 1 343 ? -19.781 -4.801 21.406 1 31.23 343 LEU A O 1
ATOM 2619 N N . ALA A 1 344 ? -21.016 -5.969 20.047 1 27.06 344 ALA A N 1
ATOM 2620 C CA . ALA A 1 344 ? -21.516 -6.863 21.078 1 27.06 344 ALA A CA 1
ATOM 2621 C C . ALA A 1 344 ? -20.375 -7.637 21.734 1 27.06 344 ALA A C 1
ATOM 2623 O O . ALA A 1 344 ? -19.531 -8.211 21.047 1 27.06 344 ALA A O 1
ATOM 2624 N N . ARG A 1 345 ? -20.016 -7.203 23.016 1 25.23 345 ARG A N 1
ATOM 2625 C CA . ARG A 1 345 ? -19.281 -8.109 23.891 1 25.23 345 ARG A CA 1
ATOM 2626 C C . ARG A 1 345 ? -19.844 -9.523 23.812 1 25.23 345 ARG A C 1
ATOM 2628 O O . ARG A 1 345 ? -21.062 -9.711 23.766 1 25.23 345 ARG A O 1
ATOM 2635 N N . MET B 1 1 ? -11.82 -20.906 -20 1 44.31 1 MET B N 1
ATOM 2636 C CA . MET B 1 1 ? -12.781 -21.906 -19.516 1 44.31 1 MET B CA 1
ATOM 2637 C C . MET B 1 1 ? -12.062 -23.078 -18.859 1 44.31 1 MET B C 1
ATOM 2639 O O . MET B 1 1 ? -11.133 -23.641 -19.422 1 44.31 1 MET B O 1
ATOM 2643 N N . ILE B 1 2 ? -12.266 -23.109 -17.469 1 54.09 2 ILE B N 1
ATOM 2644 C CA . ILE B 1 2 ? -11.719 -24.172 -16.625 1 54.09 2 ILE B CA 1
ATOM 2645 C C . ILE B 1 2 ? -12.719 -25.328 -16.531 1 54.09 2 ILE B C 1
ATOM 2647 O O . ILE B 1 2 ? -13.922 -25.094 -16.375 1 54.09 2 ILE B O 1
ATOM 2651 N N . GLY B 1 3 ? -12.289 -26.625 -16.734 1 52.56 3 GLY B N 1
ATOM 2652 C CA . GLY B 1 3 ? -13.055 -27.812 -16.375 1 52.56 3 GLY B CA 1
ATOM 2653 C C . GLY B 1 3 ? -13.859 -28.375 -17.531 1 52.56 3 GLY B C 1
ATOM 2654 O O . GLY B 1 3 ? -14.703 -29.25 -17.344 1 52.56 3 GLY B O 1
ATOM 2655 N N . LEU B 1 4 ? -14.086 -27.703 -18.594 1 46.12 4 LEU B N 1
ATOM 2656 C CA . LEU B 1 4 ? -14.945 -28.375 -19.562 1 46.12 4 LEU B CA 1
ATOM 2657 C C . LEU B 1 4 ? -14.344 -29.703 -20 1 46.12 4 LEU B C 1
ATOM 2659 O O . LEU B 1 4 ? -13.148 -29.781 -20.312 1 46.12 4 LEU B O 1
ATOM 2663 N N . VAL B 1 5 ? -15.016 -30.766 -19.359 1 45.72 5 VAL B N 1
ATOM 2664 C CA . VAL B 1 5 ? -14.688 -32.094 -19.844 1 45.72 5 VAL B CA 1
ATOM 2665 C C . VAL B 1 5 ? -14.555 -32.094 -21.359 1 45.72 5 VAL B C 1
ATOM 2667 O O . VAL B 1 5 ? -15.492 -31.719 -22.062 1 45.72 5 VAL B O 1
ATOM 2670 N N . ALA B 1 6 ? -13.32 -31.953 -21.672 1 47.38 6 ALA B N 1
ATOM 2671 C CA . ALA B 1 6 ? -13.062 -32.125 -23.109 1 47.38 6 ALA B CA 1
ATOM 2672 C C . ALA B 1 6 ? -14 -33.156 -23.719 1 47.38 6 ALA B C 1
ATOM 2674 O O . ALA B 1 6 ? -14.359 -34.125 -23.047 1 47.38 6 ALA B O 1
ATOM 2675 N N . GLU B 1 7 ? -14.852 -32.844 -24.594 1 44.97 7 GLU B N 1
ATOM 2676 C CA . GLU B 1 7 ? -15.461 -33.906 -25.375 1 44.97 7 GLU B CA 1
ATOM 2677 C C . GLU B 1 7 ? -14.562 -35.156 -25.406 1 44.97 7 GLU B C 1
ATOM 2679 O O . GLU B 1 7 ? -13.336 -35.031 -25.484 1 44.97 7 GLU B O 1
ATOM 2684 N N . PRO B 1 8 ? -15.133 -36.312 -24.938 1 40.56 8 PRO B N 1
ATOM 2685 C CA . PRO B 1 8 ? -14.359 -37.531 -25.125 1 40.56 8 PRO B CA 1
ATOM 2686 C C . PRO B 1 8 ? -13.578 -37.531 -26.438 1 40.56 8 PRO B C 1
ATOM 2688 O O . PRO B 1 8 ? -14.172 -37.406 -27.516 1 40.56 8 PRO B O 1
ATOM 2691 N N . GLN B 1 9 ? -12.57 -36.75 -26.531 1 43.59 9 GLN B N 1
ATOM 2692 C CA . GLN B 1 9 ? -11.844 -36.969 -27.781 1 43.59 9 GLN B CA 1
ATOM 2693 C C . GLN B 1 9 ? -11.656 -38.438 -28.078 1 43.59 9 GLN B C 1
ATOM 2695 O O . GLN B 1 9 ? -11.672 -39.281 -27.172 1 43.59 9 GLN B O 1
ATOM 2700 N N . ASN B 1 10 ? -11.633 -38.906 -29.297 1 41.69 10 ASN B N 1
ATOM 2701 C CA . ASN B 1 10 ? -11.266 -40.25 -29.656 1 41.69 10 ASN B CA 1
ATOM 2702 C C . ASN B 1 10 ? -10.133 -40.781 -28.766 1 41.69 10 ASN B C 1
ATOM 2704 O O . ASN B 1 10 ? -9.312 -40 -28.281 1 41.69 10 ASN B O 1
ATOM 2708 N N . GLY B 1 11 ? -10.055 -42.031 -28.266 1 42.09 11 GLY B N 1
ATOM 2709 C CA . GLY B 1 11 ? -9.328 -42.906 -27.344 1 42.09 11 GLY B CA 1
ATOM 2710 C C . GLY B 1 11 ? -7.879 -42.5 -27.172 1 42.09 11 GLY B C 1
ATOM 2711 O O . GLY B 1 11 ? -7.406 -42.375 -26.031 1 42.09 11 GLY B O 1
ATOM 2712 N N . ASP B 1 12 ? -6.977 -42.688 -28.109 1 45.78 12 ASP B N 1
ATOM 2713 C CA . ASP B 1 12 ? -5.527 -42.875 -28.078 1 45.78 12 ASP B CA 1
ATOM 2714 C C . ASP B 1 12 ? -4.82 -41.531 -27.844 1 45.78 12 ASP B C 1
ATOM 2716 O O . ASP B 1 12 ? -3.697 -41.5 -27.344 1 45.78 12 ASP B O 1
ATOM 2720 N N . ALA B 1 13 ? -5.227 -40.469 -28.297 1 48.69 13 ALA B N 1
ATOM 2721 C CA . ALA B 1 13 ? -4.469 -39.219 -28.344 1 48.69 13 ALA B CA 1
ATOM 2722 C C . ALA B 1 13 ? -4.488 -38.531 -26.969 1 48.69 13 ALA B C 1
ATOM 2724 O O . ALA B 1 13 ? -3.533 -37.844 -26.609 1 48.69 13 ALA B O 1
ATOM 2725 N N . ALA B 1 14 ? -5.527 -38.5 -26.266 1 53.75 14 ALA B N 1
ATOM 2726 C CA . ALA B 1 14 ? -5.652 -37.875 -24.953 1 53.75 14 ALA B CA 1
ATOM 2727 C C . ALA B 1 14 ? -4.727 -38.531 -23.938 1 53.75 14 ALA B C 1
ATOM 2729 O O . ALA B 1 14 ? -4.309 -37.906 -22.969 1 53.75 14 ALA B O 1
ATOM 2730 N N . LYS B 1 15 ? -4.527 -39.812 -24.109 1 58.28 15 LYS B N 1
ATOM 2731 C CA . LYS B 1 15 ? -3.758 -40.562 -23.125 1 58.28 15 LYS B CA 1
ATOM 2732 C C . LYS B 1 15 ? -2.293 -40.156 -23.125 1 58.28 15 LYS B C 1
ATOM 2734 O O . LYS B 1 15 ? -1.591 -40.312 -22.125 1 58.28 15 LYS B O 1
ATOM 2739 N N . ASN B 1 16 ? -1.909 -39.344 -24.25 1 68.88 16 ASN B N 1
ATOM 2740 C CA . ASN B 1 16 ? -0.467 -39.094 -24.281 1 68.88 16 ASN B CA 1
ATOM 2741 C C . ASN B 1 16 ? -0.124 -37.625 -24.109 1 68.88 16 ASN B C 1
ATOM 2743 O O . ASN B 1 16 ? 0.94 -37.188 -24.547 1 68.88 16 ASN B O 1
ATOM 2747 N N . LEU B 1 17 ? -1.117 -36.875 -23.453 1 85.88 17 LEU B N 1
ATOM 2748 C CA . LEU B 1 17 ? -0.809 -35.469 -23.297 1 85.88 17 LEU B CA 1
ATOM 2749 C C . LEU B 1 17 ? 0.053 -35.25 -22.062 1 85.88 17 LEU B C 1
ATOM 2751 O O . LEU B 1 17 ? -0.106 -35.938 -21.047 1 85.88 17 LEU B O 1
ATOM 2755 N N . ARG B 1 18 ? 1.012 -34.344 -22.234 1 92.62 18 ARG B N 1
ATOM 2756 C CA . ARG B 1 18 ? 1.736 -33.906 -21.047 1 92.62 18 ARG B CA 1
ATOM 2757 C C . ARG B 1 18 ? 0.838 -33.062 -20.141 1 92.62 18 ARG B C 1
ATOM 2759 O O . ARG B 1 18 ? 0.05 -32.25 -20.625 1 92.62 18 ARG B O 1
ATOM 2766 N N . LYS B 1 19 ? 0.904 -33.375 -18.844 1 95.44 19 LYS B N 1
ATOM 2767 C CA . LYS B 1 19 ? 0.041 -32.719 -17.875 1 95.44 19 LYS B CA 1
ATOM 2768 C C . LYS B 1 19 ? 0.849 -32.188 -16.688 1 95.44 19 LYS B C 1
ATOM 2770 O O . LYS B 1 19 ? 1.855 -32.781 -16.297 1 95.44 19 LYS B O 1
ATOM 2775 N N . HIS B 1 20 ? 0.443 -31.078 -16.156 1 95.94 20 HIS B N 1
ATOM 2776 C CA . HIS B 1 20 ? 1.036 -30.484 -14.961 1 95.94 20 HIS B CA 1
ATOM 2777 C C . HIS B 1 20 ? -0.031 -30.156 -13.93 1 95.94 20 HIS B C 1
ATOM 2779 O O . HIS B 1 20 ? -0.993 -29.453 -14.227 1 95.94 20 HIS B O 1
ATOM 2785 N N . GLU B 1 21 ? 0.127 -30.656 -12.711 1 96.94 21 GLU B N 1
ATOM 2786 C CA . GLU B 1 21 ? -0.735 -30.281 -11.602 1 96.94 21 GLU B CA 1
ATOM 2787 C C . GLU B 1 21 ? -0.296 -28.953 -10.984 1 96.94 21 GLU B C 1
ATOM 2789 O O . GLU B 1 21 ? 0.871 -28.797 -10.625 1 96.94 21 GLU B O 1
ATOM 2794 N N . ILE B 1 22 ? -1.246 -28.062 -10.898 1 98.06 22 ILE B N 1
ATOM 2795 C CA . ILE B 1 22 ? -0.954 -26.734 -10.352 1 98.06 22 ILE B CA 1
ATOM 2796 C C . ILE B 1 22 ? -1.795 -26.5 -9.102 1 98.06 22 ILE B C 1
ATOM 2798 O O . ILE B 1 22 ? -3.025 -26.547 -9.156 1 98.06 22 ILE B O 1
ATOM 2802 N N . PHE B 1 23 ? -1.153 -26.281 -8.016 1 98.81 23 PHE B N 1
ATOM 2803 C CA . PHE B 1 23 ? -1.854 -25.875 -6.801 1 98.81 23 PHE B CA 1
ATOM 2804 C C . PHE B 1 23 ? -2.17 -24.391 -6.828 1 98.81 23 PHE B C 1
ATOM 2806 O O . PHE B 1 23 ? -1.385 -23.594 -7.348 1 98.81 23 PHE B O 1
ATOM 2813 N N . ILE B 1 24 ? -3.338 -24.047 -6.23 1 98.62 24 ILE B N 1
ATOM 2814 C CA . ILE B 1 24 ? -3.832 -22.688 -6.336 1 98.62 24 ILE B CA 1
ATOM 2815 C C . ILE B 1 24 ? -4.047 -22.109 -4.938 1 98.62 24 ILE B C 1
ATOM 2817 O O . ILE B 1 24 ? -4.695 -22.734 -4.094 1 98.62 24 ILE B O 1
ATOM 2821 N N . LEU B 1 25 ? -3.496 -21.031 -4.703 1 98.81 25 LEU B N 1
ATOM 2822 C CA . LEU B 1 25 ? -3.83 -20.078 -3.646 1 98.81 25 LEU B CA 1
ATOM 2823 C C . LEU B 1 25 ? -4.418 -18.797 -4.234 1 98.81 25 LEU B C 1
ATOM 2825 O O . LEU B 1 25 ? -3.83 -18.203 -5.133 1 98.81 25 LEU B O 1
ATOM 2829 N N . THR B 1 26 ? -5.617 -18.406 -3.766 1 98.75 26 THR B N 1
ATOM 2830 C CA . THR B 1 26 ? -6.184 -17.266 -4.477 1 98.75 26 THR B CA 1
ATOM 2831 C C . THR B 1 26 ? -7.008 -16.391 -3.535 1 98.75 26 THR B C 1
ATOM 2833 O O . THR B 1 26 ? -7.664 -16.891 -2.627 1 98.75 26 THR B O 1
ATOM 2836 N N . SER B 1 27 ? -6.93 -15.086 -3.75 1 98.44 27 SER B N 1
ATOM 2837 C CA . SER B 1 27 ? -7.793 -14.133 -3.059 1 98.44 27 SER B CA 1
ATOM 2838 C C . SER B 1 27 ? -9.016 -13.781 -3.9 1 98.44 27 SER B C 1
ATOM 2840 O O . SER B 1 27 ? -9.742 -12.836 -3.588 1 98.44 27 SER B O 1
ATOM 2842 N N . ARG B 1 28 ? -9.195 -14.477 -5.004 1 98 28 ARG B N 1
ATOM 2843 C CA . ARG B 1 28 ? -10.336 -14.273 -5.887 1 98 28 ARG B CA 1
ATOM 2844 C C . ARG B 1 28 ? -11.594 -14.93 -5.309 1 98 28 ARG B C 1
ATOM 2846 O O . ARG B 1 28 ? -11.523 -16.016 -4.746 1 98 28 ARG B O 1
ATOM 2853 N N . ALA B 1 29 ? -12.703 -14.234 -5.488 1 97.12 29 ALA B N 1
ATOM 2854 C CA . ALA B 1 29 ? -13.992 -14.859 -5.164 1 97.12 29 ALA B CA 1
ATOM 2855 C C . ALA B 1 29 ? -14.359 -15.922 -6.195 1 97.12 29 ALA B C 1
ATOM 2857 O O . ALA B 1 29 ? -14.008 -15.805 -7.371 1 97.12 29 ALA B O 1
ATOM 2858 N N . PRO B 1 30 ? -15.047 -16.953 -5.688 1 95.5 30 PRO B N 1
ATOM 2859 C CA . PRO B 1 30 ? -15.555 -17.906 -6.676 1 95.5 30 PRO B CA 1
ATOM 2860 C C . PRO B 1 30 ? -16.422 -17.234 -7.742 1 95.5 30 PRO B C 1
ATOM 2862 O O . PRO B 1 30 ? -17.078 -16.234 -7.465 1 95.5 30 PRO B O 1
ATOM 2865 N N . ASP B 1 31 ? -16.344 -17.766 -8.898 1 93.44 31 ASP B N 1
ATOM 2866 C CA . ASP B 1 31 ? -17.203 -17.281 -9.977 1 93.44 31 ASP B CA 1
ATOM 2867 C C . ASP B 1 31 ? -18.531 -18.016 -9.984 1 93.44 31 ASP B C 1
ATOM 2869 O O . ASP B 1 31 ? -18.625 -19.172 -9.57 1 93.44 31 ASP B O 1
ATOM 2873 N N . SER B 1 32 ? -19.562 -17.297 -10.484 1 90.75 32 SER B N 1
ATOM 2874 C CA . SER B 1 32 ? -20.859 -17.938 -10.594 1 90.75 32 SER B CA 1
ATOM 2875 C C . SER B 1 32 ? -20.844 -19.031 -11.664 1 90.75 32 SER B C 1
ATOM 2877 O O . SER B 1 32 ? -21.625 -19.984 -11.586 1 90.75 32 SER B O 1
ATOM 2879 N N . ASP B 1 33 ? -20.031 -18.844 -12.617 1 86.06 33 ASP B N 1
ATOM 2880 C CA . ASP B 1 33 ? -19.797 -19.859 -13.641 1 86.06 33 ASP B CA 1
ATOM 2881 C C . ASP B 1 33 ? -18.766 -20.891 -13.172 1 86.06 33 ASP B C 1
ATOM 2883 O O . ASP B 1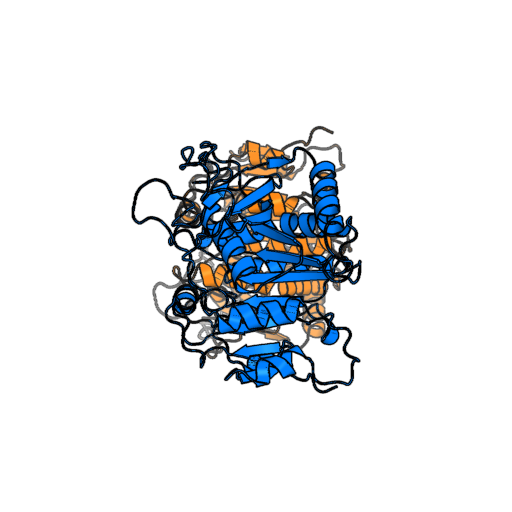 33 ? -17.578 -20.578 -13.039 1 86.06 33 ASP B O 1
ATOM 2887 N N . PRO B 1 34 ? -19.188 -22.094 -12.93 1 79.88 34 PRO B N 1
ATOM 2888 C CA . PRO B 1 34 ? -18.266 -23.109 -12.398 1 79.88 34 PRO B CA 1
ATOM 2889 C C . PRO B 1 34 ? -17.125 -23.406 -13.352 1 79.88 34 PRO B C 1
ATOM 2891 O O . PRO B 1 34 ? -16.094 -23.938 -12.938 1 79.88 34 PRO B O 1
ATOM 2894 N N . THR B 1 35 ? -17.266 -23.047 -14.602 1 81.44 35 THR B N 1
ATOM 2895 C CA . THR B 1 35 ? -16.219 -23.312 -15.57 1 81.44 35 THR B CA 1
ATOM 2896 C C . THR B 1 35 ? -15.086 -22.297 -15.438 1 81.44 35 THR B C 1
ATOM 2898 O O . THR B 1 35 ? -13.992 -22.5 -15.961 1 81.44 35 THR B O 1
ATOM 2901 N N . ILE B 1 36 ? -15.352 -21.281 -14.703 1 85.5 36 ILE B N 1
ATOM 2902 C CA . ILE B 1 36 ? -14.336 -20.25 -14.516 1 85.5 36 ILE B CA 1
ATOM 2903 C C . ILE B 1 36 ? -13.641 -20.438 -13.172 1 85.5 36 ILE B C 1
ATOM 2905 O O . ILE B 1 36 ? -12.477 -20.078 -13.008 1 85.5 36 ILE B O 1
ATOM 2909 N N . LEU B 1 37 ? -14.344 -21.078 -12.219 1 92.88 37 LEU B N 1
ATOM 2910 C CA . LEU B 1 37 ? -13.906 -21.422 -10.867 1 92.88 37 LEU B CA 1
ATOM 2911 C C . LEU B 1 37 ? -13.758 -20.188 -10 1 92.88 37 LEU B C 1
ATOM 2913 O O . LEU B 1 37 ? -14.508 -20.016 -9.031 1 92.88 37 LEU B O 1
ATOM 2917 N N . PHE B 1 38 ? -12.805 -19.203 -10.414 1 96.5 38 PHE B N 1
ATOM 2918 C CA . PHE B 1 38 ? -12.609 -18 -9.625 1 96.5 38 PHE B CA 1
ATOM 2919 C C . PHE B 1 38 ? -12.734 -16.75 -10.5 1 96.5 38 PHE B C 1
ATOM 2921 O O . PHE B 1 38 ? -12.258 -16.734 -11.641 1 96.5 38 PHE B O 1
ATOM 2928 N N . SER B 1 39 ? -13.375 -15.672 -9.938 1 96.06 39 SER B N 1
ATOM 2929 C CA . SER B 1 39 ? -13.68 -14.445 -10.672 1 96.06 39 SER B CA 1
ATOM 2930 C C . SER B 1 39 ? -12.609 -13.383 -10.445 1 96.06 39 SER B C 1
ATOM 2932 O O . SER B 1 39 ? -11.57 -13.664 -9.836 1 96.06 39 SER B O 1
ATOM 2934 N N . GLY B 1 40 ? -12.859 -12.234 -11.055 1 94.75 40 GLY B N 1
ATOM 2935 C CA . GLY B 1 40 ? -11.992 -11.086 -10.82 1 94.75 40 GLY B CA 1
ATOM 2936 C C . GLY B 1 40 ? -12.328 -10.328 -9.555 1 94.75 40 GLY B C 1
ATOM 2937 O O . GLY B 1 40 ? -11.656 -9.352 -9.211 1 94.75 40 GLY B O 1
ATOM 2938 N N . LYS B 1 41 ? -13.305 -10.75 -8.82 1 94.56 41 LYS B N 1
ATOM 2939 C CA . LYS B 1 41 ? -13.719 -10.102 -7.582 1 94.56 41 LYS B CA 1
ATOM 2940 C C . LYS B 1 41 ? -12.922 -10.633 -6.391 1 94.56 41 LYS B C 1
ATOM 2942 O O . LYS B 1 41 ? -12.383 -11.742 -6.445 1 94.56 41 LYS B O 1
ATOM 2947 N N . ARG B 1 42 ? -12.859 -9.828 -5.371 1 96 42 ARG B N 1
ATOM 2948 C CA . ARG B 1 42 ? -12.094 -10.172 -4.18 1 96 42 ARG B CA 1
ATOM 2949 C C . ARG B 1 42 ? -12.922 -11.031 -3.227 1 96 42 ARG B C 1
ATOM 2951 O O . ARG B 1 42 ? -14.156 -10.945 -3.219 1 96 42 ARG B O 1
ATOM 2958 N N . SER B 1 43 ? -12.227 -11.852 -2.541 1 95.5 43 SER B N 1
ATOM 2959 C CA . SER B 1 43 ? -12.844 -12.664 -1.503 1 95.5 43 SER B CA 1
ATOM 2960 C C . SER B 1 43 ? -12.258 -12.352 -0.13 1 95.5 43 SER B C 1
ATOM 2962 O O . SER B 1 43 ? -11.086 -11.992 -0.017 1 95.5 43 SER B O 1
ATOM 2964 N N . SER B 1 44 ? -13.047 -12.492 0.939 1 90.62 44 SER B N 1
ATOM 2965 C CA . SER B 1 44 ? -12.562 -12.305 2.305 1 90.62 44 SER B CA 1
ATOM 2966 C C . SER B 1 44 ? -11.82 -13.539 2.799 1 90.62 44 SER B C 1
ATOM 2968 O O . SER B 1 44 ? -11.117 -13.492 3.812 1 90.62 44 SER B O 1
ATOM 2970 N N . GLU B 1 45 ? -11.961 -14.578 2.059 1 93.75 45 GLU B N 1
ATOM 2971 C CA . GLU B 1 45 ? -11.297 -15.828 2.424 1 93.75 45 GLU B CA 1
ATOM 2972 C C . GLU B 1 45 ? -10.383 -16.312 1.302 1 93.75 45 GLU B C 1
ATOM 2974 O O . GLU B 1 45 ? -10.719 -16.188 0.123 1 93.75 45 GLU B O 1
ATOM 2979 N N . ILE B 1 46 ? -9.305 -16.938 1.695 1 96.88 46 ILE B N 1
ATOM 2980 C CA . ILE B 1 46 ? -8.383 -17.484 0.7 1 96.88 46 ILE B CA 1
ATOM 2981 C C . ILE B 1 46 ? -9 -18.703 0.037 1 96.88 46 ILE B C 1
ATOM 2983 O O . ILE B 1 46 ? -9.648 -19.516 0.702 1 96.88 46 ILE B O 1
ATOM 2987 N N . GLY B 1 47 ? -8.938 -18.734 -1.25 1 97.81 47 GLY B N 1
ATOM 2988 C CA . GLY B 1 47 ? -9.312 -19.938 -1.991 1 97.81 47 GLY B CA 1
ATOM 2989 C C . GLY B 1 47 ? -8.172 -20.922 -2.145 1 97.81 47 GLY B C 1
ATOM 2990 O O . GLY B 1 47 ? -7.023 -20.531 -2.35 1 97.81 47 GLY B O 1
ATOM 2991 N N . LEU B 1 48 ? -8.477 -22.203 -1.979 1 98.5 48 LEU B N 1
ATOM 2992 C CA . LEU B 1 48 ? -7.531 -23.312 -2.115 1 98.5 48 LEU B CA 1
ATOM 2993 C C . LEU B 1 48 ? -8.016 -24.328 -3.141 1 98.5 48 LEU B C 1
ATOM 2995 O O . LEU B 1 48 ? -9.117 -24.859 -3.01 1 98.5 48 LEU B O 1
ATOM 2999 N N . ALA B 1 49 ? -7.215 -24.5 -4.133 1 97.88 49 ALA B N 1
ATOM 3000 C CA . ALA B 1 49 ? -7.648 -25.406 -5.188 1 97.88 49 ALA B CA 1
ATOM 3001 C C . ALA B 1 49 ? -6.453 -26.062 -5.867 1 97.88 49 ALA B C 1
ATOM 3003 O O . ALA B 1 49 ? -5.309 -25.859 -5.461 1 97.88 49 ALA B O 1
ATOM 3004 N N . LYS B 1 50 ? -6.703 -26.938 -6.742 1 97.56 50 LYS B N 1
ATOM 3005 C CA . LYS B 1 50 ? -5.754 -27.594 -7.637 1 97.56 50 LYS B CA 1
ATOM 3006 C C . LYS B 1 50 ? -6.379 -27.844 -9.008 1 97.56 50 LYS B C 1
ATOM 3008 O O . LYS B 1 50 ? -7.578 -28.094 -9.117 1 97.56 50 LYS B O 1
ATOM 3013 N N . LEU B 1 51 ? -5.539 -27.641 -10.023 1 95.81 51 LEU B N 1
ATOM 3014 C CA . LEU B 1 51 ? -5.973 -27.875 -11.398 1 95.81 51 LEU B CA 1
ATOM 3015 C C . LEU B 1 51 ? -4.898 -28.641 -12.172 1 95.81 51 LEU B C 1
ATOM 3017 O O . LEU B 1 51 ? -3.744 -28.688 -11.75 1 95.81 51 LEU B O 1
ATOM 3021 N N . THR B 1 52 ? -5.34 -29.25 -13.273 1 95.06 52 THR B N 1
ATOM 3022 C CA . THR B 1 52 ? -4.422 -29.891 -14.219 1 95.06 52 THR B CA 1
ATOM 3023 C C . THR B 1 52 ? -4.352 -29.094 -15.523 1 95.06 52 THR B C 1
ATOM 3025 O O . THR B 1 52 ? -5.383 -28.797 -16.125 1 95.06 52 THR B O 1
ATOM 3028 N N . VAL B 1 53 ? -3.211 -28.688 -15.891 1 95.62 53 VAL B N 1
ATOM 3029 C CA . VAL B 1 53 ? -3.014 -28.031 -17.188 1 95.62 53 VAL B CA 1
ATOM 3030 C C . VAL B 1 53 ? -2.445 -29.031 -18.188 1 95.62 53 VAL B C 1
ATOM 3032 O O . VAL B 1 53 ? -1.447 -29.703 -17.906 1 95.62 53 VAL B O 1
ATOM 3035 N N . SER B 1 54 ? -3.053 -29.125 -19.328 1 94.62 54 SER B N 1
ATOM 3036 C CA . SER B 1 54 ? -2.574 -30 -20.406 1 94.62 54 SER B CA 1
ATOM 3037 C C . SER B 1 54 ? -1.88 -29.188 -21.5 1 94.62 54 SER B C 1
ATOM 3039 O O . SER B 1 54 ? -2.332 -28.094 -21.859 1 94.62 54 SER B O 1
ATOM 3041 N N . VAL B 1 55 ? -0.827 -29.734 -21.953 1 94.62 55 VAL B N 1
ATOM 3042 C CA . VAL B 1 55 ? -0.023 -29.109 -23 1 94.62 55 VAL B CA 1
ATOM 3043 C C . VAL B 1 55 ? -0.268 -29.797 -24.328 1 94.62 55 VAL B C 1
ATOM 3045 O O . VAL B 1 55 ? -0.12 -31.031 -24.438 1 94.62 55 VAL B O 1
ATOM 3048 N N . PRO B 1 56 ? -0.617 -29.062 -25.328 1 93.06 56 PRO B N 1
ATOM 3049 C CA . PRO B 1 56 ? -0.827 -29.719 -26.609 1 93.06 56 PRO B CA 1
ATOM 3050 C C . PRO B 1 56 ? 0.469 -30.25 -27.219 1 93.06 56 PRO B C 1
ATOM 3052 O O . PRO B 1 56 ? 1.528 -29.641 -27.062 1 93.06 56 PRO B O 1
ATOM 3055 N N . PRO B 1 57 ? 0.351 -31.359 -27.984 1 92.12 57 PRO B N 1
ATOM 3056 C CA . PRO B 1 57 ? 1.547 -31.969 -28.562 1 92.12 57 PRO B CA 1
ATOM 3057 C C . PRO B 1 57 ? 2.293 -31.031 -29.5 1 92.12 57 PRO B C 1
ATOM 3059 O O . PRO B 1 57 ? 3.506 -31.156 -29.688 1 92.12 57 PRO B O 1
ATOM 3062 N N . ASN B 1 58 ? 1.666 -30.062 -30.109 1 89.75 58 ASN B N 1
ATOM 3063 C CA . ASN B 1 58 ? 2.266 -29.125 -31.047 1 89.75 58 ASN B CA 1
ATOM 3064 C C . ASN B 1 58 ? 2.793 -27.875 -30.328 1 89.75 58 ASN B C 1
ATOM 3066 O O . ASN B 1 58 ? 3.092 -26.875 -30.969 1 89.75 58 ASN B O 1
ATOM 3070 N N . HIS B 1 59 ? 2.959 -27.969 -29.078 1 92.62 59 HIS B N 1
ATOM 3071 C CA . HIS B 1 59 ? 3.348 -26.797 -28.297 1 92.62 59 HIS B CA 1
ATOM 3072 C C . HIS B 1 59 ? 4.688 -26.234 -28.766 1 92.62 59 HIS B C 1
ATOM 3074 O O . HIS B 1 59 ? 5.633 -27 -29 1 92.62 59 HIS B O 1
ATOM 3080 N N . THR B 1 60 ? 4.723 -24.844 -28.984 1 87.5 60 THR B N 1
ATOM 3081 C CA . THR B 1 60 ? 5.949 -24.078 -29.203 1 87.5 60 THR B CA 1
ATOM 3082 C C . THR B 1 60 ? 6.344 -23.312 -27.938 1 87.5 60 THR B C 1
ATOM 3084 O O . THR B 1 60 ? 5.562 -22.516 -27.422 1 87.5 60 THR B O 1
ATOM 3087 N N . PRO B 1 61 ? 7.562 -23.531 -27.453 1 85.31 61 PRO B N 1
ATOM 3088 C CA . PRO B 1 61 ? 7.98 -22.812 -26.234 1 85.31 61 PRO B CA 1
ATOM 3089 C C . PRO B 1 61 ? 7.793 -21.312 -26.344 1 85.31 61 PRO B C 1
ATOM 3091 O O . PRO B 1 61 ? 8.078 -20.719 -27.391 1 85.31 61 PRO B O 1
ATOM 3094 N N . GLY B 1 62 ? 7.277 -20.719 -25.219 1 81.56 62 GLY B N 1
ATOM 3095 C CA . GLY B 1 62 ? 7.055 -19.281 -25.188 1 81.56 62 GLY B CA 1
ATOM 3096 C C . GLY B 1 62 ? 5.652 -18.875 -25.594 1 81.56 62 GLY B C 1
ATOM 3097 O O . GLY B 1 62 ? 5.238 -17.734 -25.391 1 81.56 62 GLY B O 1
ATOM 3098 N N . LYS B 1 63 ? 4.906 -19.812 -26.109 1 85.06 63 LYS B N 1
ATOM 3099 C CA . LYS B 1 63 ? 3.555 -19.531 -26.578 1 85.06 63 LYS B CA 1
ATOM 3100 C C . LYS B 1 63 ? 2.516 -20.297 -25.766 1 85.06 63 LYS B C 1
ATOM 3102 O O . LYS B 1 63 ? 2.795 -21.391 -25.25 1 85.06 63 LYS B O 1
ATOM 3107 N N . ILE B 1 64 ? 1.392 -19.688 -25.609 1 89.62 64 ILE B N 1
ATOM 3108 C CA . ILE B 1 64 ? 0.224 -20.375 -25.078 1 89.62 64 ILE B CA 1
ATOM 3109 C C . ILE B 1 64 ? -0.822 -20.547 -26.172 1 89.62 64 ILE B C 1
ATOM 3111 O O . ILE B 1 64 ? -1.574 -19.625 -26.469 1 89.62 64 ILE B O 1
ATOM 3115 N N . GLU B 1 65 ? -0.82 -21.781 -26.812 1 90.44 65 GLU B N 1
ATOM 3116 C CA . GLU B 1 65 ? -1.775 -22.047 -27.875 1 90.44 65 GLU B CA 1
ATOM 3117 C C . GLU B 1 65 ? -3.211 -21.984 -27.359 1 90.44 65 GLU B C 1
ATOM 3119 O O . GLU B 1 65 ? -3.568 -22.688 -26.422 1 90.44 65 GLU B O 1
ATOM 3124 N N . SER B 1 66 ? -3.973 -21.125 -27.812 1 87.5 66 SER B N 1
ATOM 3125 C CA . SER B 1 66 ? -5.371 -20.922 -27.438 1 87.5 66 SER B CA 1
ATOM 3126 C C . SER B 1 66 ? -6.258 -20.844 -28.688 1 87.5 66 SER B C 1
ATOM 3128 O O . SER B 1 66 ? -5.789 -20.5 -29.766 1 87.5 66 SER B O 1
ATOM 3130 N N . PRO B 1 67 ? -7.496 -21.203 -28.484 1 86.12 67 PRO B N 1
ATOM 3131 C CA . PRO B 1 67 ? -8.375 -21.141 -29.656 1 86.12 67 PRO B CA 1
ATOM 3132 C C . PRO B 1 67 ? -8.758 -19.719 -30.031 1 86.12 67 PRO B C 1
ATOM 3134 O O . PRO B 1 67 ? -8.805 -18.844 -29.172 1 86.12 67 PRO B O 1
ATOM 3137 N N . GLN B 1 68 ? -8.867 -19.484 -31.312 1 78 68 GLN B N 1
ATOM 3138 C CA . GLN B 1 68 ? -9.359 -18.188 -31.766 1 78 68 GLN B CA 1
ATOM 3139 C C . GLN B 1 68 ? -10.797 -17.953 -31.312 1 78 68 GLN B C 1
ATOM 3141 O O . GLN B 1 68 ? -11.164 -16.828 -30.953 1 78 68 GLN B O 1
ATOM 3146 N N . SER B 1 69 ? -11.523 -18.984 -31.438 1 76.31 69 SER B N 1
ATOM 3147 C CA . SER B 1 69 ? -12.906 -18.953 -30.969 1 76.31 69 SER B CA 1
ATOM 3148 C C . SER B 1 69 ? -13.359 -20.328 -30.484 1 76.31 69 SER B C 1
ATOM 3150 O O . SER B 1 69 ? -12.766 -21.344 -30.859 1 76.31 69 SER B O 1
ATOM 3152 N N . GLY B 1 70 ? -14.289 -20.344 -29.594 1 77.44 70 GLY B N 1
ATOM 3153 C CA . GLY B 1 70 ? -14.883 -21.609 -29.172 1 77.44 70 GLY B CA 1
ATOM 3154 C C . GLY B 1 70 ? -14.188 -22.234 -27.969 1 77.44 70 GLY B C 1
ATOM 3155 O O . GLY B 1 70 ? -13.523 -21.531 -27.203 1 77.44 70 GLY B O 1
ATOM 3156 N N . ILE B 1 71 ? -14.398 -23.5 -27.812 1 79 71 ILE B N 1
ATOM 3157 C CA . ILE B 1 71 ? -13.914 -24.266 -26.656 1 79 71 ILE B CA 1
ATOM 3158 C C . ILE B 1 71 ? -12.523 -24.812 -26.953 1 79 71 ILE B C 1
ATOM 3160 O O . ILE B 1 71 ? -12.289 -25.375 -28.031 1 79 71 ILE B O 1
ATOM 3164 N N . PRO B 1 72 ? -11.57 -24.625 -26.078 1 86.25 72 PRO B N 1
ATOM 3165 C CA . PRO B 1 72 ? -10.227 -25.172 -26.281 1 86.25 72 PRO B CA 1
ATOM 3166 C C . PRO B 1 72 ? -10.227 -26.688 -26.453 1 86.25 72 PRO B C 1
ATOM 3168 O O . PRO B 1 72 ? -11.008 -27.391 -25.812 1 86.25 72 PRO B O 1
ATOM 3171 N N . ARG B 1 73 ? -9.375 -27.172 -27.359 1 85.5 73 ARG B N 1
ATOM 3172 C CA . ARG B 1 73 ? -9.148 -28.594 -27.594 1 85.5 73 ARG B CA 1
ATOM 3173 C C . ARG B 1 73 ? -7.781 -29.016 -27.078 1 85.5 73 ARG B C 1
ATOM 3175 O O . ARG B 1 73 ? -6.754 -28.531 -27.547 1 85.5 73 ARG B O 1
ATOM 3182 N N . PRO B 1 74 ? -7.742 -29.938 -26.172 1 88.25 74 PRO B N 1
ATOM 3183 C CA . PRO B 1 74 ? -6.473 -30.328 -25.562 1 88.25 74 PRO B CA 1
ATOM 3184 C C . PRO B 1 74 ? -5.422 -30.75 -26.594 1 88.25 74 PRO B C 1
ATOM 3186 O O . PRO B 1 74 ? -4.223 -30.594 -26.344 1 88.25 74 PRO B O 1
ATOM 3189 N N . ALA B 1 75 ? -5.859 -31.266 -27.703 1 87.62 75 ALA B N 1
ATOM 3190 C CA . ALA B 1 75 ? -4.926 -31.719 -28.734 1 87.62 75 ALA B CA 1
ATOM 3191 C C . ALA B 1 75 ? -4.242 -30.547 -29.422 1 87.62 75 ALA B C 1
ATOM 3193 O O . ALA B 1 75 ? -3.174 -30.703 -30.016 1 87.62 75 ALA B O 1
ATOM 3194 N N . GLU B 1 76 ? -4.832 -29.359 -29.25 1 90.75 76 GLU B N 1
ATOM 3195 C CA . GLU B 1 76 ? -4.32 -28.234 -30 1 90.75 76 GLU B CA 1
ATOM 3196 C C . GLU B 1 76 ? -4.023 -27.047 -29.078 1 90.75 76 GLU B C 1
ATOM 3198 O O . GLU B 1 76 ? -3.279 -26.141 -29.453 1 90.75 76 GLU B O 1
ATOM 3203 N N . HIS B 1 77 ? -4.668 -27.109 -27.984 1 92.12 77 HIS B N 1
ATOM 3204 C CA . HIS B 1 77 ? -4.609 -25.938 -27.125 1 92.12 77 HIS B CA 1
ATOM 3205 C C . HIS B 1 77 ? -4.27 -26.312 -25.703 1 92.12 77 HIS B C 1
ATOM 3207 O O . HIS B 1 77 ? -4.523 -27.453 -25.266 1 92.12 77 HIS B O 1
ATOM 3213 N N . PHE B 1 78 ? -3.643 -25.297 -25 1 92.88 78 PHE B N 1
ATOM 3214 C CA . PHE B 1 78 ? -3.551 -25.453 -23.562 1 92.88 78 PHE B CA 1
ATOM 3215 C C . PHE B 1 78 ? -4.938 -25.516 -22.938 1 92.88 78 PHE B C 1
ATOM 3217 O O . PHE B 1 78 ? -5.84 -24.781 -23.328 1 92.88 78 PHE B O 1
ATOM 3224 N N . THR B 1 79 ? -5.109 -26.422 -22.016 1 92 79 THR B N 1
ATOM 3225 C CA . THR B 1 79 ? -6.387 -26.547 -21.312 1 92 79 THR B CA 1
ATOM 3226 C C . THR B 1 79 ? -6.168 -26.734 -19.812 1 92 79 THR B C 1
ATOM 3228 O O . THR B 1 79 ? -5.164 -27.312 -19.391 1 92 79 THR B O 1
ATOM 3231 N N . ALA B 1 80 ? -7.004 -26.141 -19.062 1 92.62 80 ALA B N 1
ATOM 3232 C CA . ALA B 1 80 ? -7.07 -26.375 -17.625 1 92.62 80 ALA B CA 1
ATOM 3233 C C . ALA B 1 80 ? -8.289 -27.219 -17.25 1 92.62 80 ALA B C 1
ATOM 3235 O O . ALA B 1 80 ? -9.422 -26.875 -17.594 1 92.62 80 ALA B O 1
ATOM 3236 N N . THR B 1 81 ? -8 -28.359 -16.547 1 91.06 81 THR B N 1
ATOM 3237 C CA . THR B 1 81 ? -9.078 -29.297 -16.266 1 91.06 81 THR B CA 1
ATOM 3238 C C . THR B 1 81 ? -8.961 -29.828 -14.836 1 91.06 81 THR B C 1
ATOM 3240 O O . THR B 1 81 ? -8.086 -29.406 -14.078 1 91.06 81 THR B O 1
ATOM 3243 N N . ASP B 1 82 ? -9.961 -30.625 -14.391 1 90.44 82 ASP B N 1
ATOM 3244 C CA . ASP B 1 82 ? -9.992 -31.391 -13.148 1 90.44 82 ASP B CA 1
ATOM 3245 C C . ASP B 1 82 ? -9.836 -30.469 -11.938 1 90.44 82 ASP B C 1
ATOM 3247 O O . ASP B 1 82 ? -8.984 -30.719 -11.078 1 90.44 82 ASP B O 1
ATOM 3251 N N . PRO B 1 83 ? -10.68 -29.469 -11.875 1 93.31 83 PRO B N 1
ATOM 3252 C CA . PRO B 1 83 ? -10.586 -28.609 -10.695 1 93.31 83 PRO B CA 1
ATOM 3253 C C . PRO B 1 83 ? -10.945 -29.344 -9.398 1 93.31 83 PRO B C 1
ATOM 3255 O O . PRO B 1 83 ? -11.898 -30.125 -9.375 1 93.31 83 PRO B O 1
ATOM 3258 N N . ALA B 1 84 ? -10.141 -29.234 -8.438 1 94.25 84 ALA B N 1
ATOM 3259 C CA . ALA B 1 84 ? -10.406 -29.688 -7.074 1 94.25 84 ALA B CA 1
ATOM 3260 C C . ALA B 1 84 ? -10.336 -28.531 -6.086 1 94.25 84 ALA B C 1
ATOM 3262 O O . ALA B 1 84 ? -9.305 -27.859 -5.969 1 94.25 84 ALA B O 1
ATOM 3263 N N . ILE B 1 85 ? -11.398 -28.266 -5.371 1 95.56 85 ILE B N 1
ATOM 3264 C CA . ILE B 1 85 ? -11.445 -27.219 -4.363 1 95.56 85 ILE B CA 1
ATOM 3265 C C . ILE B 1 85 ? -11.281 -27.828 -2.973 1 95.56 85 ILE B C 1
ATOM 3267 O O . ILE B 1 85 ? -11.953 -28.797 -2.633 1 95.56 85 ILE B O 1
ATOM 3271 N N . PHE B 1 86 ? -10.375 -27.281 -2.223 1 97.44 86 PHE B N 1
ATOM 3272 C CA . PHE B 1 86 ? -10.156 -27.781 -0.87 1 97.44 86 PHE B CA 1
ATOM 3273 C C . PHE B 1 86 ? -11.039 -27.031 0.128 1 97.44 86 PHE B C 1
ATOM 3275 O O . PHE B 1 86 ? -11.148 -25.812 0.078 1 97.44 86 PHE B O 1
ATOM 3282 N N . SER B 1 87 ? -11.617 -27.703 1.06 1 93.75 87 SER B N 1
ATOM 3283 C CA . SER B 1 87 ? -12.531 -27.109 2.031 1 93.75 87 SER B CA 1
ATOM 3284 C C . SER B 1 87 ? -11.781 -26.625 3.271 1 93.75 87 SER B C 1
ATOM 3286 O O . SER B 1 87 ? -12.336 -25.891 4.082 1 93.75 87 SER B O 1
ATOM 3288 N N . SER B 1 88 ? -10.539 -27.125 3.4 1 96.88 88 SER B N 1
ATOM 3289 C CA . SER B 1 88 ? -9.773 -26.719 4.574 1 96.88 88 SER B CA 1
ATOM 3290 C C . SER B 1 88 ? -8.297 -26.531 4.234 1 96.88 88 SER B C 1
ATOM 3292 O O . SER B 1 88 ? -7.793 -27.141 3.291 1 96.88 88 SER B O 1
ATOM 3294 N N . GLU B 1 89 ? -7.668 -25.75 5.012 1 98.06 89 GLU B N 1
ATOM 3295 C CA . GLU B 1 89 ? -6.227 -25.547 4.891 1 98.06 89 GLU B CA 1
ATOM 3296 C C . GLU B 1 89 ? -5.465 -26.859 5.082 1 98.06 89 GLU B C 1
ATOM 3298 O O . GLU B 1 89 ? -4.473 -27.109 4.398 1 98.06 89 GLU B O 1
ATOM 3303 N N . SER B 1 90 ? -5.992 -27.703 6.004 1 98.12 90 SER B N 1
ATOM 3304 C CA . SER B 1 90 ? -5.344 -28.984 6.285 1 98.12 90 SER B CA 1
ATOM 3305 C C . SER B 1 90 ? -5.383 -29.906 5.07 1 98.12 90 SER B C 1
ATOM 3307 O O . SER B 1 90 ? -4.406 -30.594 4.777 1 98.12 90 SER B O 1
ATOM 3309 N N . ASP B 1 91 ? -6.516 -29.891 4.367 1 98.25 91 ASP B N 1
ATOM 3310 C CA . ASP B 1 91 ? -6.633 -30.719 3.164 1 98.25 91 ASP B CA 1
ATOM 3311 C C . ASP B 1 91 ? -5.672 -30.234 2.078 1 98.25 91 ASP B C 1
ATOM 3313 O O . ASP B 1 91 ? -5.059 -31.047 1.383 1 98.25 91 ASP B O 1
ATOM 3317 N N . PHE B 1 92 ? -5.582 -29.016 1.942 1 98.69 92 PHE B N 1
ATOM 3318 C CA . PHE B 1 92 ? -4.676 -28.422 0.966 1 98.69 92 PHE B CA 1
ATOM 3319 C C . PHE B 1 92 ? -3.23 -28.812 1.261 1 98.69 92 PHE B C 1
ATOM 3321 O O . PHE B 1 92 ? -2.512 -29.266 0.37 1 98.69 92 PHE B O 1
ATOM 3328 N N . VAL B 1 93 ? -2.795 -28.688 2.516 1 98.81 93 VAL B N 1
ATOM 3329 C CA . VAL B 1 93 ? -1.429 -28.984 2.932 1 98.81 93 VAL B CA 1
ATOM 3330 C C . VAL B 1 93 ? -1.139 -30.469 2.732 1 98.81 93 VAL B C 1
ATOM 3332 O O . VAL B 1 93 ? -0.067 -30.844 2.248 1 98.81 93 VAL B O 1
ATOM 3335 N N . SER B 1 94 ? -2.137 -31.297 3.068 1 98.56 94 SER B N 1
ATOM 3336 C CA . SER B 1 94 ? -1.968 -32.75 2.922 1 98.56 94 SER B CA 1
ATOM 3337 C C . SER B 1 94 ? -1.771 -33.125 1.46 1 98.56 94 SER B C 1
ATOM 3339 O O . SER B 1 94 ? -0.926 -33.969 1.144 1 98.56 94 SER B O 1
ATOM 3341 N N . ASP B 1 95 ? -2.545 -32.531 0.619 1 98.62 95 ASP B N 1
ATOM 3342 C CA . ASP B 1 95 ? -2.436 -32.844 -0.803 1 98.62 95 ASP B CA 1
ATOM 3343 C C . ASP B 1 95 ? -1.118 -32.312 -1.379 1 98.62 95 ASP B C 1
ATOM 3345 O O . ASP B 1 95 ? -0.479 -33 -2.186 1 98.62 95 ASP B O 1
ATOM 3349 N N . LEU B 1 96 ? -0.751 -31.125 -0.954 1 98.69 96 LEU B N 1
ATOM 3350 C CA . LEU B 1 96 ? 0.524 -30.562 -1.381 1 98.69 96 LEU B CA 1
ATOM 3351 C C . LEU B 1 96 ? 1.688 -31.422 -0.908 1 98.69 96 LEU B C 1
ATOM 3353 O O . LEU B 1 96 ? 2.625 -31.688 -1.668 1 98.69 96 LEU B O 1
ATOM 3357 N N . GLN B 1 97 ? 1.588 -31.891 0.284 1 98.44 97 GLN B N 1
ATOM 3358 C CA . GLN B 1 97 ? 2.598 -32.781 0.846 1 98.44 97 GLN B CA 1
ATOM 3359 C C . GLN B 1 97 ? 2.686 -34.094 0.054 1 98.44 97 GLN B C 1
ATOM 3361 O O . GLN B 1 97 ? 3.779 -34.594 -0.2 1 98.44 97 GLN B O 1
ATOM 3366 N N . ALA B 1 98 ? 1.543 -34.594 -0.274 1 98.31 98 ALA B N 1
ATOM 3367 C CA . ALA B 1 98 ? 1.509 -35.844 -1.057 1 98.31 98 ALA B CA 1
ATOM 3368 C C . ALA B 1 98 ? 2.182 -35.656 -2.412 1 98.31 98 ALA B C 1
ATOM 3370 O O . ALA B 1 98 ? 2.91 -36.531 -2.881 1 98.31 98 ALA B O 1
ATOM 3371 N N . GLU B 1 99 ? 1.926 -34.5 -3.016 1 97.94 99 GLU B N 1
ATOM 3372 C CA . GLU B 1 99 ? 2.545 -34.219 -4.305 1 97.94 99 GLU B CA 1
ATOM 3373 C C . GLU B 1 99 ? 4.059 -34.062 -4.168 1 97.94 99 GLU B C 1
ATOM 3375 O O . GLU B 1 99 ? 4.809 -34.531 -5.027 1 97.94 99 GLU B O 1
ATOM 3380 N N . LEU B 1 100 ? 4.48 -33.406 -3.117 1 98 100 LEU B N 1
ATOM 3381 C CA . LEU B 1 100 ? 5.906 -33.281 -2.84 1 98 100 LEU B CA 1
ATOM 3382 C C . LEU B 1 100 ? 6.547 -34.656 -2.643 1 98 100 LEU B C 1
ATOM 3384 O O . LEU B 1 100 ? 7.633 -34.906 -3.166 1 98 100 LEU B O 1
ATOM 3388 N N . ASN B 1 101 ? 5.852 -35.531 -2.004 1 97.62 101 ASN B N 1
ATOM 3389 C CA . ASN B 1 101 ? 6.375 -36.875 -1.693 1 97.62 101 ASN B CA 1
ATOM 3390 C C . ASN B 1 101 ? 6.516 -37.719 -2.949 1 97.62 101 ASN B C 1
ATOM 3392 O O . ASN B 1 101 ? 7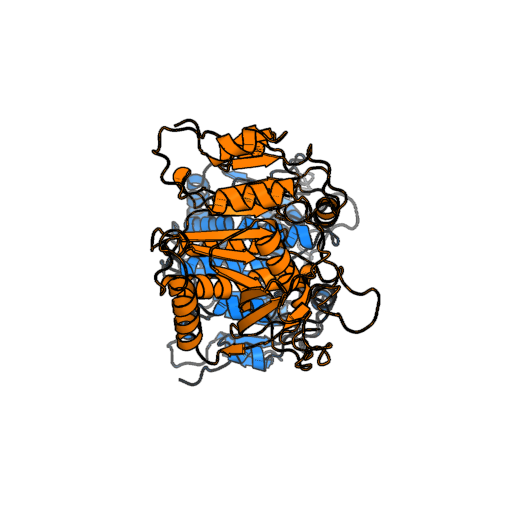.227 -38.719 -2.943 1 97.62 101 ASN B O 1
ATOM 3396 N N . ARG B 1 102 ? 5.801 -37.312 -3.969 1 96.5 102 ARG B N 1
ATOM 3397 C CA . ARG B 1 102 ? 5.891 -38.062 -5.227 1 96.5 102 ARG B CA 1
ATOM 3398 C C . ARG B 1 102 ? 7.156 -37.688 -5.992 1 96.5 102 ARG B C 1
ATOM 3400 O O . ARG B 1 102 ? 7.531 -38.344 -6.949 1 96.5 102 ARG B O 1
ATOM 3407 N N . ARG B 1 103 ? 7.789 -36.656 -5.527 1 94.88 103 ARG B N 1
ATOM 3408 C CA . ARG B 1 103 ? 9.008 -36.188 -6.18 1 94.88 103 ARG B CA 1
ATOM 3409 C C . ARG B 1 103 ? 10.25 -36.781 -5.52 1 94.88 103 ARG B C 1
ATOM 3411 O O . ARG B 1 103 ? 10.188 -37.25 -4.379 1 94.88 103 ARG B O 1
ATOM 3418 N N . SER B 1 104 ? 11.391 -36.844 -6.336 1 93.94 104 SER B N 1
ATOM 3419 C CA . SER B 1 104 ? 12.68 -37.125 -5.707 1 93.94 104 SER B CA 1
ATOM 3420 C C . SER B 1 104 ? 13.023 -36.094 -4.641 1 93.94 104 SER B C 1
ATOM 3422 O O . SER B 1 104 ? 12.547 -34.969 -4.691 1 93.94 104 SER B O 1
ATOM 3424 N N . VAL B 1 105 ? 13.797 -36.5 -3.721 1 91.94 105 VAL B N 1
ATOM 3425 C CA . VAL B 1 105 ? 14.141 -35.656 -2.584 1 91.94 105 VAL B CA 1
ATOM 3426 C C . VAL B 1 105 ? 14.688 -34.344 -3.08 1 91.94 105 VAL B C 1
ATOM 3428 O O . VAL B 1 105 ? 14.344 -33.281 -2.551 1 91.94 105 VAL B O 1
ATOM 3431 N N . GLN B 1 106 ? 15.461 -34.344 -4.145 1 89.5 106 GLN B N 1
ATOM 3432 C CA . GLN B 1 106 ? 16.094 -33.125 -4.652 1 89.5 106 GLN B CA 1
ATOM 3433 C C . GLN B 1 106 ? 15.086 -32.219 -5.344 1 89.5 106 GLN B C 1
ATOM 3435 O O . GLN B 1 106 ? 15.32 -31.016 -5.492 1 89.5 106 GLN B O 1
ATOM 3440 N N . ASN B 1 107 ? 13.922 -32.781 -5.699 1 93 107 ASN B N 1
ATOM 3441 C CA . ASN B 1 107 ? 12.922 -32 -6.449 1 93 107 ASN B CA 1
ATOM 3442 C C . ASN B 1 107 ? 11.727 -31.656 -5.578 1 93 107 ASN B C 1
ATOM 3444 O O . ASN B 1 107 ? 10.688 -31.219 -6.09 1 93 107 ASN B O 1
ATOM 3448 N N . ARG B 1 108 ? 11.906 -31.875 -4.242 1 96.5 108 ARG B N 1
ATOM 3449 C CA . ARG B 1 108 ? 10.828 -31.5 -3.334 1 96.5 108 ARG B CA 1
ATOM 3450 C C . ARG B 1 108 ? 10.852 -30 -3.031 1 96.5 108 ARG B C 1
ATOM 3452 O O . ARG B 1 108 ? 11 -29.594 -1.876 1 96.5 108 ARG B O 1
ATOM 3459 N N . ASN B 1 109 ? 10.773 -29.203 -4.117 1 96.06 109 ASN B N 1
ATOM 3460 C CA . ASN B 1 109 ? 10.75 -27.75 -4.086 1 96.06 109 ASN B CA 1
ATOM 3461 C C . ASN B 1 109 ? 9.398 -27.203 -4.527 1 96.06 109 ASN B C 1
ATOM 3463 O O . ASN B 1 109 ? 8.648 -27.875 -5.234 1 96.06 109 ASN B O 1
ATOM 3467 N N . VAL B 1 110 ? 9.086 -26.047 -4.004 1 97.44 110 VAL B N 1
ATOM 3468 C CA . VAL B 1 110 ? 7.852 -25.359 -4.383 1 97.44 110 VAL B CA 1
ATOM 3469 C C . VAL B 1 110 ? 8.18 -24.047 -5.094 1 97.44 110 VAL B C 1
ATOM 3471 O O . VAL B 1 110 ? 9.078 -23.312 -4.676 1 97.44 110 VAL B O 1
ATOM 3474 N N . LEU B 1 111 ? 7.57 -23.828 -6.215 1 96.38 111 LEU B N 1
ATOM 3475 C CA . LEU B 1 111 ? 7.637 -22.562 -6.914 1 96.38 111 LEU B CA 1
ATOM 3476 C C . LEU B 1 111 ? 6.305 -21.812 -6.816 1 96.38 111 LEU B C 1
ATOM 3478 O O . LEU B 1 111 ? 5.281 -22.297 -7.305 1 96.38 111 LEU B O 1
ATOM 3482 N N . ILE B 1 112 ? 6.352 -20.688 -6.121 1 98.12 112 ILE B N 1
ATOM 3483 C CA . ILE B 1 112 ? 5.176 -19.812 -6.059 1 98.12 112 ILE B CA 1
ATOM 3484 C C . ILE B 1 112 ? 5.23 -18.797 -7.188 1 98.12 112 ILE B C 1
ATOM 3486 O O . ILE B 1 112 ? 6.207 -18.047 -7.316 1 98.12 112 ILE B O 1
ATOM 3490 N N . PHE B 1 113 ? 4.258 -18.781 -8.023 1 97.06 113 PHE B N 1
ATOM 3491 C CA . PHE B 1 113 ? 4.141 -17.781 -9.086 1 97.06 113 PHE B CA 1
ATOM 3492 C C . PHE B 1 113 ? 3.053 -16.766 -8.758 1 97.06 113 PHE B C 1
ATOM 3494 O O . PHE B 1 113 ? 1.923 -17.141 -8.438 1 97.06 113 PHE B O 1
ATOM 3501 N N . VAL B 1 114 ? 3.377 -15.469 -8.789 1 97.94 114 VAL B N 1
ATOM 3502 C CA . VAL B 1 114 ? 2.451 -14.359 -8.57 1 97.94 114 VAL B CA 1
ATOM 3503 C C . VAL B 1 114 ? 2.293 -13.562 -9.867 1 97.94 114 VAL B C 1
ATOM 3505 O O . VAL B 1 114 ? 3.238 -12.922 -10.328 1 97.94 114 VAL B O 1
ATOM 3508 N N . HIS B 1 115 ? 1.1 -13.539 -10.422 1 95.19 115 HIS B N 1
ATOM 3509 C CA . HIS B 1 115 ? 0.894 -12.961 -11.75 1 95.19 115 HIS B CA 1
ATOM 3510 C C . HIS B 1 115 ? 0.791 -11.445 -11.68 1 95.19 115 HIS B C 1
ATOM 3512 O O . HIS B 1 115 ? 0.782 -10.867 -10.586 1 95.19 115 HIS B O 1
ATOM 3518 N N . GLY B 1 116 ? 0.628 -10.789 -12.891 1 94 116 GLY B N 1
ATOM 3519 C CA . GLY B 1 116 ? 0.675 -9.336 -12.969 1 94 116 GLY B CA 1
ATOM 3520 C C . GLY B 1 116 ? -0.676 -8.711 -13.258 1 94 116 GLY B C 1
ATOM 3521 O O . GLY B 1 116 ? -1.715 -9.352 -13.062 1 94 116 GLY B O 1
ATOM 3522 N N . TYR B 1 117 ? -0.617 -7.473 -13.656 1 91 117 TYR B N 1
ATOM 3523 C CA . TYR B 1 117 ? -1.77 -6.629 -13.945 1 91 117 TYR B CA 1
ATOM 3524 C C . TYR B 1 117 ? -2.596 -7.203 -15.094 1 91 117 TYR B C 1
ATOM 3526 O O . TYR B 1 117 ? -2.062 -7.883 -15.969 1 91 117 TYR B O 1
ATOM 3534 N N . ASN B 1 118 ? -3.936 -6.898 -15 1 91.38 118 ASN B N 1
ATOM 3535 C CA . ASN B 1 118 ? -4.852 -7.227 -16.094 1 91.38 118 ASN B CA 1
ATOM 3536 C C . ASN B 1 118 ? -4.766 -8.703 -16.469 1 91.38 118 ASN B C 1
ATOM 3538 O O . ASN B 1 118 ? -4.547 -9.039 -17.625 1 91.38 118 ASN B O 1
ATOM 3542 N N . THR B 1 119 ? -4.855 -9.547 -15.438 1 94 119 THR B N 1
ATOM 3543 C CA . THR B 1 119 ? -4.734 -10.984 -15.641 1 94 119 THR B CA 1
ATOM 3544 C C . THR B 1 119 ? -5.945 -11.719 -15.07 1 94 119 THR B C 1
ATOM 3546 O O . THR B 1 119 ? -6.25 -11.594 -13.883 1 94 119 THR B O 1
ATOM 3549 N N . THR B 1 120 ? -6.621 -12.492 -15.875 1 94 120 THR B N 1
ATOM 3550 C CA . THR B 1 120 ? -7.711 -13.328 -15.391 1 94 120 THR B CA 1
ATOM 3551 C C . THR B 1 120 ? -7.172 -14.602 -14.742 1 94 120 THR B C 1
ATOM 3553 O O . THR B 1 120 ? -5.988 -14.922 -14.883 1 94 120 THR B O 1
ATOM 3556 N N . PHE B 1 121 ? -8.102 -15.266 -13.977 1 96.06 121 PHE B N 1
ATOM 3557 C CA . PHE B 1 121 ? -7.68 -16.5 -13.336 1 96.06 121 PHE B CA 1
ATOM 3558 C C . PHE B 1 121 ? -7.199 -17.516 -14.367 1 96.06 121 PHE B C 1
ATOM 3560 O O . PHE B 1 121 ? -6.137 -18.125 -14.203 1 96.06 121 PHE B O 1
ATOM 3567 N N . SER B 1 122 ? -7.934 -17.703 -15.422 1 92.88 122 SER B N 1
ATOM 3568 C CA . SER B 1 122 ? -7.602 -18.672 -16.453 1 92.88 122 SER B CA 1
ATOM 3569 C C . SER B 1 122 ? -6.258 -18.344 -17.109 1 92.88 122 SER B C 1
ATOM 3571 O O . SER B 1 122 ? -5.453 -19.25 -17.344 1 92.88 122 SER B O 1
ATOM 3573 N N . GLU B 1 123 ? -6.055 -17.109 -17.375 1 92 123 GLU B N 1
ATOM 3574 C CA . GLU B 1 123 ? -4.785 -16.703 -17.969 1 92 123 GLU B CA 1
ATOM 3575 C C . GLU B 1 123 ? -3.615 -17.031 -17.047 1 92 123 GLU B C 1
ATOM 3577 O O . GLU B 1 123 ? -2.562 -17.469 -17.5 1 92 123 GLU B O 1
ATOM 3582 N N . ALA B 1 124 ? -3.803 -16.781 -15.789 1 95.38 124 ALA B N 1
ATOM 3583 C CA . ALA B 1 124 ? -2.746 -17.031 -14.812 1 95.38 124 ALA B CA 1
ATOM 3584 C C . ALA B 1 124 ? -2.408 -18.516 -14.742 1 95.38 124 ALA B C 1
ATOM 3586 O O . ALA B 1 124 ? -1.234 -18.891 -14.703 1 95.38 124 ALA B O 1
ATOM 3587 N N . VAL B 1 125 ? -3.4 -19.328 -14.742 1 95.81 125 VAL B N 1
ATOM 3588 C CA . VAL B 1 125 ? -3.223 -20.766 -14.656 1 95.81 125 VAL B CA 1
ATOM 3589 C C . VAL B 1 125 ? -2.473 -21.266 -15.883 1 95.81 125 VAL B C 1
ATOM 3591 O O . VAL B 1 125 ? -1.51 -22.031 -15.766 1 95.81 125 VAL B O 1
ATOM 3594 N N . LEU B 1 126 ? -2.9 -20.875 -17.047 1 93.81 126 LEU B N 1
ATOM 3595 C CA . LEU B 1 126 ? -2.283 -21.344 -18.281 1 93.81 126 LEU B CA 1
ATOM 3596 C C . LEU B 1 126 ? -0.842 -20.859 -18.375 1 93.81 126 LEU B C 1
ATOM 3598 O O . LEU B 1 126 ? 0.033 -21.594 -18.844 1 93.81 126 LEU B O 1
ATOM 3602 N N . ARG B 1 127 ? -0.676 -19.656 -17.922 1 92.69 127 ARG B N 1
ATOM 3603 C CA . ARG B 1 127 ? 0.685 -19.125 -17.922 1 92.69 127 ARG B CA 1
ATOM 3604 C C . ARG B 1 127 ? 1.593 -19.938 -17.016 1 92.69 127 ARG B C 1
ATOM 3606 O O . ARG B 1 127 ? 2.738 -20.234 -17.359 1 92.69 127 ARG B O 1
ATOM 3613 N N . MET B 1 128 ? 1.146 -20.281 -15.867 1 93.94 128 MET B N 1
ATOM 3614 C CA . MET B 1 128 ? 1.922 -21.125 -14.961 1 93.94 128 MET B CA 1
ATOM 3615 C C . MET B 1 128 ? 2.229 -22.469 -15.594 1 93.94 128 MET B C 1
ATOM 3617 O O . MET B 1 128 ? 3.357 -22.969 -15.508 1 93.94 128 MET B O 1
ATOM 3621 N N . GLY B 1 129 ? 1.189 -23.062 -16.203 1 94.31 129 GLY B N 1
ATOM 3622 C CA . GLY B 1 129 ? 1.404 -24.312 -16.906 1 94.31 129 GLY B CA 1
ATOM 3623 C C . GLY B 1 129 ? 2.453 -24.219 -18 1 94.31 129 GLY B C 1
ATOM 3624 O O . GLY B 1 129 ? 3.309 -25.094 -18.109 1 94.31 129 GLY B O 1
ATOM 3625 N N . GLN B 1 130 ? 2.318 -23.172 -18.766 1 91.56 130 GLN B N 1
ATOM 3626 C CA . GLN B 1 130 ? 3.287 -22.938 -19.828 1 91.56 130 GLN B CA 1
ATOM 3627 C C . GLN B 1 130 ? 4.699 -22.797 -19.266 1 91.56 130 GLN B C 1
ATOM 3629 O O . GLN B 1 130 ? 5.648 -23.359 -19.812 1 91.56 130 GLN B O 1
ATOM 3634 N N . PHE B 1 131 ? 4.84 -22.031 -18.203 1 90.56 131 PHE B N 1
ATOM 3635 C CA . PHE B 1 131 ? 6.148 -21.828 -17.578 1 90.56 131 PHE B CA 1
ATOM 3636 C C . PHE B 1 131 ? 6.734 -23.156 -17.125 1 90.56 131 PHE B C 1
ATOM 3638 O O . PHE B 1 131 ? 7.91 -23.438 -17.344 1 90.56 131 PHE B O 1
ATOM 3645 N N . VAL B 1 132 ? 5.953 -23.969 -16.422 1 93.38 132 VAL B N 1
ATOM 3646 C CA . VAL B 1 132 ? 6.414 -25.266 -15.93 1 93.38 132 VAL B CA 1
ATOM 3647 C C . VAL B 1 132 ? 6.871 -26.125 -17.094 1 93.38 132 VAL B C 1
ATOM 3649 O O . VAL B 1 132 ? 7.953 -26.719 -17.047 1 93.38 132 VAL B O 1
ATOM 3652 N N . GLU B 1 133 ? 6.129 -26.156 -18.141 1 92.62 133 GLU B N 1
ATOM 3653 C CA . GLU B 1 133 ? 6.457 -26.953 -19.312 1 92.62 133 GLU B CA 1
ATOM 3654 C C . GLU B 1 133 ? 7.766 -26.484 -19.953 1 92.62 133 GLU B C 1
ATOM 3656 O O . GLU B 1 133 ? 8.664 -27.297 -20.188 1 92.62 133 GLU B O 1
ATOM 3661 N N . ASP B 1 134 ? 7.828 -25.219 -20.188 1 89.12 134 ASP B N 1
ATOM 3662 C CA . ASP B 1 134 ? 8.93 -24.688 -20.969 1 89.12 134 ASP B CA 1
ATOM 3663 C C . ASP B 1 134 ? 10.227 -24.656 -20.172 1 89.12 134 ASP B C 1
ATOM 3665 O O . ASP B 1 134 ? 11.32 -24.75 -20.734 1 89.12 134 ASP B O 1
ATOM 3669 N N . SER B 1 135 ? 10.117 -24.516 -18.891 1 87.25 135 SER B N 1
ATOM 3670 C CA . SER B 1 135 ? 11.305 -24.438 -18.047 1 87.25 135 SER B CA 1
ATOM 3671 C C . SER B 1 135 ? 11.797 -25.844 -17.672 1 87.25 135 SER B C 1
ATOM 3673 O O . SER B 1 135 ? 12.938 -26 -17.234 1 87.25 135 SER B O 1
ATOM 3675 N N . GLY B 1 136 ? 10.938 -26.859 -17.75 1 89.12 136 GLY B N 1
ATOM 3676 C CA . GLY B 1 136 ? 11.281 -28.188 -17.266 1 89.12 136 GLY B CA 1
ATOM 3677 C C . GLY B 1 136 ? 11.32 -28.281 -15.75 1 89.12 136 GLY B C 1
ATOM 3678 O O . GLY B 1 136 ? 12 -29.156 -15.195 1 89.12 136 GLY B O 1
ATOM 3679 N N . TYR B 1 137 ? 10.641 -27.375 -15.102 1 91.44 137 TYR B N 1
ATOM 3680 C CA . TYR B 1 137 ? 10.633 -27.359 -13.641 1 91.44 137 TYR B CA 1
ATOM 3681 C C . TYR B 1 137 ? 10.094 -28.672 -13.086 1 91.44 137 TYR B C 1
ATOM 3683 O O . TYR B 1 137 ? 9.016 -29.125 -13.484 1 91.44 137 TYR B O 1
ATOM 3691 N N . GLU B 1 138 ? 10.773 -29.266 -12.109 1 93.44 138 GLU B N 1
ATOM 3692 C CA . GLU B 1 138 ? 10.445 -30.609 -11.633 1 93.44 138 GLU B CA 1
ATOM 3693 C C . GLU B 1 138 ? 9.836 -30.562 -10.234 1 93.44 138 GLU B C 1
ATOM 3695 O O . GLU B 1 138 ? 9.367 -31.578 -9.719 1 93.44 138 GLU B O 1
ATOM 3700 N N . GLY B 1 139 ? 9.852 -29.391 -9.617 1 95.5 139 GLY B N 1
ATOM 3701 C CA . GLY B 1 139 ? 9.203 -29.25 -8.32 1 95.5 139 GLY B CA 1
ATOM 3702 C C . GLY B 1 139 ? 7.691 -29.125 -8.422 1 95.5 139 GLY B C 1
ATOM 3703 O O . GLY B 1 139 ? 7.094 -29.516 -9.422 1 95.5 139 GLY B O 1
ATOM 3704 N N . VAL B 1 140 ? 7.109 -28.656 -7.355 1 97.62 140 VAL B N 1
ATOM 3705 C CA . VAL B 1 140 ? 5.66 -28.5 -7.316 1 97.62 140 VAL B CA 1
ATOM 3706 C C . VAL B 1 140 ? 5.285 -27.047 -7.562 1 97.62 140 VAL B C 1
ATOM 3708 O O . VAL B 1 140 ? 5.668 -26.156 -6.793 1 97.62 140 VAL B O 1
ATOM 3711 N N . PRO B 1 141 ? 4.578 -26.734 -8.633 1 97.69 141 PRO B N 1
ATOM 3712 C CA . PRO B 1 141 ? 4.16 -25.359 -8.914 1 97.69 141 PRO B CA 1
ATOM 3713 C C . PRO B 1 141 ? 2.934 -24.953 -8.102 1 97.69 141 PRO B C 1
ATOM 3715 O O . PRO B 1 141 ? 1.968 -25.703 -8 1 97.69 141 PRO B O 1
ATOM 3718 N N . VAL B 1 142 ? 2.971 -23.797 -7.535 1 98.81 142 VAL B N 1
ATOM 3719 C CA . VAL B 1 142 ? 1.874 -23.172 -6.809 1 98.81 142 VAL B CA 1
ATOM 3720 C C . VAL B 1 142 ? 1.606 -21.781 -7.375 1 98.81 142 VAL B C 1
ATOM 3722 O O . VAL B 1 142 ? 2.508 -20.938 -7.426 1 98.81 142 VAL B O 1
ATOM 3725 N N . LEU B 1 143 ? 0.39 -21.562 -7.828 1 98.69 143 LEU B N 1
ATOM 3726 C CA . LEU B 1 143 ? -0.018 -20.25 -8.328 1 98.69 143 LEU B CA 1
ATOM 3727 C C . LEU B 1 143 ? -0.715 -19.453 -7.242 1 98.69 143 LEU B C 1
ATOM 3729 O O . LEU B 1 143 ? -1.702 -19.906 -6.66 1 98.69 143 LEU B O 1
ATOM 3733 N N . PHE B 1 144 ? -0.186 -18.328 -6.93 1 98.81 144 PHE B N 1
ATOM 3734 C CA . PHE B 1 144 ? -0.952 -17.344 -6.172 1 98.81 144 PHE B CA 1
ATOM 3735 C C . PHE B 1 144 ? -1.634 -16.359 -7.105 1 98.81 144 PHE B C 1
ATOM 3737 O O . PHE B 1 144 ? -0.972 -15.516 -7.719 1 98.81 144 PHE B O 1
ATOM 3744 N N . SER B 1 145 ? -2.9 -16.453 -7.172 1 98.69 145 SER B N 1
ATOM 3745 C CA . SER B 1 145 ? -3.666 -15.594 -8.07 1 98.69 145 SER B CA 1
ATOM 3746 C C . SER B 1 145 ? -4.484 -14.562 -7.297 1 98.69 145 SER B C 1
ATOM 3748 O O . SER B 1 145 ? -5.531 -14.898 -6.734 1 98.69 145 SER B O 1
ATOM 3750 N N . TRP B 1 146 ? -4.023 -13.328 -7.312 1 98.44 146 TRP B N 1
ATOM 3751 C CA . TRP B 1 146 ? -4.762 -12.258 -6.652 1 98.44 146 TRP B CA 1
ATOM 3752 C C . TRP B 1 146 ? -5.875 -11.727 -7.555 1 98.44 146 TRP B C 1
ATOM 3754 O O . TRP B 1 146 ? -5.914 -12.039 -8.75 1 98.44 146 TRP B O 1
ATOM 3764 N N . ALA B 1 147 ? -6.789 -10.938 -6.977 1 97.56 147 ALA B N 1
ATOM 3765 C CA . ALA B 1 147 ? -8.055 -10.594 -7.633 1 97.56 147 ALA B CA 1
ATOM 3766 C C . ALA B 1 147 ? -7.863 -9.438 -8.609 1 97.56 147 ALA B C 1
ATOM 3768 O O . ALA B 1 147 ? -8.445 -8.367 -8.43 1 97.56 147 ALA B O 1
ATOM 3769 N N . SER B 1 148 ? -7.094 -9.688 -9.641 1 95.81 148 SER B N 1
ATOM 3770 C CA . SER B 1 148 ? -7.062 -8.734 -10.75 1 95.81 148 SER B CA 1
ATOM 3771 C C . SER B 1 148 ? -8.398 -8.688 -11.469 1 95.81 148 SER B C 1
ATOM 3773 O O . SER B 1 148 ? -9.039 -9.719 -11.672 1 95.81 148 SER B O 1
ATOM 3775 N N . GLY B 1 149 ? -8.797 -7.527 -11.844 1 92.19 149 GLY B N 1
ATOM 3776 C CA . GLY B 1 149 ? -10.047 -7.371 -12.578 1 92.19 149 GLY B CA 1
ATOM 3777 C C . GLY B 1 149 ? -9.992 -7.934 -13.984 1 92.19 149 GLY B C 1
ATOM 3778 O O . GLY B 1 149 ? -11.031 -8.227 -14.586 1 92.19 149 GLY B O 1
ATOM 3779 N N . GLY B 1 150 ? -8.82 -7.996 -14.516 1 89.69 150 GLY B N 1
ATOM 3780 C CA . GLY B 1 150 ? -8.648 -8.578 -15.844 1 89.69 150 GLY B CA 1
ATOM 3781 C C . GLY B 1 150 ? -9 -7.617 -16.969 1 89.69 150 GLY B C 1
ATOM 3782 O O . GLY B 1 150 ? -9.352 -8.047 -18.062 1 89.69 150 GLY B O 1
ATOM 3783 N N . HIS B 1 151 ? -9.062 -6.32 -16.609 1 87.12 151 HIS B N 1
ATOM 3784 C CA . HIS B 1 151 ? -9.352 -5.289 -17.594 1 87.12 151 HIS B CA 1
ATOM 3785 C C . HIS B 1 151 ? -8.328 -4.156 -17.531 1 87.12 151 HIS B C 1
ATOM 3787 O O . HIS B 1 151 ? -7.898 -3.77 -16.438 1 87.12 151 HIS B O 1
ATOM 3793 N N . LEU B 1 152 ? -8 -3.631 -18.672 1 78.19 152 LEU B N 1
ATOM 3794 C CA . LEU B 1 152 ? -6.973 -2.607 -18.812 1 78.19 152 LEU B CA 1
ATOM 3795 C C . LEU B 1 152 ? -7.32 -1.365 -18 1 78.19 152 LEU B C 1
ATOM 3797 O O . LEU B 1 152 ? -6.434 -0.699 -17.469 1 78.19 152 LEU B O 1
ATOM 3801 N N . LEU B 1 153 ? -8.547 -1.113 -17.797 1 76.88 153 LEU B N 1
ATOM 3802 C CA . LEU B 1 153 ? -8.977 0.122 -17.156 1 76.88 153 LEU B CA 1
ATOM 3803 C C . LEU B 1 153 ? -9.055 -0.058 -15.641 1 76.88 153 LEU B C 1
ATOM 3805 O O . LEU B 1 153 ? -9.352 0.892 -14.914 1 76.88 153 LEU B O 1
ATOM 3809 N N . ASP B 1 154 ? -8.672 -1.225 -15.203 1 86.31 154 ASP B N 1
ATOM 3810 C CA . ASP B 1 154 ? -8.836 -1.535 -13.789 1 86.31 154 ASP B CA 1
ATOM 3811 C C . ASP B 1 154 ? -7.512 -1.425 -13.039 1 86.31 154 ASP B C 1
ATOM 3813 O O . ASP B 1 154 ? -7.242 -2.207 -12.125 1 86.31 154 ASP B O 1
ATOM 3817 N N . TYR B 1 155 ? -6.742 -0.468 -13.438 1 87.12 155 TYR B N 1
ATOM 3818 C CA . TYR B 1 155 ? -5.418 -0.384 -12.836 1 87.12 155 TYR B CA 1
ATOM 3819 C C . TYR B 1 155 ? -5.52 -0.077 -11.344 1 87.12 155 TYR B C 1
ATOM 3821 O O . TYR B 1 155 ? -4.852 -0.713 -10.523 1 87.12 155 TYR B O 1
ATOM 3829 N N . VAL B 1 156 ? -6.375 0.879 -10.953 1 88.44 156 VAL B N 1
ATOM 3830 C CA . VAL B 1 156 ? -6.523 1.266 -9.555 1 88.44 156 VAL B CA 1
ATOM 3831 C C . VAL B 1 156 ? -7.176 0.127 -8.766 1 88.44 156 VAL B C 1
ATOM 3833 O O . VAL B 1 156 ? -6.762 -0.175 -7.645 1 88.44 156 VAL B O 1
ATOM 3836 N N . TYR B 1 157 ? -8.148 -0.513 -9.32 1 90.62 157 TYR B N 1
ATOM 3837 C CA . TYR B 1 157 ? -8.727 -1.694 -8.695 1 90.62 157 TYR B CA 1
ATOM 3838 C C . TYR B 1 157 ? -7.664 -2.754 -8.43 1 90.62 157 TYR B C 1
ATOM 3840 O O . TYR B 1 157 ? -7.613 -3.334 -7.344 1 90.62 157 TYR B O 1
ATOM 3848 N N . ASP B 1 158 ? -6.863 -2.979 -9.414 1 93.38 158 ASP B N 1
ATOM 3849 C CA . ASP B 1 158 ? -5.824 -3.994 -9.312 1 93.38 158 ASP B CA 1
ATOM 3850 C C . ASP B 1 158 ? -4.793 -3.611 -8.25 1 93.38 158 ASP B C 1
ATOM 3852 O O . ASP B 1 158 ? -4.32 -4.469 -7.5 1 93.38 158 ASP B O 1
ATOM 3856 N N . MET B 1 159 ? -4.449 -2.352 -8.172 1 93.12 159 MET B N 1
ATOM 3857 C CA . MET B 1 159 ? -3.518 -1.907 -7.141 1 93.12 159 MET B CA 1
ATOM 3858 C C . MET B 1 159 ? -4.082 -2.172 -5.75 1 93.12 159 MET B C 1
ATOM 3860 O O . MET B 1 159 ? -3.369 -2.662 -4.871 1 93.12 159 MET B O 1
ATOM 3864 N N . ASN B 1 160 ? -5.332 -1.845 -5.57 1 94.25 160 ASN B N 1
ATOM 3865 C CA . ASN B 1 160 ? -5.961 -2.107 -4.281 1 94.25 160 ASN B CA 1
ATOM 3866 C C . ASN B 1 160 ? -6.059 -3.605 -3.998 1 94.25 160 ASN B C 1
ATOM 3868 O O . ASN B 1 160 ? -5.859 -4.043 -2.863 1 94.25 160 ASN B O 1
ATOM 3872 N N . SER B 1 161 ? -6.328 -4.375 -5.043 1 96.44 161 SER B N 1
ATOM 3873 C CA . SER B 1 161 ? -6.438 -5.82 -4.887 1 96.44 161 SER B CA 1
ATOM 3874 C C . SER B 1 161 ? -5.105 -6.434 -4.457 1 96.44 161 SER B C 1
ATOM 3876 O O . SER B 1 161 ? -5.078 -7.391 -3.684 1 96.44 161 SER B O 1
ATOM 3878 N N . VAL B 1 162 ? -4.027 -5.898 -4.953 1 96.44 162 VAL B N 1
ATOM 3879 C CA . VAL B 1 162 ? -2.689 -6.336 -4.57 1 96.44 162 VAL B CA 1
ATOM 3880 C C . VAL B 1 162 ? -2.457 -6.062 -3.088 1 96.44 162 VAL B C 1
ATOM 3882 O O . VAL B 1 162 ? -1.966 -6.93 -2.359 1 96.44 162 VAL B O 1
ATOM 3885 N N . LEU B 1 163 ? -2.816 -4.902 -2.656 1 96.12 163 LEU B N 1
ATOM 3886 C CA . LEU B 1 163 ? -2.617 -4.543 -1.256 1 96.12 163 LEU B CA 1
ATOM 3887 C C . LEU B 1 163 ? -3.502 -5.395 -0.349 1 96.12 163 LEU B C 1
ATOM 3889 O O . LEU B 1 163 ? -3.074 -5.809 0.73 1 96.12 163 LEU B O 1
ATOM 3893 N N . VAL B 1 164 ? -4.688 -5.703 -0.79 1 96.25 164 VAL B N 1
ATOM 3894 C CA . VAL B 1 164 ? -5.621 -6.531 -0.036 1 96.25 164 VAL B CA 1
ATOM 3895 C C . VAL B 1 164 ? -5.062 -7.949 0.098 1 96.25 164 VAL B C 1
ATOM 3897 O O . VAL B 1 164 ? -5.254 -8.602 1.126 1 96.25 164 VAL B O 1
ATOM 3900 N N . ALA B 1 165 ? -4.32 -8.383 -0.851 1 98.31 165 ALA B N 1
ATOM 3901 C CA . ALA B 1 165 ? -3.926 -9.789 -0.971 1 98.31 165 ALA B CA 1
ATOM 3902 C C . ALA B 1 165 ? -2.66 -10.07 -0.165 1 98.31 165 ALA B C 1
ATOM 3904 O O . ALA B 1 165 ? -2.209 -11.211 -0.089 1 98.31 165 ALA B O 1
ATOM 3905 N N . ARG B 1 166 ? -2.031 -9.055 0.5 1 97.69 166 ARG B N 1
ATOM 3906 C CA . ARG B 1 166 ? -0.779 -9.227 1.229 1 97.69 166 ARG B CA 1
ATOM 3907 C C . ARG B 1 166 ? -0.897 -10.336 2.27 1 97.69 166 ARG B C 1
ATOM 3909 O O . ARG B 1 166 ? -0.068 -11.242 2.311 1 97.69 166 ARG B O 1
ATOM 3916 N N . ASP B 1 167 ? -1.971 -10.312 3.025 1 97.12 167 ASP B N 1
ATOM 3917 C CA . ASP B 1 167 ? -2.146 -11.281 4.102 1 97.12 167 ASP B CA 1
ATOM 3918 C C . ASP B 1 167 ? -2.395 -12.68 3.547 1 97.12 167 ASP B C 1
ATOM 3920 O O . ASP B 1 167 ? -1.968 -13.672 4.141 1 97.12 167 ASP B O 1
ATOM 3924 N N . ASP B 1 168 ? -3.078 -12.727 2.434 1 98.25 168 ASP B N 1
ATOM 3925 C CA . ASP B 1 168 ? -3.354 -14.023 1.819 1 98.25 168 ASP B CA 1
ATOM 3926 C C . ASP B 1 168 ? -2.07 -14.672 1.305 1 98.25 168 ASP B C 1
ATOM 3928 O O . ASP B 1 168 ? -1.898 -15.883 1.409 1 98.25 168 ASP B O 1
ATOM 3932 N N . LEU B 1 169 ? -1.229 -13.875 0.686 1 98.5 169 LEU B N 1
ATOM 3933 C CA . LEU B 1 169 ? 0.042 -14.422 0.222 1 98.5 169 LEU B CA 1
ATOM 3934 C C . LEU B 1 169 ? 0.862 -14.953 1.39 1 98.5 169 LEU B C 1
ATOM 3936 O O . LEU B 1 169 ? 1.45 -16.031 1.296 1 98.5 169 LEU B O 1
ATOM 3940 N N . LEU B 1 170 ? 0.883 -14.242 2.51 1 97.88 170 LEU B N 1
ATOM 3941 C CA . LEU B 1 170 ? 1.619 -14.688 3.688 1 97.88 170 LEU B CA 1
ATOM 3942 C C . LEU B 1 170 ? 0.985 -15.938 4.285 1 97.88 170 LEU B C 1
ATOM 3944 O O . LEU B 1 170 ? 1.691 -16.828 4.75 1 97.88 170 LEU B O 1
ATOM 3948 N N . LEU B 1 171 ? -0.334 -15.961 4.258 1 97.81 171 LEU B N 1
ATOM 3949 C CA . LEU B 1 171 ? -1.012 -17.172 4.699 1 97.81 171 LEU B CA 1
ATOM 3950 C C . LEU B 1 171 ? -0.625 -18.359 3.824 1 97.81 171 LEU B C 1
ATOM 3952 O O . LEU B 1 171 ? -0.354 -19.453 4.332 1 97.81 171 LEU B O 1
ATOM 3956 N N . GLY B 1 172 ? -0.63 -18.141 2.541 1 98.38 172 GLY B N 1
ATOM 3957 C CA . GLY B 1 172 ? -0.193 -19.188 1.63 1 98.38 172 GLY B CA 1
ATOM 3958 C C . GLY B 1 172 ? 1.217 -19.672 1.91 1 98.38 172 GLY B C 1
ATOM 3959 O O . GLY B 1 172 ? 1.475 -20.875 1.92 1 98.38 172 GLY B O 1
ATOM 3960 N N . ALA B 1 173 ? 2.127 -18.766 2.16 1 97.56 173 ALA B N 1
ATOM 3961 C CA . ALA B 1 173 ? 3.502 -19.125 2.502 1 97.56 173 ALA B CA 1
ATOM 3962 C C . ALA B 1 173 ? 3.553 -19.953 3.775 1 97.56 173 ALA B C 1
ATOM 3964 O O . ALA B 1 173 ? 4.324 -20.922 3.867 1 97.56 173 ALA B O 1
ATOM 3965 N N . ASN B 1 1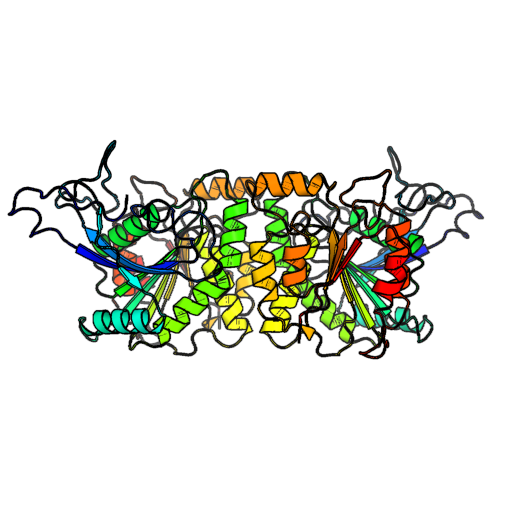74 ? 2.729 -19.594 4.707 1 97.75 174 ASN B N 1
ATOM 3966 C CA . ASN B 1 174 ? 2.658 -20.344 5.957 1 97.75 174 ASN B CA 1
ATOM 3967 C C . ASN B 1 174 ? 2.154 -21.766 5.727 1 97.75 174 ASN B C 1
ATOM 3969 O O . ASN B 1 174 ? 2.654 -22.719 6.336 1 97.75 174 ASN B O 1
ATOM 3973 N N . LEU B 1 175 ? 1.136 -21.906 4.887 1 98.38 175 LEU B N 1
ATOM 3974 C CA . LEU B 1 175 ? 0.625 -23.234 4.57 1 98.38 175 LEU B CA 1
ATOM 3975 C C . LEU B 1 175 ? 1.707 -24.094 3.92 1 98.38 175 LEU B C 1
ATOM 3977 O O . LEU B 1 175 ? 1.866 -25.266 4.27 1 98.38 175 LEU B O 1
ATOM 3981 N N . ILE B 1 176 ? 2.439 -23.531 3.023 1 98.38 176 ILE B N 1
ATOM 3982 C CA . ILE B 1 176 ? 3.512 -24.25 2.338 1 98.38 176 ILE B CA 1
ATOM 3983 C C . ILE B 1 176 ? 4.598 -24.625 3.342 1 98.38 176 ILE B C 1
ATOM 3985 O O . ILE B 1 176 ? 5.18 -25.719 3.25 1 98.38 176 ILE B O 1
ATOM 3989 N N . SER B 1 177 ? 4.855 -23.781 4.344 1 97.44 177 SER B N 1
ATOM 3990 C CA . SER B 1 177 ? 5.891 -24.031 5.34 1 97.44 177 SER B CA 1
ATOM 3991 C C . SER B 1 177 ? 5.555 -25.234 6.207 1 97.44 177 SER B C 1
ATOM 3993 O O . SER B 1 177 ? 6.426 -25.797 6.875 1 97.44 177 SER B O 1
ATOM 3995 N N . LYS B 1 178 ? 4.316 -25.656 6.176 1 97.81 178 LYS B N 1
ATOM 3996 C CA . LYS B 1 178 ? 3.875 -26.797 6.969 1 97.81 178 LYS B CA 1
ATOM 3997 C C . LYS B 1 178 ? 4.18 -28.109 6.254 1 97.81 178 LYS B C 1
ATOM 3999 O O . LYS B 1 178 ? 3.998 -29.188 6.824 1 97.81 178 LYS B O 1
ATOM 4004 N N . THR B 1 179 ? 4.648 -28.016 5.074 1 98.19 179 THR B N 1
ATOM 4005 C CA . THR B 1 179 ? 5.039 -29.203 4.324 1 98.19 179 THR B CA 1
ATOM 4006 C C . THR B 1 179 ? 6.527 -29.5 4.504 1 98.19 179 THR B C 1
ATOM 4008 O O . THR B 1 179 ? 7.23 -28.75 5.195 1 98.19 179 THR B O 1
ATOM 4011 N N . ASN B 1 180 ? 6.953 -30.562 3.814 1 95.38 180 ASN B N 1
ATOM 4012 C CA . ASN B 1 180 ? 8.367 -30.906 3.883 1 95.38 180 ASN B CA 1
ATOM 4013 C C . ASN B 1 180 ? 9.133 -30.375 2.672 1 95.38 180 ASN B C 1
ATOM 4015 O O . ASN B 1 180 ? 10.18 -30.922 2.307 1 95.38 180 ASN B O 1
ATOM 4019 N N . ALA B 1 181 ? 8.578 -29.328 2.043 1 97.12 181 ALA B N 1
ATOM 4020 C CA . ALA B 1 181 ? 9.312 -28.734 0.927 1 97.12 181 ALA B CA 1
ATOM 4021 C C . ALA B 1 181 ? 10.734 -28.375 1.341 1 97.12 181 ALA B C 1
ATOM 4023 O O . ALA B 1 181 ? 10.945 -27.797 2.41 1 97.12 181 ALA B O 1
ATOM 4024 N N . LYS B 1 182 ? 11.711 -28.703 0.532 1 95.62 182 LYS B N 1
ATOM 4025 C CA . LYS B 1 182 ? 13.117 -28.406 0.805 1 95.62 182 LYS B CA 1
ATOM 4026 C C . LYS B 1 182 ? 13.406 -26.922 0.578 1 95.62 182 LYS B C 1
ATOM 4028 O O . LYS B 1 182 ? 14.164 -26.312 1.335 1 95.62 182 LYS B O 1
ATOM 4033 N N . ALA B 1 183 ? 12.836 -26.422 -0.484 1 94 183 ALA B N 1
ATOM 4034 C CA . ALA B 1 183 ? 13.031 -25.016 -0.827 1 94 183 ALA B CA 1
ATOM 4035 C C . ALA B 1 183 ? 11.781 -24.422 -1.46 1 94 183 ALA B C 1
ATOM 4037 O O . ALA B 1 183 ? 10.961 -25.156 -2.035 1 94 183 ALA B O 1
ATOM 4038 N N . VAL B 1 184 ? 11.656 -23.156 -1.211 1 95.25 184 VAL B N 1
ATOM 4039 C CA . VAL B 1 184 ? 10.555 -22.406 -1.804 1 95.25 184 VAL B CA 1
ATOM 4040 C C . VAL B 1 184 ? 11.102 -21.219 -2.596 1 95.25 184 VAL B C 1
ATOM 4042 O O . VAL B 1 184 ? 11.922 -20.453 -2.092 1 95.25 184 VAL B O 1
ATOM 4045 N N . ASP B 1 185 ? 10.727 -21.125 -3.852 1 93 185 ASP B N 1
ATOM 4046 C CA . ASP B 1 185 ? 11.062 -20 -4.711 1 93 185 ASP B CA 1
ATOM 4047 C C . ASP B 1 185 ? 9.812 -19.188 -5.07 1 93 185 ASP B C 1
ATOM 4049 O O . ASP B 1 185 ? 8.719 -19.75 -5.191 1 93 185 ASP B O 1
ATOM 4053 N N . VAL B 1 186 ? 10.039 -17.844 -5.207 1 95.69 186 VAL B N 1
ATOM 4054 C CA . VAL B 1 186 ? 8.945 -16.969 -5.621 1 95.69 186 VAL B CA 1
ATOM 4055 C C . VAL B 1 186 ? 9.297 -16.297 -6.941 1 95.69 186 VAL B C 1
ATOM 4057 O O . VAL B 1 186 ? 10.383 -15.727 -7.086 1 95.69 186 VAL B O 1
ATOM 4060 N N . LEU B 1 187 ? 8.477 -16.453 -7.914 1 93.19 187 LEU B N 1
ATOM 4061 C CA . LEU B 1 187 ? 8.531 -15.734 -9.18 1 93.19 187 LEU B CA 1
ATOM 4062 C C . LEU B 1 187 ? 7.305 -14.836 -9.352 1 93.19 187 LEU B C 1
ATOM 4064 O O . LEU B 1 187 ? 6.176 -15.328 -9.422 1 93.19 187 LEU B O 1
ATOM 4068 N N . SER B 1 188 ? 7.535 -13.57 -9.312 1 93.94 188 SER B N 1
ATOM 4069 C CA . SER B 1 188 ? 6.434 -12.633 -9.5 1 93.94 188 SER B CA 1
ATOM 4070 C C . SER B 1 188 ? 6.637 -11.797 -10.758 1 93.94 188 SER B C 1
ATOM 4072 O O . SER B 1 188 ? 7.766 -11.602 -11.211 1 93.94 188 SER B O 1
ATOM 4074 N N . HIS B 1 189 ? 5.457 -11.352 -11.258 1 89.62 189 HIS B N 1
ATOM 4075 C CA . HIS B 1 189 ? 5.504 -10.641 -12.531 1 89.62 189 HIS B CA 1
ATOM 4076 C C . HIS B 1 189 ? 4.758 -9.312 -12.453 1 89.62 189 HIS B C 1
ATOM 4078 O O . HIS B 1 189 ? 3.637 -9.258 -11.945 1 89.62 189 HIS B O 1
ATOM 4084 N N . SER B 1 190 ? 5.316 -8.242 -13.062 1 91.25 190 SER B N 1
ATOM 4085 C CA . SER B 1 190 ? 4.672 -6.945 -13.25 1 91.25 190 SER B CA 1
ATOM 4086 C C . SER B 1 190 ? 4.09 -6.43 -11.938 1 91.25 190 SER B C 1
ATOM 4088 O O . SER B 1 190 ? 4.785 -6.367 -10.922 1 91.25 190 SER B O 1
ATOM 4090 N N . MET B 1 191 ? 2.855 -6.188 -11.867 1 92.44 191 MET B N 1
ATOM 4091 C CA . MET B 1 191 ? 2.221 -5.668 -10.656 1 92.44 191 MET B CA 1
ATOM 4092 C C . MET B 1 191 ? 2.262 -6.699 -9.539 1 92.44 191 MET B C 1
ATOM 4094 O O . MET B 1 191 ? 2.186 -6.344 -8.359 1 92.44 191 MET B O 1
ATOM 4098 N N . GLY B 1 192 ? 2.385 -7.977 -9.852 1 96.19 192 GLY B N 1
ATOM 4099 C CA . GLY B 1 192 ? 2.566 -9 -8.836 1 96.19 192 GLY B CA 1
ATOM 4100 C C . GLY B 1 192 ? 3.809 -8.789 -7.988 1 96.19 192 GLY B C 1
ATOM 4101 O O . GLY B 1 192 ? 3.875 -9.25 -6.848 1 96.19 192 GLY B O 1
ATOM 4102 N N . ASN B 1 193 ? 4.797 -8.125 -8.562 1 93.56 193 ASN B N 1
ATOM 4103 C CA . ASN B 1 193 ? 5.996 -7.785 -7.809 1 93.56 193 ASN B CA 1
ATOM 4104 C C . ASN B 1 193 ? 5.684 -6.844 -6.652 1 93.56 193 ASN B C 1
ATOM 4106 O O . ASN B 1 193 ? 6.285 -6.945 -5.582 1 93.56 193 ASN B O 1
ATOM 4110 N N . LEU B 1 194 ? 4.785 -5.898 -6.91 1 95.62 194 LEU B N 1
ATOM 4111 C CA . LEU B 1 194 ? 4.352 -5.023 -5.824 1 95.62 194 LEU B CA 1
ATOM 4112 C C . LEU B 1 194 ? 3.795 -5.836 -4.66 1 95.62 194 LEU B C 1
ATOM 4114 O O . LEU B 1 194 ? 4.16 -5.598 -3.506 1 95.62 194 LEU B O 1
ATOM 4118 N N . LEU B 1 195 ? 2.953 -6.801 -4.949 1 98 195 LEU B N 1
ATOM 4119 C CA . LEU B 1 195 ? 2.383 -7.676 -3.934 1 98 195 LEU B CA 1
ATOM 4120 C C . LEU B 1 195 ? 3.479 -8.438 -3.191 1 98 195 LEU B C 1
ATOM 4122 O O . LEU B 1 195 ? 3.504 -8.453 -1.959 1 98 195 LEU B O 1
ATOM 4126 N N . THR B 1 196 ? 4.344 -9.023 -3.906 1 97.38 196 THR B N 1
ATOM 4127 C CA . THR B 1 196 ? 5.395 -9.859 -3.346 1 97.38 196 THR B CA 1
ATOM 4128 C C . THR B 1 196 ? 6.273 -9.062 -2.387 1 97.38 196 THR B C 1
ATOM 4130 O O . THR B 1 196 ? 6.492 -9.477 -1.246 1 97.38 196 THR B O 1
ATOM 4133 N N . VAL B 1 197 ? 6.719 -7.91 -2.816 1 95.81 197 VAL B N 1
ATOM 4134 C CA . VAL B 1 197 ? 7.648 -7.133 -2.004 1 95.81 197 VAL B CA 1
ATOM 4135 C C . VAL B 1 197 ? 6.918 -6.547 -0.798 1 95.81 197 VAL B C 1
ATOM 4137 O O . VAL B 1 197 ? 7.465 -6.496 0.305 1 95.81 197 VAL B O 1
ATOM 4140 N N . GLU B 1 198 ? 5.691 -6.09 -0.988 1 97.31 198 GLU B N 1
ATOM 4141 C CA . GLU B 1 198 ? 4.91 -5.594 0.14 1 97.31 198 GLU B CA 1
ATOM 4142 C C . GLU B 1 198 ? 4.699 -6.684 1.188 1 97.31 198 GLU B C 1
ATOM 4144 O O . GLU B 1 198 ? 4.805 -6.426 2.389 1 97.31 198 GLU B O 1
ATOM 4149 N N . ALA B 1 199 ? 4.336 -7.875 0.759 1 97.38 199 ALA B N 1
ATOM 4150 C CA . ALA B 1 199 ? 4.133 -8.992 1.678 1 97.38 199 ALA B CA 1
ATOM 4151 C C . ALA B 1 199 ? 5.426 -9.344 2.404 1 97.38 199 ALA B C 1
ATOM 4153 O O . ALA B 1 199 ? 5.422 -9.586 3.613 1 97.38 199 ALA B O 1
ATOM 4154 N N . MET B 1 200 ? 6.512 -9.375 1.695 1 96.12 200 MET B N 1
ATOM 4155 C CA . MET B 1 200 ? 7.805 -9.695 2.301 1 96.12 200 MET B CA 1
ATOM 4156 C C . MET B 1 200 ? 8.203 -8.633 3.314 1 96.12 200 MET B C 1
ATOM 4158 O O . MET B 1 200 ? 8.727 -8.953 4.387 1 96.12 200 MET B O 1
ATOM 4162 N N . ARG B 1 201 ? 7.961 -7.371 2.902 1 95.94 201 ARG B N 1
ATOM 4163 C CA . ARG B 1 201 ? 8.242 -6.281 3.832 1 95.94 201 ARG B CA 1
ATOM 4164 C C . ARG B 1 201 ? 7.445 -6.445 5.125 1 95.94 201 ARG B C 1
ATOM 4166 O O . ARG B 1 201 ? 7.988 -6.289 6.219 1 95.94 201 ARG B O 1
ATOM 4173 N N . GLN B 1 202 ? 6.227 -6.738 4.977 1 96.19 202 GLN B N 1
ATOM 4174 C CA . GLN B 1 202 ? 5.375 -6.965 6.141 1 96.19 202 GLN B CA 1
ATOM 4175 C C . GLN B 1 202 ? 5.922 -8.094 7.012 1 96.19 202 GLN B C 1
ATOM 4177 O O . GLN B 1 202 ? 6.008 -7.953 8.234 1 96.19 202 GLN B O 1
ATOM 4182 N N . ALA B 1 203 ? 6.285 -9.203 6.418 1 95.81 203 ALA B N 1
ATOM 4183 C CA . ALA B 1 203 ? 6.852 -10.328 7.152 1 95.81 203 ALA B CA 1
ATOM 4184 C C . ALA B 1 203 ? 8.141 -9.938 7.859 1 95.81 203 ALA B C 1
ATOM 4186 O O . ALA B 1 203 ? 8.398 -10.359 8.992 1 95.81 203 ALA B O 1
ATOM 4187 N N . LYS B 1 204 ? 8.93 -9.141 7.18 1 94.44 204 LYS B N 1
ATOM 4188 C CA . LYS B 1 204 ? 10.188 -8.68 7.754 1 94.44 204 LYS B CA 1
ATOM 4189 C C . LYS B 1 204 ? 9.945 -7.828 9 1 94.44 204 LYS B C 1
ATOM 4191 O O . LYS B 1 204 ? 10.562 -8.062 10.047 1 94.44 204 LYS B O 1
ATOM 4196 N N . LEU B 1 205 ? 9.086 -6.91 8.844 1 92.94 205 LEU B N 1
ATOM 4197 C CA . LEU B 1 205 ? 8.781 -5.996 9.938 1 92.94 205 LEU B CA 1
ATOM 4198 C C . LEU B 1 205 ? 8.195 -6.754 11.125 1 92.94 205 LEU B C 1
ATOM 4200 O O . LEU B 1 205 ? 8.445 -6.395 12.281 1 92.94 205 LEU B O 1
ATOM 4204 N N . ASN B 1 206 ? 7.488 -7.848 10.805 1 92.25 206 ASN B N 1
ATOM 4205 C CA . ASN B 1 206 ? 6.859 -8.648 11.852 1 92.25 206 ASN B CA 1
ATOM 4206 C C . ASN B 1 206 ? 7.809 -9.711 12.391 1 92.25 206 ASN B C 1
ATOM 4208 O O . ASN B 1 206 ? 7.461 -10.445 13.312 1 92.25 206 ASN B O 1
ATOM 4212 N N . GLY B 1 207 ? 8.945 -9.836 11.812 1 91.44 207 GLY B N 1
ATOM 4213 C CA . GLY B 1 207 ? 9.945 -10.797 12.258 1 91.44 207 GLY B CA 1
ATOM 4214 C C . GLY B 1 207 ? 9.633 -12.219 11.836 1 91.44 207 GLY B C 1
ATOM 4215 O O . GLY B 1 207 ? 10.094 -13.172 12.469 1 91.44 207 GLY B O 1
ATOM 4216 N N . THR B 1 208 ? 8.812 -12.352 10.789 1 92.5 208 THR B N 1
ATOM 4217 C CA . THR B 1 208 ? 8.375 -13.695 10.422 1 92.5 208 THR B CA 1
ATOM 4218 C C . THR B 1 208 ? 8.938 -14.086 9.055 1 92.5 208 THR B C 1
ATOM 4220 O O . THR B 1 208 ? 8.711 -15.203 8.578 1 92.5 208 THR B O 1
ATOM 4223 N N . LEU B 1 209 ? 9.695 -13.234 8.445 1 93.06 209 LEU B N 1
ATOM 4224 C CA . LEU B 1 209 ? 10.195 -13.516 7.109 1 93.06 209 LEU B CA 1
ATOM 4225 C C . LEU B 1 209 ? 11.156 -14.695 7.121 1 93.06 209 LEU B C 1
ATOM 4227 O O . LEU B 1 209 ? 12.086 -14.742 7.934 1 93.06 209 LEU B O 1
ATOM 4231 N N . ASN B 1 210 ? 10.906 -15.664 6.348 1 92.62 210 ASN B N 1
ATOM 4232 C CA . ASN B 1 210 ? 11.781 -16.797 6.078 1 92.62 210 ASN B CA 1
ATOM 4233 C C . ASN B 1 210 ? 12.211 -17.5 7.367 1 92.62 210 ASN B C 1
ATOM 4235 O O . ASN B 1 210 ? 13.383 -17.828 7.535 1 92.62 210 ASN B O 1
ATOM 4239 N N . ARG B 1 211 ? 11.328 -17.672 8.266 1 91.38 211 ARG B N 1
ATOM 4240 C CA . ARG B 1 211 ? 11.617 -18.297 9.555 1 91.38 211 ARG B CA 1
ATOM 4241 C C . ARG B 1 211 ? 12.07 -19.75 9.375 1 91.38 211 ARG B C 1
ATOM 4243 O O . ARG B 1 211 ? 12.859 -20.25 10.172 1 91.38 211 ARG B O 1
ATOM 4250 N N . THR B 1 212 ? 11.672 -20.375 8.359 1 93.38 212 THR B N 1
ATOM 4251 C CA . THR B 1 212 ? 12.023 -21.766 8.109 1 93.38 212 THR B CA 1
ATOM 4252 C C . THR B 1 212 ? 13.406 -21.875 7.465 1 93.38 212 THR B C 1
ATOM 4254 O O . THR B 1 212 ? 14.023 -22.938 7.477 1 93.38 212 THR B O 1
ATOM 4257 N N . GLY B 1 213 ? 13.836 -20.766 6.883 1 92.56 213 GLY B N 1
ATOM 4258 C CA . GLY B 1 213 ? 15.094 -20.75 6.152 1 92.56 213 GLY B CA 1
ATOM 4259 C C . GLY B 1 213 ? 15 -21.422 4.793 1 92.56 213 GLY B C 1
ATOM 4260 O O . GLY B 1 213 ? 16.016 -21.656 4.141 1 92.56 213 GLY B O 1
ATOM 4261 N N . ARG B 1 214 ? 13.789 -21.656 4.32 1 93.81 214 ARG B N 1
ATOM 4262 C CA . ARG B 1 214 ? 13.625 -22.453 3.107 1 93.81 214 ARG B CA 1
ATOM 4263 C C . ARG B 1 214 ? 13.344 -21.547 1.904 1 93.81 214 ARG B C 1
ATOM 4265 O O . ARG B 1 214 ? 13.312 -22.031 0.767 1 93.81 214 ARG B O 1
ATOM 4272 N N . LEU B 1 215 ? 13.047 -20.266 2.141 1 93 215 LEU B N 1
ATOM 4273 C CA . LEU B 1 215 ? 12.914 -19.344 1.019 1 93 215 LEU B CA 1
ATOM 4274 C C . LEU B 1 215 ? 14.25 -19.141 0.32 1 93 215 LEU B C 1
ATOM 4276 O O . LEU B 1 215 ? 15.18 -18.578 0.908 1 93 215 LEU B O 1
ATOM 4280 N N . ARG B 1 216 ? 14.32 -19.562 -0.865 1 88.62 216 ARG B N 1
ATOM 4281 C CA . ARG B 1 216 ? 15.609 -19.594 -1.551 1 88.62 216 ARG B CA 1
ATOM 4282 C C . ARG B 1 216 ? 15.766 -18.422 -2.498 1 88.62 216 ARG B C 1
ATOM 4284 O O . ARG B 1 216 ? 16.703 -17.625 -2.365 1 88.62 216 ARG B O 1
ATOM 4291 N N . HIS B 1 217 ? 14.883 -18.266 -3.475 1 85.19 217 HIS B N 1
ATOM 4292 C CA . HIS B 1 217 ? 14.984 -17.188 -4.453 1 85.19 217 HIS B CA 1
ATOM 4293 C C . HIS B 1 217 ? 13.672 -16.406 -4.562 1 85.19 217 HIS B C 1
ATOM 4295 O O . HIS B 1 217 ? 12.594 -17 -4.504 1 85.19 217 HIS B O 1
ATOM 4301 N N . VAL B 1 218 ? 13.898 -15.102 -4.672 1 91.38 218 VAL B N 1
ATOM 4302 C CA . VAL B 1 218 ? 12.797 -14.219 -5.043 1 91.38 218 VAL B CA 1
ATOM 4303 C C . VAL B 1 218 ? 13.117 -13.508 -6.359 1 91.38 218 VAL B C 1
ATOM 4305 O O . VAL B 1 218 ? 14.055 -12.711 -6.426 1 91.38 218 VAL B O 1
ATOM 4308 N N . ILE B 1 219 ? 12.383 -13.852 -7.375 1 88.19 219 ILE B N 1
ATOM 4309 C CA . ILE B 1 219 ? 12.625 -13.312 -8.711 1 88.19 219 ILE B CA 1
ATOM 4310 C C . ILE B 1 219 ? 11.5 -12.352 -9.094 1 88.19 219 ILE B C 1
ATOM 4312 O O . ILE B 1 219 ? 10.336 -12.742 -9.172 1 88.19 219 ILE B O 1
ATOM 4316 N N . LEU B 1 220 ? 11.859 -11.125 -9.312 1 89.94 220 LEU B N 1
ATOM 4317 C CA . LEU B 1 220 ? 10.922 -10.078 -9.711 1 89.94 220 LEU B CA 1
ATOM 4318 C C . LEU B 1 220 ? 11.031 -9.797 -11.211 1 89.94 220 LEU B C 1
ATOM 4320 O O . LEU B 1 220 ? 11.969 -9.125 -11.648 1 89.94 220 LEU B O 1
ATOM 4324 N N . ALA B 1 221 ? 10.039 -10.258 -11.914 1 85.19 221 ALA B N 1
ATOM 4325 C CA . ALA B 1 221 ? 10.094 -10.117 -13.367 1 85.19 221 ALA B CA 1
ATOM 4326 C C . ALA B 1 221 ? 9.328 -8.883 -13.828 1 85.19 221 ALA B C 1
ATOM 4328 O O . ALA B 1 221 ? 8.133 -8.742 -13.555 1 85.19 221 ALA B O 1
ATOM 4329 N N . ALA B 1 222 ? 10.008 -7.941 -14.484 1 83.56 222 ALA B N 1
ATOM 4330 C CA . ALA B 1 222 ? 9.438 -6.734 -15.078 1 83.56 222 ALA B CA 1
ATOM 4331 C C . ALA B 1 222 ? 8.602 -5.969 -14.047 1 83.56 222 ALA B C 1
ATOM 4333 O O . ALA B 1 222 ? 7.426 -5.691 -14.281 1 83.56 222 ALA B O 1
ATOM 4334 N N . PRO B 1 223 ? 9.266 -5.586 -13.039 1 87.44 223 PRO B N 1
ATOM 4335 C CA . PRO B 1 223 ? 8.5 -5 -11.93 1 87.44 223 PRO B CA 1
ATOM 4336 C C . PRO B 1 223 ? 7.82 -3.688 -12.312 1 87.44 223 PRO B C 1
ATOM 4338 O O . PRO B 1 223 ? 8.484 -2.754 -12.773 1 87.44 223 PRO B O 1
ATOM 4341 N N . ASP B 1 224 ? 6.559 -3.688 -12.109 1 87.81 224 ASP B N 1
ATOM 4342 C CA . ASP B 1 224 ? 5.773 -2.457 -12.148 1 87.81 224 ASP B CA 1
ATOM 4343 C C . ASP B 1 224 ? 5.602 -1.87 -10.75 1 87.81 224 ASP B C 1
ATOM 4345 O O . ASP B 1 224 ? 4.504 -1.907 -10.188 1 87.81 224 ASP B O 1
ATOM 4349 N N . ILE B 1 225 ? 6.605 -1.379 -10.188 1 90.75 225 ILE B N 1
ATOM 4350 C CA . ILE B 1 225 ? 6.672 -0.727 -8.883 1 90.75 225 ILE B CA 1
ATOM 4351 C C . ILE B 1 225 ? 7.312 0.651 -9.023 1 90.75 225 ILE B C 1
ATOM 4353 O O . ILE B 1 225 ? 8.297 0.81 -9.75 1 90.75 225 ILE B O 1
ATOM 4357 N N . ASP B 1 226 ? 6.676 1.609 -8.438 1 89.62 226 ASP B N 1
ATOM 4358 C CA . ASP B 1 226 ? 7.309 2.918 -8.312 1 89.62 226 ASP B CA 1
ATOM 4359 C C . ASP B 1 226 ? 8.711 2.795 -7.723 1 89.62 226 ASP B C 1
ATOM 4361 O O . ASP B 1 226 ? 8.914 2.092 -6.73 1 89.62 226 ASP B O 1
ATOM 4365 N N . ALA B 1 227 ? 9.703 3.441 -8.344 1 87.94 227 ALA B N 1
ATOM 4366 C CA . ALA B 1 227 ? 11.102 3.279 -7.941 1 87.94 227 ALA B CA 1
ATOM 4367 C C . ALA B 1 227 ? 11.312 3.727 -6.5 1 87.94 227 ALA B C 1
ATOM 4369 O O . ALA B 1 227 ? 12.016 3.062 -5.73 1 87.94 227 ALA B O 1
ATOM 4370 N N . ASP B 1 228 ? 10.742 4.848 -6.066 1 90.5 228 ASP B N 1
ATOM 4371 C CA . ASP B 1 228 ? 10.875 5.332 -4.695 1 90.5 228 ASP B CA 1
ATOM 4372 C C . ASP B 1 228 ? 10.203 4.379 -3.711 1 90.5 228 ASP B C 1
ATOM 4374 O O . ASP B 1 228 ? 10.711 4.148 -2.613 1 90.5 228 ASP B O 1
ATOM 4378 N N . LEU B 1 229 ? 9.062 3.906 -4.137 1 92.62 229 LEU B N 1
ATOM 4379 C CA . LEU B 1 229 ? 8.367 2.943 -3.289 1 92.62 229 LEU B CA 1
ATOM 4380 C C . LEU B 1 229 ? 9.203 1.684 -3.102 1 92.62 229 LEU B C 1
ATOM 4382 O O . LEU B 1 229 ? 9.312 1.167 -1.987 1 92.62 229 LEU B O 1
ATOM 4386 N N . PHE B 1 230 ? 9.781 1.225 -4.18 1 92.06 230 PHE B N 1
ATOM 4387 C CA . PHE B 1 230 ? 10.609 0.029 -4.113 1 92.06 230 PHE B CA 1
ATOM 4388 C C . PHE B 1 230 ? 11.758 0.223 -3.133 1 92.06 230 PHE B C 1
ATOM 4390 O O . PHE B 1 230 ? 12.047 -0.66 -2.322 1 92.06 230 PHE B O 1
ATOM 4397 N N . ARG B 1 231 ? 12.406 1.353 -3.182 1 90.19 231 ARG B N 1
ATOM 4398 C CA . ARG B 1 231 ? 13.5 1.672 -2.262 1 90.19 231 ARG B CA 1
ATOM 4399 C C . ARG B 1 231 ? 13.016 1.642 -0.814 1 90.19 231 ARG B C 1
ATOM 4401 O O . ARG B 1 231 ? 13.68 1.072 0.054 1 90.19 231 ARG B O 1
ATOM 4408 N N . GLN B 1 232 ? 11.898 2.203 -0.645 1 91.5 232 GLN B N 1
ATOM 4409 C CA . GLN B 1 232 ? 11.328 2.234 0.697 1 91.5 232 GLN B CA 1
ATOM 4410 C C . GLN B 1 232 ? 10.961 0.832 1.173 1 91.5 232 GLN B C 1
ATOM 4412 O O . GLN B 1 232 ? 11.133 0.505 2.35 1 91.5 232 GLN B O 1
ATOM 4417 N N . GLN B 1 233 ? 10.453 0.03 0.303 1 92.44 233 GLN B N 1
ATOM 4418 C CA . GLN B 1 233 ? 10.062 -1.337 0.626 1 92.44 233 GLN B CA 1
ATOM 4419 C C . GLN B 1 233 ? 11.266 -2.166 1.063 1 92.44 233 GLN B C 1
ATOM 4421 O O . GLN B 1 233 ? 11.148 -3.031 1.934 1 92.44 233 GLN B O 1
ATOM 4426 N N . LEU B 1 234 ? 12.438 -1.88 0.547 1 90.69 234 LEU B N 1
ATOM 4427 C CA . LEU B 1 234 ? 13.625 -2.686 0.789 1 90.69 234 LEU B CA 1
ATOM 4428 C C . LEU B 1 234 ? 14.367 -2.207 2.037 1 90.69 234 LEU B C 1
ATOM 4430 O O . LEU B 1 234 ? 15.242 -2.904 2.551 1 90.69 234 LEU B O 1
ATOM 4434 N N . ALA B 1 235 ? 13.977 -1.08 2.541 1 89.81 235 ALA B N 1
ATOM 4435 C CA . ALA B 1 235 ? 14.703 -0.416 3.617 1 89.81 235 ALA B CA 1
ATOM 4436 C C . ALA B 1 235 ? 14.852 -1.33 4.832 1 89.81 235 ALA B C 1
ATOM 4438 O O . ALA B 1 235 ? 15.906 -1.375 5.461 1 89.81 235 ALA B O 1
ATOM 4439 N N . PRO B 1 236 ? 13.859 -2.15 5.176 1 91 236 PRO B N 1
ATOM 4440 C CA . PRO B 1 236 ? 13.992 -2.988 6.367 1 91 236 PRO B CA 1
ATOM 4441 C C . PRO B 1 236 ? 14.93 -4.176 6.152 1 91 236 PRO B C 1
ATOM 4443 O O . PRO B 1 236 ? 15.328 -4.84 7.113 1 91 236 PRO B O 1
ATOM 4446 N N . PHE B 1 237 ? 15.227 -4.477 4.957 1 90.81 237 PHE B N 1
ATOM 4447 C CA . PHE B 1 237 ? 16.047 -5.637 4.648 1 90.81 237 PHE B CA 1
ATOM 4448 C C . PHE B 1 237 ? 17.531 -5.281 4.727 1 90.81 237 PHE B C 1
ATOM 4450 O O . PHE B 1 237 ? 17.969 -4.293 4.133 1 90.81 237 PHE B O 1
ATOM 4457 N N . ALA B 1 238 ? 18.234 -6.062 5.496 1 86.06 238 ALA B N 1
ATOM 4458 C CA . ALA B 1 238 ? 19.688 -5.922 5.445 1 86.06 238 ALA B CA 1
ATOM 4459 C C . ALA B 1 238 ? 20.234 -6.309 4.07 1 86.06 238 ALA B C 1
ATOM 4461 O O . ALA B 1 238 ? 19.562 -6.984 3.299 1 86.06 238 ALA B O 1
ATOM 4462 N N . ASP B 1 239 ? 21.375 -5.895 3.809 1 76.06 239 ASP B N 1
ATOM 4463 C CA . ASP B 1 239 ? 21.969 -6.129 2.492 1 76.06 239 ASP B CA 1
ATOM 4464 C C . ASP B 1 239 ? 22 -7.621 2.166 1 76.06 239 ASP B C 1
ATOM 4466 O O . ASP B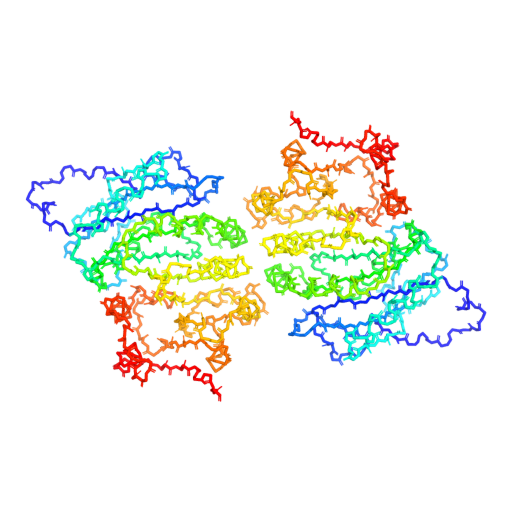 1 239 ? 21.688 -8.023 1.041 1 76.06 239 ASP B O 1
ATOM 4470 N N . ASN B 1 240 ? 22.297 -8.422 3.113 1 72.19 240 ASN B N 1
ATOM 4471 C CA . ASN B 1 240 ? 22.453 -9.852 2.889 1 72.19 240 ASN B CA 1
ATOM 4472 C C . ASN B 1 240 ? 21.094 -10.555 2.783 1 72.19 240 ASN B C 1
ATOM 4474 O O . ASN B 1 240 ? 21.031 -11.734 2.451 1 72.19 240 ASN B O 1
ATOM 4478 N N . GLU B 1 241 ? 20.047 -9.75 3.025 1 77.75 241 GLU B N 1
ATOM 4479 C CA . GLU B 1 241 ? 18.703 -10.312 2.967 1 77.75 241 GLU B CA 1
ATOM 4480 C C . GLU B 1 241 ? 18 -9.922 1.67 1 77.75 241 GLU B C 1
ATOM 4482 O O . GLU B 1 241 ? 16.891 -10.383 1.396 1 77.75 241 GLU B O 1
ATOM 4487 N N . ARG B 1 242 ? 18.688 -9.133 0.956 1 71.69 242 ARG B N 1
ATOM 4488 C CA . ARG B 1 242 ? 18.109 -8.648 -0.287 1 71.69 242 ARG B CA 1
ATOM 4489 C C . ARG B 1 242 ? 18.438 -9.57 -1.453 1 71.69 242 ARG B C 1
ATOM 4491 O O . ARG B 1 242 ? 18.969 -9.125 -2.471 1 71.69 242 ARG B O 1
ATOM 4498 N N . GLN B 1 243 ? 18.188 -10.797 -1.255 1 73.81 243 GLN B N 1
ATOM 4499 C CA . GLN B 1 243 ? 18.438 -11.789 -2.291 1 73.81 243 GLN B CA 1
ATOM 4500 C C . GLN B 1 243 ? 17.328 -11.805 -3.332 1 73.81 243 GLN B C 1
ATOM 4502 O O . GLN B 1 243 ? 16.734 -12.852 -3.604 1 73.81 243 GLN B O 1
ATOM 4507 N N . PHE B 1 244 ? 17.109 -10.617 -3.869 1 81.12 244 PHE B N 1
ATOM 4508 C CA . PHE B 1 244 ? 16.125 -10.438 -4.922 1 81.12 244 PHE B CA 1
ATOM 4509 C C . PHE B 1 244 ? 16.781 -10.414 -6.293 1 81.12 244 PHE B C 1
ATOM 4511 O O . PHE B 1 244 ? 17.844 -9.812 -6.465 1 81.12 244 PHE B O 1
ATOM 4518 N N . TYR B 1 245 ? 16.25 -11.18 -7.184 1 82.38 245 TYR B N 1
ATOM 4519 C CA . TYR B 1 245 ? 16.609 -11.07 -8.594 1 82.38 245 TYR B CA 1
ATOM 4520 C C . TYR B 1 245 ? 15.578 -10.25 -9.359 1 82.38 245 TYR B C 1
ATOM 4522 O O . TYR B 1 245 ? 14.383 -10.539 -9.297 1 82.38 245 TYR B O 1
ATOM 4530 N N . ILE B 1 246 ? 16.062 -9.227 -9.961 1 85 246 ILE B N 1
ATOM 4531 C CA . ILE B 1 246 ? 15.172 -8.391 -10.742 1 85 246 ILE B CA 1
ATOM 4532 C C . ILE B 1 246 ? 15.461 -8.57 -12.227 1 85 246 ILE B C 1
ATOM 4534 O O . ILE B 1 246 ? 16.594 -8.375 -12.68 1 85 246 ILE B O 1
ATOM 4538 N N . LEU B 1 247 ? 14.43 -8.945 -12.906 1 78.69 247 LEU B N 1
ATOM 4539 C CA . LEU B 1 247 ? 14.523 -9.07 -14.359 1 78.69 247 LEU B CA 1
ATOM 4540 C C . LEU B 1 247 ? 13.891 -7.867 -15.047 1 78.69 247 LEU B C 1
ATOM 4542 O O . LEU B 1 247 ? 12.711 -7.562 -14.82 1 78.69 247 LEU B O 1
ATOM 4546 N N . ILE B 1 248 ? 14.68 -7.148 -15.789 1 77.56 248 ILE B N 1
ATOM 4547 C CA . ILE B 1 248 ? 14.141 -5.973 -16.469 1 77.56 248 ILE B CA 1
ATOM 4548 C C . ILE B 1 248 ? 14.383 -6.094 -17.969 1 77.56 248 ILE B C 1
ATOM 4550 O O . ILE B 1 248 ? 15.25 -6.852 -18.406 1 77.56 248 ILE B O 1
ATOM 4554 N N . SER B 1 249 ? 13.445 -5.461 -18.688 1 69.62 249 SER B N 1
ATOM 4555 C CA . SER B 1 249 ? 13.617 -5.297 -20.125 1 69.62 249 SER B CA 1
ATOM 4556 C C . SER B 1 249 ? 13.258 -3.887 -20.578 1 69.62 249 SER B C 1
ATOM 4558 O O . SER B 1 249 ? 12.133 -3.434 -20.375 1 69.62 249 SER B O 1
ATOM 4560 N N . HIS B 1 250 ? 14.164 -3.135 -21.062 1 63.28 250 HIS B N 1
ATOM 4561 C CA . HIS B 1 250 ? 13.953 -1.736 -21.422 1 63.28 250 HIS B CA 1
ATOM 4562 C C . HIS B 1 250 ? 12.945 -1.601 -22.547 1 63.28 250 HIS B C 1
ATOM 4564 O O . HIS B 1 250 ? 12.359 -0.531 -22.75 1 63.28 250 HIS B O 1
ATOM 4570 N N . ASP B 1 251 ? 12.805 -2.551 -23.281 1 58.94 251 ASP B N 1
ATOM 4571 C CA . ASP B 1 251 ? 11.844 -2.463 -24.375 1 58.94 251 ASP B CA 1
ATOM 4572 C C . ASP B 1 251 ? 10.445 -2.861 -23.922 1 58.94 251 ASP B C 1
ATOM 4574 O O . ASP B 1 251 ? 9.57 -3.15 -24.75 1 58.94 251 ASP B O 1
ATOM 4578 N N . ASP B 1 252 ? 10.391 -2.721 -22.719 1 57.84 252 ASP B N 1
ATOM 4579 C CA . ASP B 1 252 ? 9.102 -3.096 -22.156 1 57.84 252 ASP B CA 1
ATOM 4580 C C . ASP B 1 252 ? 8.078 -1.975 -22.328 1 57.84 252 ASP B C 1
ATOM 4582 O O . ASP B 1 252 ? 8.156 -0.95 -21.641 1 57.84 252 ASP B O 1
ATOM 4586 N N . ARG B 1 253 ? 7.121 -2.082 -23.219 1 52.34 253 ARG B N 1
ATOM 4587 C CA . ARG B 1 253 ? 6.121 -1.062 -23.5 1 52.34 253 ARG B CA 1
ATOM 4588 C C . ARG B 1 253 ? 5.082 -0.984 -22.391 1 52.34 253 ARG B C 1
ATOM 4590 O O . ARG B 1 253 ? 4.504 0.076 -22.141 1 52.34 253 ARG B O 1
ATOM 4597 N N . ALA B 1 254 ? 4.844 -2.121 -21.812 1 50.56 254 ALA B N 1
ATOM 4598 C CA . ALA B 1 254 ? 3.859 -2.109 -20.734 1 50.56 254 ALA B CA 1
ATOM 4599 C C . ALA B 1 254 ? 4.309 -1.201 -19.594 1 50.56 254 ALA B C 1
ATOM 4601 O O . ALA B 1 254 ? 3.504 -0.447 -19.047 1 50.56 254 ALA B O 1
ATOM 4602 N N . LEU B 1 255 ? 5.559 -1.215 -19.328 1 60.44 255 LEU B N 1
ATOM 4603 C CA . LEU B 1 255 ? 6.098 -0.343 -18.281 1 60.44 255 LEU B CA 1
ATOM 4604 C C . LEU B 1 255 ? 5.992 1.122 -18.703 1 60.44 255 LEU B C 1
ATOM 4606 O O . LEU B 1 255 ? 5.898 2.006 -17.844 1 60.44 255 LEU B O 1
ATOM 4610 N N . SER B 1 256 ? 5.828 1.164 -19.953 1 55.03 256 SER B N 1
ATOM 4611 C CA . SER B 1 256 ? 5.633 2.525 -20.438 1 55.03 256 SER B CA 1
ATOM 4612 C C . SER B 1 256 ? 4.266 3.066 -20.031 1 55.03 256 SER B C 1
ATOM 4614 O O . SER B 1 256 ? 4.137 4.238 -19.672 1 55.03 256 SER B O 1
ATOM 4616 N N . PHE B 1 257 ? 3.332 2.164 -20.047 1 58.12 257 PHE B N 1
ATOM 4617 C CA . PHE B 1 257 ? 1.987 2.574 -19.656 1 58.12 257 PHE B CA 1
ATOM 4618 C C . PHE B 1 257 ? 1.946 2.971 -18.188 1 58.12 257 PHE B C 1
ATOM 4620 O O . PHE B 1 257 ? 1.404 4.02 -17.828 1 58.12 257 PHE B O 1
ATOM 4627 N N . SER B 1 258 ? 2.498 2.168 -17.375 1 70 258 SER B N 1
ATOM 4628 C CA . SER B 1 258 ? 2.494 2.484 -15.945 1 70 258 SER B CA 1
ATOM 4629 C C . SER B 1 258 ? 3.275 3.762 -15.656 1 70 258 SER B C 1
ATOM 4631 O O . SER B 1 258 ? 2.889 4.555 -14.797 1 70 258 SER B O 1
ATOM 4633 N N . ARG B 1 259 ? 4.312 3.885 -16.453 1 68.56 259 ARG B N 1
ATOM 4634 C CA . ARG B 1 259 ? 5.086 5.113 -16.328 1 68.56 259 ARG B CA 1
ATOM 4635 C C . ARG B 1 259 ? 4.242 6.336 -16.672 1 68.56 259 ARG B C 1
ATOM 4637 O O . ARG B 1 259 ? 4.34 7.375 -16.016 1 68.56 259 ARG B O 1
ATOM 4644 N N . LEU B 1 260 ? 3.418 6.148 -17.703 1 60.59 260 LEU B N 1
ATOM 4645 C CA . LEU B 1 260 ? 2.537 7.246 -18.094 1 60.59 260 LEU B CA 1
ATOM 4646 C C . LEU B 1 260 ? 1.542 7.566 -16.984 1 60.59 260 LEU B C 1
ATOM 4648 O O . LEU B 1 260 ? 1.354 8.734 -16.625 1 60.59 260 LEU B O 1
ATOM 4652 N N . LEU B 1 261 ? 1.063 6.551 -16.406 1 67.38 261 LEU B N 1
ATOM 4653 C CA . LEU B 1 261 ? 0.092 6.734 -15.336 1 67.38 261 LEU B CA 1
ATOM 4654 C C . LEU B 1 261 ? 0.751 7.352 -14.102 1 67.38 261 LEU B C 1
ATOM 4656 O O . LEU B 1 261 ? 0.107 8.094 -13.352 1 67.38 261 LEU B O 1
ATOM 4660 N N . ALA B 1 262 ? 2.02 7.094 -14.047 1 69.88 262 ALA B N 1
ATOM 4661 C CA . ALA B 1 262 ? 2.787 7.609 -12.922 1 69.88 262 ALA B CA 1
ATOM 4662 C C . ALA B 1 262 ? 3.406 8.969 -13.25 1 69.88 262 ALA B C 1
ATOM 4664 O O . ALA B 1 262 ? 4.188 9.508 -12.461 1 69.88 262 ALA B O 1
ATOM 4665 N N . ARG B 1 263 ? 3.084 9.477 -14.352 1 67.31 263 ARG B N 1
ATOM 4666 C CA . ARG B 1 263 ? 3.477 10.812 -14.781 1 67.31 263 ARG B CA 1
ATOM 4667 C C . ARG B 1 263 ? 4.992 10.938 -14.859 1 67.31 263 ARG B C 1
ATOM 4669 O O . ARG B 1 263 ? 5.566 11.922 -14.383 1 67.31 263 ARG B O 1
ATOM 4676 N N . GLY B 1 264 ? 5.566 9.984 -15.328 1 67.94 264 GLY B N 1
ATOM 4677 C CA . GLY B 1 264 ? 6.98 10.062 -15.664 1 67.94 264 GLY B CA 1
ATOM 4678 C C . GLY B 1 264 ? 7.887 9.562 -14.555 1 67.94 264 GLY B C 1
ATOM 4679 O O . GLY B 1 264 ? 9.102 9.477 -14.734 1 67.94 264 GLY B O 1
ATOM 4680 N N . VAL B 1 265 ? 7.277 9.312 -13.445 1 73.5 265 VAL B N 1
ATOM 4681 C CA . VAL B 1 265 ? 8.109 8.75 -12.391 1 73.5 265 VAL B CA 1
ATOM 4682 C C . VAL B 1 265 ? 8.562 7.344 -12.789 1 73.5 265 VAL B C 1
ATOM 4684 O O . VAL B 1 265 ? 7.754 6.523 -13.227 1 73.5 265 VAL B O 1
ATOM 4687 N N . PRO B 1 266 ? 9.875 7.145 -12.664 1 73.88 266 PRO B N 1
ATOM 4688 C CA . PRO B 1 266 ? 10.398 5.852 -13.109 1 73.88 266 PRO B CA 1
ATOM 4689 C C . PRO B 1 266 ? 9.805 4.676 -12.336 1 73.88 266 PRO B C 1
ATOM 4691 O O . PRO B 1 266 ? 9.57 4.789 -11.125 1 73.88 266 PRO B O 1
ATOM 4694 N N . ARG B 1 267 ? 9.531 3.719 -13.156 1 77.81 267 ARG B N 1
ATOM 4695 C CA . ARG B 1 267 ? 9.203 2.414 -12.586 1 77.81 267 ARG B CA 1
ATOM 4696 C C . ARG B 1 267 ? 10.445 1.535 -12.492 1 77.81 267 ARG B C 1
ATOM 4698 O O . ARG B 1 267 ? 11.383 1.68 -13.281 1 77.81 267 ARG B O 1
ATOM 4705 N N . VAL B 1 268 ? 10.469 0.66 -11.5 1 75.19 268 VAL B N 1
ATOM 4706 C CA . VAL B 1 268 ? 11.617 -0.215 -11.273 1 75.19 268 VAL B CA 1
ATOM 4707 C C . VAL B 1 268 ? 11.984 -0.922 -12.578 1 75.19 268 VAL B C 1
ATOM 4709 O O . VAL B 1 268 ? 13.164 -1.035 -12.914 1 75.19 268 VAL B O 1
ATOM 4712 N N . GLY B 1 269 ? 11.047 -1.333 -13.305 1 71.44 269 GLY B N 1
ATOM 4713 C CA . GLY B 1 269 ? 11.297 -2.068 -14.531 1 71.44 269 GLY B CA 1
ATOM 4714 C C . GLY B 1 269 ? 12 -1.238 -15.594 1 71.44 269 GLY B C 1
ATOM 4715 O O . GLY B 1 269 ? 12.523 -1.782 -16.562 1 71.44 269 GLY B O 1
ATOM 4716 N N . ASN B 1 270 ? 12.008 0.129 -15.328 1 68.75 270 ASN B N 1
ATOM 4717 C CA . ASN B 1 270 ? 12.633 1.019 -16.297 1 68.75 270 ASN B CA 1
ATOM 4718 C C . ASN B 1 270 ? 13.711 1.885 -15.648 1 68.75 270 ASN B C 1
ATOM 4720 O O . ASN B 1 270 ? 14.18 2.852 -16.25 1 68.75 270 ASN B O 1
ATOM 4724 N N . GLU B 1 271 ? 13.992 1.546 -14.414 1 71 271 GLU B N 1
ATOM 4725 C CA . GLU B 1 271 ? 15.008 2.307 -13.688 1 71 271 GLU B CA 1
ATOM 4726 C C . GLU B 1 271 ? 16.406 1.957 -14.172 1 71 271 GLU B C 1
ATOM 4728 O O . GLU B 1 271 ? 16.609 0.911 -14.789 1 71 271 GLU B O 1
ATOM 4733 N N . ASP B 1 272 ? 17.188 2.918 -13.828 1 69.94 272 ASP B N 1
ATOM 4734 C CA . ASP B 1 272 ? 18.594 2.695 -14.156 1 69.94 272 ASP B CA 1
ATOM 4735 C C . ASP B 1 272 ? 19.156 1.511 -13.375 1 69.94 272 ASP B C 1
ATOM 4737 O O . ASP B 1 272 ? 18.984 1.422 -12.156 1 69.94 272 ASP B O 1
ATOM 4741 N N . VAL B 1 273 ? 19.797 0.659 -14.109 1 70.38 273 VAL B N 1
ATOM 4742 C CA . VAL B 1 273 ? 20.328 -0.589 -13.57 1 70.38 273 VAL B CA 1
ATOM 4743 C C . VAL B 1 273 ? 21.281 -0.29 -12.414 1 70.38 273 VAL B C 1
ATOM 4745 O O . VAL B 1 273 ? 21.266 -0.979 -11.391 1 70.38 273 VAL B O 1
ATOM 4748 N N . GLU B 1 274 ? 22.062 0.707 -12.578 1 71.62 274 GLU B N 1
ATOM 4749 C CA . GLU B 1 274 ? 23.047 1.049 -11.57 1 71.62 274 GLU B CA 1
ATOM 4750 C C . GLU B 1 274 ? 22.375 1.524 -10.281 1 71.62 274 GLU B C 1
ATOM 4752 O O . GLU B 1 274 ? 22.844 1.208 -9.18 1 71.62 274 GLU B O 1
ATOM 4757 N N . ASP B 1 275 ? 21.359 2.164 -10.484 1 76.38 275 ASP B N 1
ATOM 4758 C CA . ASP B 1 275 ? 20.625 2.66 -9.32 1 76.38 275 ASP B CA 1
ATOM 4759 C C . ASP B 1 275 ? 20 1.513 -8.539 1 76.38 275 ASP B C 1
ATOM 4761 O O . ASP B 1 275 ? 20.031 1.499 -7.305 1 76.38 275 ASP B O 1
ATOM 4765 N N . LEU B 1 276 ? 19.531 0.612 -9.266 1 76.88 276 LEU B N 1
ATOM 4766 C CA . LEU B 1 276 ? 18.891 -0.535 -8.625 1 76.88 276 LEU B CA 1
ATOM 4767 C C . LEU B 1 276 ? 19.938 -1.42 -7.941 1 76.88 276 LEU B C 1
ATOM 4769 O O . LEU B 1 276 ? 19.703 -1.903 -6.828 1 76.88 276 LEU B O 1
ATOM 4773 N N . ALA B 1 277 ? 21.047 -1.569 -8.625 1 71.75 277 ALA B N 1
ATOM 4774 C CA . ALA B 1 277 ? 22.109 -2.385 -8.047 1 71.75 277 ALA B CA 1
ATOM 4775 C C . ALA B 1 277 ? 22.625 -1.777 -6.746 1 71.75 277 ALA B C 1
ATOM 4777 O O . ALA B 1 277 ? 23.016 -2.502 -5.824 1 71.75 277 ALA B O 1
ATOM 4778 N N . GLY B 1 278 ? 22.547 -0.517 -6.703 1 75.5 278 GLY B N 1
ATOM 4779 C CA . GLY B 1 278 ? 22.969 0.185 -5.5 1 75.5 278 GLY B CA 1
ATOM 4780 C C . GLY B 1 278 ? 22.109 -0.126 -4.293 1 75.5 278 GLY B C 1
ATOM 4781 O O . GLY B 1 278 ? 22.516 0.118 -3.154 1 75.5 278 GLY B O 1
ATOM 4782 N N . LEU B 1 279 ? 21.016 -0.768 -4.613 1 78.25 279 LEU B N 1
ATOM 4783 C CA . LEU B 1 279 ? 20.109 -1.122 -3.521 1 78.25 279 LEU B CA 1
ATOM 4784 C C . LEU B 1 279 ? 20.438 -2.51 -2.979 1 78.25 279 LEU B C 1
ATOM 4786 O O . LEU B 1 279 ? 19.766 -2.992 -2.059 1 78.25 279 LEU B O 1
ATOM 4790 N N . GLY B 1 280 ? 21.422 -3.195 -3.576 1 75.56 280 GLY B N 1
ATOM 4791 C CA . GLY B 1 280 ? 21.828 -4.504 -3.092 1 75.56 280 GLY B CA 1
ATOM 4792 C C . GLY B 1 280 ? 21.047 -5.645 -3.723 1 75.56 280 GLY B C 1
ATOM 4793 O O . GLY B 1 280 ? 20.969 -6.734 -3.152 1 75.56 280 GLY B O 1
ATOM 4794 N N . VAL B 1 281 ? 20.438 -5.332 -4.812 1 77.62 281 VAL B N 1
ATOM 4795 C CA . VAL B 1 281 ? 19.688 -6.367 -5.516 1 77.62 281 VAL B CA 1
ATOM 4796 C C . VAL B 1 281 ? 20.438 -6.777 -6.781 1 77.62 281 VAL B C 1
ATOM 4798 O O . VAL B 1 281 ? 21.281 -6.031 -7.281 1 77.62 281 VAL B O 1
ATOM 4801 N N . THR B 1 282 ? 20.219 -7.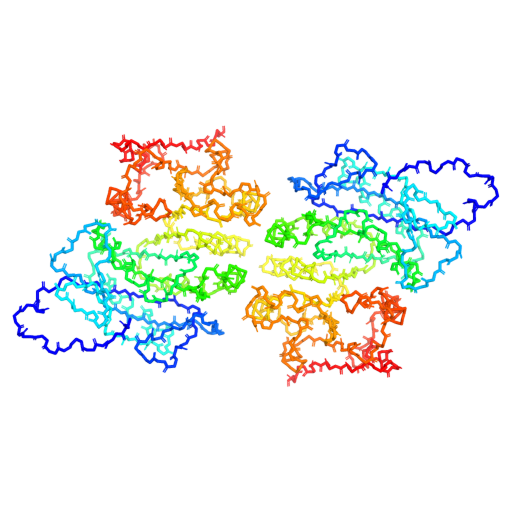957 -7.23 1 77.38 282 THR B N 1
ATOM 4802 C CA . THR B 1 282 ? 20.781 -8.43 -8.484 1 77.38 282 THR B CA 1
ATOM 4803 C C . THR B 1 282 ? 19.859 -8.125 -9.656 1 77.38 282 THR B C 1
ATOM 4805 O O . THR B 1 282 ? 18.703 -8.539 -9.656 1 77.38 282 THR B O 1
ATOM 4808 N N . VAL B 1 283 ? 20.375 -7.375 -10.602 1 78.88 283 VAL B N 1
ATOM 4809 C CA . VAL B 1 283 ? 19.562 -6.977 -11.742 1 78.88 283 VAL B CA 1
ATOM 4810 C C . VAL B 1 283 ? 20.031 -7.719 -13 1 78.88 283 VAL B C 1
ATOM 4812 O O . VAL B 1 283 ? 21.219 -7.746 -13.297 1 78.88 283 VAL B O 1
ATOM 4815 N N . LEU B 1 284 ? 19.094 -8.352 -13.586 1 74 284 LEU B N 1
ATOM 4816 C CA . LEU B 1 284 ? 19.328 -8.992 -14.875 1 74 284 LEU B CA 1
ATOM 4817 C C . LEU B 1 284 ? 18.641 -8.234 -16 1 74 284 LEU B C 1
ATOM 4819 O O . LEU B 1 284 ? 17.406 -8.172 -16.047 1 74 284 LEU B O 1
ATOM 4823 N N . ASP B 1 285 ? 19.391 -7.613 -16.891 1 73.38 285 ASP B N 1
ATOM 4824 C CA . ASP B 1 285 ? 18.859 -6.859 -18.016 1 73.38 285 ASP B CA 1
ATOM 4825 C C . ASP B 1 285 ? 18.656 -7.758 -19.234 1 73.38 285 ASP B C 1
ATOM 4827 O O . ASP B 1 285 ? 19.641 -8.242 -19.812 1 73.38 285 ASP B O 1
ATOM 4831 N N . LEU B 1 286 ? 17.438 -7.875 -19.609 1 68.25 286 LEU B N 1
ATOM 4832 C CA . LEU B 1 286 ? 17.109 -8.805 -20.672 1 68.25 286 LEU B CA 1
ATOM 4833 C C . LEU B 1 286 ? 16.891 -8.062 -22 1 68.25 286 LEU B C 1
ATOM 4835 O O . LEU B 1 286 ? 16.359 -8.641 -22.953 1 68.25 286 LEU B O 1
ATOM 4839 N N . SER B 1 287 ? 17.234 -6.828 -22.078 1 67.56 287 SER B N 1
ATOM 4840 C CA . SER B 1 287 ? 16.938 -5.98 -23.234 1 67.56 287 SER B CA 1
ATOM 4841 C C . SER B 1 287 ? 17.547 -6.555 -24.516 1 67.56 287 SER B C 1
ATOM 4843 O O . SER B 1 287 ? 16.969 -6.395 -25.594 1 67.56 287 SER B O 1
ATOM 4845 N N . GLU B 1 288 ? 18.609 -7.238 -24.422 1 62.53 288 GLU B N 1
ATOM 4846 C CA . GLU B 1 288 ? 19.297 -7.691 -25.625 1 62.53 288 GLU B CA 1
ATOM 4847 C C . GLU B 1 288 ? 18.75 -9.039 -26.109 1 62.53 288 GLU B C 1
ATOM 4849 O O . GLU B 1 288 ? 19.172 -9.547 -27.141 1 62.53 288 GLU B O 1
ATOM 4854 N N . ILE B 1 289 ? 17.875 -9.539 -25.328 1 57.84 289 ILE B N 1
ATOM 4855 C CA . ILE B 1 289 ? 17.281 -10.805 -25.75 1 57.84 289 ILE B CA 1
ATOM 4856 C C . ILE B 1 289 ? 16.031 -10.531 -26.594 1 57.84 289 ILE B C 1
ATOM 4858 O O . ILE B 1 289 ? 15.133 -9.812 -26.172 1 57.84 289 ILE B O 1
ATOM 4862 N N . ASP B 1 290 ? 16.094 -10.797 -27.938 1 52.84 290 ASP B N 1
ATOM 4863 C CA . ASP B 1 290 ? 15 -10.602 -28.875 1 52.84 290 ASP B CA 1
ATOM 4864 C C . ASP B 1 290 ? 13.867 -11.586 -28.609 1 52.84 290 ASP B C 1
ATOM 4866 O O . ASP B 1 290 ? 14.117 -12.766 -28.328 1 52.84 290 ASP B O 1
ATOM 4870 N N . VAL B 1 291 ? 12.625 -11.055 -28.266 1 54.22 291 VAL B N 1
ATOM 4871 C CA . VAL B 1 291 ? 11.523 -12 -28.125 1 54.22 291 VAL B CA 1
ATOM 4872 C C . VAL B 1 291 ? 10.43 -11.656 -29.141 1 54.22 291 VAL B C 1
ATOM 4874 O O . VAL B 1 291 ? 10.273 -10.492 -29.516 1 54.22 291 VAL B O 1
ATOM 4877 N N . ASN B 1 292 ? 9.883 -12.664 -29.875 1 45.78 292 ASN B N 1
ATOM 4878 C CA . ASN B 1 292 ? 8.734 -12.5 -30.766 1 45.78 292 ASN B CA 1
ATOM 4879 C C . ASN B 1 292 ? 7.453 -12.219 -29.984 1 45.78 292 ASN B C 1
ATOM 4881 O O . ASN B 1 292 ? 6.363 -12.203 -30.562 1 45.78 292 ASN B O 1
ATOM 4885 N N . GLY B 1 293 ? 7.613 -11.812 -28.688 1 46.66 293 GLY B N 1
ATOM 4886 C CA . GLY B 1 293 ? 6.398 -11.57 -27.922 1 46.66 293 GLY B CA 1
ATOM 4887 C C . GLY B 1 293 ? 6.434 -10.266 -27.141 1 46.66 293 GLY B C 1
ATOM 4888 O O . GLY B 1 293 ? 7.062 -9.297 -27.578 1 46.66 293 GLY B O 1
ATOM 4889 N N . SER B 1 294 ? 5.34 -10.133 -26.297 1 47.06 294 SER B N 1
ATOM 4890 C CA . SER B 1 294 ? 5.309 -8.898 -25.516 1 47.06 294 SER B CA 1
ATOM 4891 C C . SER B 1 294 ? 6.566 -8.75 -24.672 1 47.06 294 SER B C 1
ATOM 4893 O O . SER B 1 294 ? 6.965 -9.688 -23.969 1 47.06 294 SER B O 1
ATOM 4895 N N . ASN B 1 295 ? 7.215 -7.707 -24.828 1 46.38 295 ASN B N 1
ATOM 4896 C CA . ASN B 1 295 ? 8.438 -7.375 -24.109 1 46.38 295 ASN B CA 1
ATOM 4897 C C . ASN B 1 295 ? 8.211 -7.371 -22.594 1 46.38 295 ASN B C 1
ATOM 4899 O O . ASN B 1 295 ? 9.141 -7.586 -21.828 1 46.38 295 ASN B O 1
ATOM 4903 N N . HIS B 1 296 ? 6.926 -7.355 -22.219 1 51.41 296 HIS B N 1
ATOM 4904 C CA . HIS B 1 296 ? 6.609 -7.254 -20.797 1 51.41 296 HIS B CA 1
ATOM 4905 C C . HIS B 1 296 ? 6.516 -8.633 -20.156 1 51.41 296 HIS B C 1
ATOM 4907 O O . HIS B 1 296 ? 6.625 -8.758 -18.922 1 51.41 296 HIS B O 1
ATOM 4913 N N . SER B 1 297 ? 6.367 -9.695 -20.969 1 53.72 297 SER B N 1
ATOM 4914 C CA . SER B 1 297 ? 6.305 -11.055 -20.453 1 53.72 297 SER B CA 1
ATOM 4915 C C . SER B 1 297 ? 7.484 -11.891 -20.938 1 53.72 297 SER B C 1
ATOM 4917 O O . SER B 1 297 ? 7.363 -13.102 -21.109 1 53.72 297 SER B O 1
ATOM 4919 N N . LYS B 1 298 ? 8.531 -11.188 -21.141 1 54.22 298 LYS B N 1
ATOM 4920 C CA . LYS B 1 298 ? 9.703 -11.875 -21.672 1 54.22 298 LYS B CA 1
ATOM 4921 C C . LYS B 1 298 ? 10.102 -13.047 -20.781 1 54.22 298 LYS B C 1
ATOM 4923 O O . LYS B 1 298 ? 10.594 -14.07 -21.281 1 54.22 298 LYS B O 1
ATOM 4928 N N . PHE B 1 299 ? 9.812 -12.914 -19.578 1 53.84 299 PHE B N 1
ATOM 4929 C CA . PHE B 1 299 ? 10.211 -13.969 -18.656 1 53.84 299 PHE B CA 1
ATOM 4930 C C . PHE B 1 299 ? 9.531 -15.281 -19 1 53.84 299 PHE B C 1
ATOM 4932 O O . PHE B 1 299 ? 10.055 -16.359 -18.703 1 53.84 299 PHE B O 1
ATOM 4939 N N . ALA B 1 300 ? 8.391 -15.156 -19.719 1 62.41 300 ALA B N 1
ATOM 4940 C CA . ALA B 1 300 ? 7.641 -16.359 -20.047 1 62.41 300 ALA B CA 1
ATOM 4941 C C . ALA B 1 300 ? 7.547 -16.547 -21.562 1 62.41 300 ALA B C 1
ATOM 4943 O O . ALA B 1 300 ? 7.398 -17.672 -22.047 1 62.41 300 ALA B O 1
ATOM 4944 N N . ASP B 1 301 ? 7.781 -15.445 -22.188 1 67.88 301 ASP B N 1
ATOM 4945 C CA . ASP B 1 301 ? 7.598 -15.508 -23.641 1 67.88 301 ASP B CA 1
ATOM 4946 C C . ASP B 1 301 ? 8.898 -15.875 -24.344 1 67.88 301 ASP B C 1
ATOM 4948 O O . ASP B 1 301 ? 8.891 -16.297 -25.5 1 67.88 301 ASP B O 1
ATOM 4952 N N . SER B 1 302 ? 9.984 -15.664 -23.578 1 64.56 302 SER B N 1
ATOM 4953 C CA . SER B 1 302 ? 11.289 -16.031 -24.141 1 64.56 302 SER B CA 1
ATOM 4954 C C . SER B 1 302 ? 11.727 -17.406 -23.656 1 64.56 302 SER B C 1
ATOM 4956 O O . SER B 1 302 ? 12.023 -17.594 -22.469 1 64.56 302 SER B O 1
ATOM 4958 N N . PRO B 1 303 ? 11.773 -18.281 -24.578 1 69.69 303 PRO B N 1
ATOM 4959 C CA . PRO B 1 303 ? 12.195 -19.625 -24.188 1 69.69 303 PRO B CA 1
ATOM 4960 C C . PRO B 1 303 ? 13.539 -19.641 -23.453 1 69.69 303 PRO B C 1
ATOM 4962 O O . PRO B 1 303 ? 13.727 -20.375 -22.5 1 69.69 303 PRO B O 1
ATOM 4965 N N . GLU B 1 304 ? 14.359 -18.781 -23.922 1 67.88 304 GLU B N 1
ATOM 4966 C CA . GLU B 1 304 ? 15.695 -18.734 -23.312 1 67.88 304 GLU B CA 1
ATOM 4967 C C . GLU B 1 304 ? 15.633 -18.281 -21.859 1 67.88 304 GLU B C 1
ATOM 4969 O O . GLU B 1 304 ? 16.297 -18.859 -21 1 67.88 304 GLU B O 1
ATOM 4974 N N . ILE B 1 305 ? 14.828 -17.344 -21.609 1 68.56 305 ILE B N 1
ATOM 4975 C CA . ILE B 1 305 ? 14.734 -16.781 -20.266 1 68.56 305 ILE B CA 1
ATOM 4976 C C . ILE B 1 305 ? 13.992 -17.766 -19.359 1 68.56 305 ILE B C 1
ATOM 4978 O O . ILE B 1 305 ? 14.398 -18 -18.219 1 68.56 305 ILE B O 1
ATOM 4982 N N . VAL B 1 306 ? 13.031 -18.312 -19.891 1 72.5 306 VAL B N 1
ATOM 4983 C CA . VAL B 1 306 ? 12.258 -19.297 -19.141 1 72.5 306 VAL B CA 1
ATOM 4984 C C . VAL B 1 306 ? 13.156 -20.469 -18.734 1 72.5 306 VAL B C 1
ATOM 4986 O O . VAL B 1 306 ? 13.109 -20.906 -17.578 1 72.5 306 VAL B O 1
ATOM 4989 N N . GLN B 1 307 ? 13.922 -20.875 -19.672 1 72.75 307 GLN B N 1
ATOM 4990 C CA . GLN B 1 307 ? 14.812 -22 -19.406 1 72.75 307 GLN B CA 1
ATOM 4991 C C . GLN B 1 307 ? 15.891 -21.609 -18.406 1 72.75 307 GLN B C 1
ATOM 4993 O O . GLN B 1 307 ? 16.281 -22.422 -17.547 1 72.75 307 GLN B O 1
ATOM 4998 N N . LEU B 1 308 ? 16.281 -20.391 -18.547 1 70.94 308 LEU B N 1
ATOM 4999 C CA . LEU B 1 308 ? 17.281 -19.891 -17.609 1 70.94 308 LEU B CA 1
ATOM 5000 C C . LEU B 1 308 ? 16.719 -19.875 -16.188 1 70.94 308 LEU B C 1
ATOM 5002 O O . LEU B 1 308 ? 17.391 -20.312 -15.25 1 70.94 308 LEU B O 1
ATOM 5006 N N . ILE B 1 309 ? 15.609 -19.391 -16.078 1 76.38 309 ILE B N 1
ATOM 5007 C CA . ILE B 1 309 ? 14.969 -19.344 -14.773 1 76.38 309 ILE B CA 1
ATOM 5008 C C . ILE B 1 309 ? 14.742 -20.766 -14.258 1 76.38 309 ILE B C 1
ATOM 5010 O O . ILE B 1 309 ? 15.039 -21.047 -13.094 1 76.38 309 ILE B O 1
ATOM 5014 N N . GLY B 1 310 ? 14.336 -21.625 -15.086 1 73.94 310 GLY B N 1
ATOM 5015 C CA . GLY B 1 310 ? 14.117 -23.016 -14.711 1 73.94 310 GLY B CA 1
ATOM 5016 C C . GLY B 1 310 ? 15.375 -23.688 -14.195 1 73.94 310 GLY B C 1
ATOM 5017 O O . GLY B 1 310 ? 15.336 -24.391 -13.18 1 73.94 310 GLY B O 1
ATOM 5018 N N . LYS B 1 311 ? 16.391 -23.469 -14.938 1 71.31 311 LYS B N 1
ATOM 5019 C CA . LYS B 1 311 ? 17.656 -24.047 -14.531 1 71.31 311 LYS B CA 1
ATOM 5020 C C . LYS B 1 311 ? 18.094 -23.531 -13.164 1 71.31 311 LYS B C 1
ATOM 5022 O O . LYS B 1 311 ? 18.594 -24.297 -12.336 1 71.31 311 LYS B O 1
ATOM 5027 N N . ARG B 1 312 ? 17.812 -22.312 -12.891 1 71.06 312 ARG B N 1
ATOM 5028 C CA . ARG B 1 312 ? 18.172 -21.734 -11.594 1 71.06 312 ARG B CA 1
ATOM 5029 C C . ARG B 1 312 ? 17.312 -22.328 -10.484 1 71.06 312 ARG B C 1
ATOM 5031 O O . ARG B 1 312 ? 17.797 -22.562 -9.375 1 71.06 312 ARG B O 1
ATOM 5038 N N . LEU B 1 313 ? 16.203 -22.5 -10.82 1 73.38 313 LEU B N 1
ATOM 5039 C CA . LEU B 1 313 ? 15.266 -23.016 -9.828 1 73.38 313 LEU B CA 1
ATOM 5040 C C . LEU B 1 313 ? 15.562 -24.484 -9.516 1 73.38 313 LEU B C 1
ATOM 5042 O O . LEU B 1 313 ? 15.133 -25 -8.484 1 73.38 313 LEU B O 1
ATOM 5046 N N . SER B 1 314 ? 16.281 -25.188 -10.383 1 67.94 314 SER B N 1
ATOM 5047 C CA . SER B 1 314 ? 16.547 -26.609 -10.219 1 67.94 314 SER B CA 1
ATOM 5048 C C . SER B 1 314 ? 17.844 -26.844 -9.469 1 67.94 314 SER B C 1
ATOM 5050 O O . SER B 1 314 ? 18.094 -27.953 -8.977 1 67.94 314 SER B O 1
ATOM 5052 N N . VAL B 1 315 ? 18.766 -25.891 -9.469 1 58.75 315 VAL B N 1
ATOM 5053 C CA . VAL B 1 315 ? 20.078 -26.094 -8.859 1 58.75 315 VAL B CA 1
ATOM 5054 C C . VAL B 1 315 ? 20.078 -25.531 -7.441 1 58.75 315 VAL B C 1
ATOM 5056 O O . VAL B 1 315 ? 19.547 -24.438 -7.199 1 58.75 315 VAL B O 1
ATOM 5059 N N . ASP B 1 316 ? 20.203 -26.422 -6.301 1 55.34 316 ASP B N 1
ATOM 5060 C CA . ASP B 1 316 ? 20.359 -26.016 -4.91 1 55.34 316 ASP B CA 1
ATOM 5061 C C . ASP B 1 316 ? 21.484 -25 -4.746 1 55.34 316 ASP B C 1
ATOM 5063 O O . ASP B 1 316 ? 22.5 -25.094 -5.434 1 55.34 316 ASP B O 1
ATOM 5067 N N . GLY B 1 317 ? 21.266 -23.781 -4.488 1 44.91 317 GLY B N 1
ATOM 5068 C CA . GLY B 1 317 ? 22.219 -22.703 -4.242 1 44.91 317 GLY B CA 1
ATOM 5069 C C . GLY B 1 317 ? 23.312 -23.109 -3.273 1 44.91 317 GLY B C 1
ATOM 5070 O O . GLY B 1 317 ? 23.922 -22.25 -2.631 1 44.91 317 GLY B O 1
ATOM 5071 N N . VAL B 1 318 ? 23.422 -24.344 -2.869 1 38.38 318 VAL B N 1
ATOM 5072 C CA . VAL B 1 318 ? 24.469 -24.375 -1.866 1 38.38 318 VAL B CA 1
ATOM 5073 C C . VAL B 1 318 ? 25.75 -23.734 -2.443 1 38.38 318 VAL B C 1
ATOM 5075 O O . VAL B 1 318 ? 26.625 -24.453 -2.928 1 38.38 318 VAL B O 1
ATOM 5078 N N . GLY B 1 319 ? 25.766 -22.938 -3.422 1 34.25 319 GLY B N 1
ATOM 5079 C CA . GLY B 1 319 ? 27.156 -22.547 -3.615 1 34.25 319 GLY B CA 1
ATOM 5080 C C . GLY B 1 319 ? 27.734 -21.844 -2.412 1 34.25 319 GLY B C 1
ATOM 5081 O O . GLY B 1 319 ? 27.016 -21.234 -1.619 1 34.25 319 GLY B O 1
ATOM 5082 N N . THR B 1 320 ? 28.891 -22.375 -1.866 1 33.5 320 THR B N 1
ATOM 5083 C CA . THR B 1 320 ? 29.75 -21.719 -0.902 1 33.5 320 THR B CA 1
ATOM 5084 C C . THR B 1 320 ? 29.75 -20.203 -1.122 1 33.5 320 THR B C 1
ATOM 5086 O O . THR B 1 320 ? 29.656 -19.734 -2.26 1 33.5 320 THR B O 1
ATOM 5089 N N . ARG B 1 321 ? 29.547 -19.469 -0.109 1 36.66 321 ARG B N 1
ATOM 5090 C CA . ARG B 1 321 ? 29.672 -18.016 -0.044 1 36.66 321 ARG B CA 1
ATOM 5091 C C . ARG B 1 321 ? 30.703 -17.516 -1.062 1 36.66 321 ARG B C 1
ATOM 5093 O O . ARG B 1 321 ? 30.75 -16.312 -1.353 1 36.66 321 ARG B O 1
ATOM 5100 N N . ASN B 1 322 ? 31.734 -18.078 -1.162 1 34.62 322 ASN B N 1
ATOM 5101 C CA . ASN B 1 322 ? 32.875 -17.578 -1.903 1 34.62 322 ASN B CA 1
ATOM 5102 C C . ASN B 1 322 ? 32.688 -17.719 -3.41 1 34.62 322 ASN B C 1
ATOM 5104 O O . ASN B 1 322 ? 33.562 -17.328 -4.191 1 34.62 322 ASN B O 1
ATOM 5108 N N . GLY B 1 323 ? 32.031 -18.859 -3.928 1 34.94 323 GLY B N 1
ATOM 5109 C CA . GLY B 1 323 ? 32.094 -19.078 -5.363 1 34.94 323 GLY B CA 1
ATOM 5110 C C . GLY B 1 323 ? 31.094 -18.266 -6.152 1 34.94 323 GLY B C 1
ATOM 5111 O O . GLY B 1 323 ? 30.172 -17.688 -5.574 1 34.94 323 GLY B O 1
ATOM 5112 N N . SER B 1 324 ? 31.219 -18.047 -7.57 1 38.5 324 SER B N 1
ATOM 5113 C CA . SER B 1 324 ? 30.469 -17.344 -8.609 1 38.5 324 SER B CA 1
ATOM 5114 C C . SER B 1 324 ? 29 -17.766 -8.617 1 38.5 324 SER B C 1
ATOM 5116 O O . SER B 1 324 ? 28.703 -18.969 -8.57 1 38.5 324 SER B O 1
ATOM 5118 N N . ASP B 1 325 ? 28.172 -17.141 -7.996 1 45.72 325 ASP B N 1
ATOM 5119 C CA . ASP B 1 325 ? 26.719 -17.328 -8.031 1 45.72 325 ASP B CA 1
ATOM 5120 C C . ASP B 1 325 ? 26.281 -18.031 -9.312 1 45.72 325 ASP B C 1
ATOM 5122 O O . ASP B 1 325 ? 26.531 -17.531 -10.414 1 45.72 325 ASP B O 1
ATOM 5126 N N . PRO B 1 326 ? 26.125 -19.281 -9.234 1 44.81 326 PRO B N 1
ATOM 5127 C CA . PRO B 1 326 ? 25.781 -20.031 -10.453 1 44.81 326 PRO B CA 1
ATOM 5128 C C . PRO B 1 326 ? 24.781 -19.297 -11.328 1 44.81 326 PRO B C 1
ATOM 5130 O O . PRO B 1 326 ? 24.781 -19.469 -12.547 1 44.81 326 PRO B O 1
ATOM 5133 N N . LEU B 1 327 ? 23.844 -18.609 -10.75 1 48.56 327 LEU B N 1
ATOM 5134 C CA . LEU B 1 327 ? 22.969 -17.844 -11.625 1 48.56 327 LEU B CA 1
ATOM 5135 C C . LEU B 1 327 ? 23.766 -16.891 -12.508 1 48.56 327 LEU B C 1
ATOM 5137 O O . LEU B 1 327 ? 23.484 -16.766 -13.703 1 48.56 327 LEU B O 1
ATOM 5141 N N . LEU B 1 328 ? 24.688 -16.297 -11.758 1 48.66 328 LEU B N 1
ATOM 5142 C CA . LEU B 1 328 ? 25.531 -15.359 -12.5 1 48.66 328 LEU B CA 1
ATOM 5143 C C . LEU B 1 328 ? 26.328 -16.078 -13.57 1 48.66 328 LEU B C 1
ATOM 5145 O O . LEU B 1 328 ? 26.5 -15.57 -14.68 1 48.66 328 LEU B O 1
ATOM 5149 N N . SER B 1 329 ? 26.734 -17.297 -13.18 1 44.09 329 SER B N 1
ATOM 5150 C CA . SER B 1 329 ? 27.531 -18.047 -14.141 1 44.09 329 SER B CA 1
ATOM 5151 C C . SER B 1 329 ? 26.672 -18.516 -15.312 1 44.09 329 SER B C 1
ATOM 5153 O O . SER B 1 329 ? 27.141 -18.531 -16.453 1 44.09 329 SER B O 1
ATOM 5155 N N . SER B 1 330 ? 25.484 -18.906 -15.016 1 43.94 330 SER B N 1
ATOM 5156 C CA . SER B 1 330 ? 24.625 -19.391 -16.094 1 43.94 330 SER B CA 1
ATOM 5157 C C . SER B 1 330 ? 24.094 -18.25 -16.938 1 43.94 330 SER B C 1
ATOM 5159 O O . SER B 1 330 ? 23.812 -18.422 -18.125 1 43.94 330 SER B O 1
ATOM 5161 N N . VAL B 1 331 ? 23.906 -17.094 -16.344 1 47.12 331 VAL B N 1
ATOM 5162 C CA . VAL B 1 331 ? 23.422 -15.914 -17.047 1 47.12 331 VAL B CA 1
ATOM 5163 C C . VAL B 1 331 ? 24.531 -15.375 -17.969 1 47.12 331 VAL B C 1
ATOM 5165 O O . VAL B 1 331 ? 24.234 -14.797 -19.016 1 47.12 331 VAL B O 1
ATOM 5168 N N . LEU B 1 332 ? 25.719 -15.797 -17.641 1 41.38 332 LEU B N 1
ATOM 5169 C CA . LEU B 1 332 ? 26.859 -15.273 -18.375 1 41.38 332 LEU B CA 1
ATOM 5170 C C . LEU B 1 332 ? 26.891 -15.805 -19.797 1 41.38 332 LEU B C 1
ATOM 5172 O O . LEU B 1 332 ? 27.562 -15.242 -20.672 1 41.38 332 LEU B O 1
ATOM 5176 N N . MET B 1 333 ? 26.188 -16.859 -20 1 40.16 333 MET B N 1
ATOM 5177 C CA . MET B 1 333 ? 26.234 -17.359 -21.359 1 40.16 333 MET B CA 1
ATOM 5178 C C . MET B 1 333 ? 25.156 -16.703 -22.219 1 40.16 333 MET B C 1
ATOM 5180 O O . MET B 1 333 ? 25.109 -16.906 -23.438 1 40.16 333 MET B O 1
ATOM 5184 N N . LEU B 1 334 ? 24.328 -15.992 -21.562 1 46.34 334 LEU B N 1
ATOM 5185 C CA . LEU B 1 334 ? 23.297 -15.297 -22.344 1 46.34 334 LEU B CA 1
ATOM 5186 C C . LEU B 1 334 ? 23.641 -13.812 -22.484 1 46.34 334 LEU B C 1
ATOM 5188 O O . LEU B 1 334 ? 24.391 -13.266 -21.672 1 46.34 334 LEU B O 1
ATOM 5192 N N . PRO B 1 335 ? 23.453 -13.266 -23.672 1 39.53 335 PRO B N 1
ATOM 5193 C CA . PRO B 1 335 ? 23.703 -11.828 -23.797 1 39.53 335 PRO B CA 1
ATOM 5194 C C . PRO B 1 335 ? 22.906 -11 -22.797 1 39.53 335 PRO B C 1
ATOM 5196 O O . PRO B 1 335 ? 21.984 -10.273 -23.188 1 39.53 335 PRO B O 1
ATOM 5199 N N . ILE B 1 336 ? 23.047 -11.477 -21.562 1 48.56 336 ILE B N 1
ATOM 5200 C CA . ILE B 1 336 ? 22.406 -10.789 -20.453 1 48.56 336 ILE B CA 1
ATOM 5201 C C . ILE B 1 336 ? 23.438 -9.992 -19.672 1 48.56 336 ILE B C 1
ATOM 5203 O O . ILE B 1 336 ? 24.547 -10.484 -19.406 1 48.56 336 ILE B O 1
ATOM 5207 N N . THR B 1 337 ? 23.219 -8.703 -19.719 1 43.16 337 THR B N 1
ATOM 5208 C CA . THR B 1 337 ? 24.047 -7.91 -18.828 1 43.16 337 THR B CA 1
ATOM 5209 C C . THR B 1 337 ? 23.594 -8.039 -17.391 1 43.16 337 THR B C 1
ATOM 5211 O O . THR B 1 337 ? 22.422 -7.82 -17.078 1 43.16 337 THR B O 1
ATOM 5214 N N . VAL B 1 338 ? 24.297 -8.844 -16.672 1 46.28 338 VAL B N 1
ATOM 5215 C CA . VAL B 1 338 ? 24.031 -8.969 -15.25 1 46.28 338 VAL B CA 1
ATOM 5216 C C . VAL B 1 338 ? 24.734 -7.852 -14.484 1 46.28 338 VAL B C 1
ATOM 5218 O O . VAL B 1 338 ? 25.938 -7.633 -14.664 1 46.28 338 VAL B O 1
ATOM 5221 N N . THR B 1 339 ? 24.016 -6.887 -14.031 1 42.78 339 THR B N 1
ATOM 5222 C CA . THR B 1 339 ? 24.594 -5.902 -13.125 1 42.78 339 THR B CA 1
ATOM 5223 C C . THR B 1 339 ? 24.219 -6.215 -11.68 1 42.78 339 THR B C 1
ATOM 5225 O O . THR B 1 339 ? 23.031 -6.266 -11.336 1 42.78 339 THR B O 1
ATOM 5228 N N . ALA B 1 340 ? 25.078 -7.008 -10.984 1 45.88 340 ALA B N 1
ATOM 5229 C CA . ALA B 1 340 ? 24.859 -7.301 -9.57 1 45.88 340 ALA B CA 1
ATOM 5230 C C . ALA B 1 340 ? 25.578 -6.281 -8.688 1 45.88 340 ALA B C 1
ATOM 5232 O O . ALA B 1 340 ? 26.688 -5.848 -9 1 45.88 340 ALA B O 1
ATOM 5233 N N . ALA B 1 341 ? 24.906 -5.496 -7.855 1 42.44 341 ALA B N 1
ATOM 5234 C CA . ALA B 1 341 ? 25.656 -4.633 -6.938 1 42.44 341 ALA B CA 1
ATOM 5235 C C . ALA B 1 341 ? 26.344 -5.453 -5.855 1 42.44 341 ALA B C 1
ATOM 5237 O O . ALA B 1 341 ? 25.734 -6.32 -5.234 1 42.44 341 ALA B O 1
ATOM 5238 N N . THR B 1 342 ? 27.609 -5.816 -6.113 1 38.31 342 THR B N 1
ATOM 5239 C CA . THR B 1 342 ? 28.359 -6.227 -4.941 1 38.31 342 THR B CA 1
ATOM 5240 C C . THR B 1 342 ? 28.359 -5.129 -3.879 1 38.31 342 THR B C 1
ATOM 5242 O O . THR B 1 342 ? 28.812 -4.012 -4.129 1 38.31 342 THR B O 1
ATOM 5245 N N . LEU B 1 343 ? 27.344 -5.078 -3.053 1 31.38 343 LEU B N 1
ATOM 5246 C CA . LEU B 1 343 ? 27.5 -4.152 -1.935 1 31.38 343 LEU B CA 1
ATOM 5247 C C . LEU B 1 343 ? 28.906 -4.242 -1.344 1 31.38 343 LEU B C 1
ATOM 5249 O O . LEU B 1 343 ? 29.391 -5.336 -1.059 1 31.38 343 LEU B O 1
ATOM 5253 N N . ALA B 1 344 ? 29.828 -3.264 -1.663 1 27.44 344 ALA B N 1
ATOM 5254 C CA . ALA B 1 344 ? 31.094 -3.199 -0.963 1 27.44 344 ALA B CA 1
ATOM 5255 C C . ALA B 1 344 ? 30.906 -3.391 0.54 1 27.44 344 ALA B C 1
ATOM 5257 O O . ALA B 1 344 ? 30.062 -2.75 1.152 1 27.44 344 ALA B O 1
ATOM 5258 N N . ARG B 1 345 ? 31.297 -4.598 1.034 1 25.66 345 ARG B N 1
ATOM 5259 C CA . ARG B 1 345 ? 31.578 -4.746 2.457 1 25.66 345 ARG B CA 1
ATOM 5260 C C . ARG B 1 345 ? 32.375 -3.547 2.986 1 25.66 345 ARG B C 1
ATOM 5262 O O . ARG B 1 345 ? 33.281 -3.059 2.33 1 25.66 345 ARG B O 1
#

Solvent-accessible surface area (backbone atoms only — not comparable to full-atom values): 35676 Å² total; per-residue (Å²): 115,35,42,68,73,62,67,86,60,74,77,73,66,68,77,69,52,52,71,43,71,36,36,36,39,25,31,23,20,71,30,93,50,71,39,54,47,39,33,40,44,70,37,99,52,74,37,42,36,35,34,33,30,35,44,19,86,78,68,52,75,38,54,80,50,63,58,93,66,82,78,61,43,55,75,66,8,50,38,43,31,70,71,43,75,46,94,41,72,67,54,46,38,51,52,50,37,51,56,39,66,73,35,56,81,89,31,19,28,35,39,37,36,28,55,37,68,56,33,41,58,61,55,46,52,51,48,51,44,46,45,40,63,55,23,62,54,69,44,47,45,30,39,39,44,58,20,20,60,43,38,85,78,30,57,58,37,28,53,49,29,33,64,45,32,26,64,51,55,52,50,49,52,52,50,54,65,73,38,81,56,64,33,34,32,38,42,21,25,24,42,19,27,46,29,52,47,52,33,48,36,51,27,48,60,50,70,53,54,60,74,83,65,30,66,70,45,38,35,30,36,34,28,55,31,51,40,69,37,50,55,54,51,46,60,84,50,52,65,90,65,35,61,38,38,35,36,26,28,76,69,20,58,60,59,46,50,56,20,55,48,32,68,68,46,53,27,50,28,65,43,58,64,68,63,49,12,73,70,28,26,36,35,37,38,42,57,71,53,87,54,101,48,62,48,61,43,34,65,55,32,19,48,67,46,23,32,50,51,22,52,51,72,67,50,79,70,78,61,60,90,82,59,78,53,58,62,59,57,62,41,61,76,39,78,39,54,68,48,59,34,72,66,80,126,115,34,43,68,74,62,68,85,62,74,77,76,66,69,74,70,51,53,71,45,69,37,36,37,40,26,31,22,20,72,31,93,50,72,39,53,48,39,35,41,44,71,38,98,51,73,38,43,36,33,34,33,29,34,44,17,85,78,66,53,75,39,54,81,50,64,59,94,67,81,78,62,43,55,75,67,7,50,37,42,29,72,72,41,75,44,93,42,72,66,57,45,39,52,51,52,37,52,56,39,66,72,36,58,80,88,31,19,28,35,38,38,36,27,53,38,69,56,32,41,57,62,57,48,52,52,49,51,44,46,45,38,63,55,22,63,54,68,44,46,45,31,39,39,43,58,21,20,60,43,40,85,79,28,56,58,37,28,53,48,29,35,64,46,32,26,64,51,55,52,48,50,52,51,48,55,64,73,37,83,55,65,32,35,32,38,42,19,24,24,43,18,26,45,29,51,47,53,31,48,37,52,27,49,60,51,71,54,52,59,75,82,66,28,66,68,44,39,35,31,34,33,28,54,30,52,40,67,38,50,54,55,51,46,61,85,49,52,65,90,64,34,62,38,36,34,36,27,28,74,70,22,58,60,58,45,51,55,20,56,48,32,69,67,44,52,27,48,27,65,44,58,64,68,64,49,11,73,70,28,24,35,36,37,39,43,58,72,54,86,54,104,49,61,49,59,42,36,64,54,33,20,48,66,46,24,32,50,52,23,53,51,73,66,51,78,71,78,60,60,91,82,57,78,52,57,62,59,57,60,40,61,76,39,80,39,53,67,48,59,33,73,67,80,127

Radius of gyration: 27.53 Å; Cα contacts (8 Å, |Δi|>4): 1479; chains: 2; bounding box: 61×93×64 Å

Nearest PDB structures (foldseek):
  2o7v-assembly1_A  TM=4.581E-01  e=3.921E-03  Actinidia eriantha
  8vce-assembly1_A  TM=4.165E-01  e=2.416E-03  Arabidopsis thaliana
  8vce-assembly2_B  TM=4.148E-01  e=4.166E-03  Arabidopsis thaliana
  5mii-assembly1_C  TM=4.450E-01  e=7.630E-03  Tuber melanosporum Mel28
  8wgd-assembly1_B  TM=2.451E-01  e=1.775E-01  Homo sapiens

Secondary structure (DSSP, 8-state):
-B--------HHHHTT-EEEEEEEEEEEEEPSSTTT-EEEEEEEEEEEEEEEEEE-TTPPTT-----SSSS--TTTS-EEEEEEE-SSHHHHHHHHHHHHHTS-GGG-EEEEEE--SS--HHHHHHHHHHHHHHHT--SEEEEEE-----STT-HHHHHHHHHHTHHHHHHHHHHHHTS--SEEEEEEETHHHHHHHHHHHHHHHTT-TTTTS-EEEEEEES---BHHHHHHHHTTS-GGG--EEEEE-TT-HHHHHHHHHTTTPPBGGGS-HHHHHTTT-EEEE-TTS--SS-GGGHHHH-HHHHHHHHHHHHS-----TTS--HHHHHHTTTT-EEEE-----/-B--------TTTGGG-EEEEEEEEEEEEEPSSTTT-EEEEEEEEEEEEEEEEEEPTTPPTT-----SSSS--TTTS-EEEEEEE-SSHHHHHHHHHHHHHTS-GGG-EEEEEE--SS--HHHHHHHHHHHHHHHT--SEEEEEE-----STT-HHHHHHHHHHTHHHHHHHHHHHHTS--SEEEEEEETHHHHHHHHHHHHHHHTT-TTTTS-EEEEEEES---BHHHHHHHHTTS-GGG--EEEEE-TT-HHHHHHHHHTTTPPBGGGS-HHHHHTTT-EEEE-TTS--SS-GGGHHHH-HHHHHHHHHHHHS-----TTS--HHHHHHTTTT-EEEE-----

InterPro domains:
  IPR010297 Protein of unknown function DUF900, hydrolase-like [PF05990] (97-312)
  IPR014586 Uncharacterised conserved protein UCP033909 [PIRSF033909] (12-317)
  IPR029058 Alpha/Beta hydrolase fold [G3DSA:3.40.50.1820] (108-317)
  IPR029058 Alpha/Beta hydrolase fold [SSF53474] (106-270)

Sequence (690 aa):
MIGLVAEPQNGDAAKNLRKHEIFILTSRAPDSDPTILFSGKRSSEIGLAKLTVSVPPNHTPGKIESPQSGIPRPAEHFTATDPAIFSSESDFVSDLQAELNRRSVQNRNVLIFVHGYNTTFSEAVLRMGQFVEDSGYEGVPVLFSWASGGHLLDYVYDMNSVLVARDDLLLGANLISKTNAKAVDVLSHSMGNLLTVEAMRQAKLNGTLNRTGRLRHVILAAPDIDADLFRQQLAPFADNERQFYILISHDDRALSFSRLLARGVPRVGNEDVEDLAGLGVTVLDLSEIDVNGSNHSKFADSPEIVQLIGKRLSVDGVGTRNGSDPLLSSVLMLPITVTAATLARMIGLVAEPQNGDAAKNLRKHEIFILTSRAPDSDPTILFSGKRSSEIGLAKLTVSVPPNHTPGKIESPQSGIPRPAEHFTATDPAIFSSESDFVSDLQAELNRRSVQNRNVLIFVHGYNTTFSEAVLRMGQFVEDSGYEGVPVLFSWASGGHLLDYVYDMNSVLVARDDLLLGANLISKTNAKAVDVLSHSMGNLLTVEAMRQAKLNGTLNRTGRLRHVILAAPDIDADLFRQQLAPFADNERQFYILISHDDRALSFSRLLARGVPRVGNEDVEDLAGLGVTVLDLSEIDVNGSNHSKFADSPEIVQLIGKRLSVDGVGTRNGSDPLLSSVLMLPITVTAATLAR

pLDDT: mean 80.99, std 19.03, range [25.23, 98.81]

Foldseek 3Di:
DAADPADPDPDPQVVPWDKAKEKEKEQFPQDPDVRQGGALHGHPDIWTKMKMKTAAPPDDALDFFDDPDDDDHSNGGIHIHDMDTDPDLVVRLVVLQVQLVVAPPLLSEEEEEFEAALAGPVRQVSLQVSLCVLQVRRYHYYYYYWNHNNDPVCPVVVLVRLVVCLVSVVVVVVSNLPHPRQAYEYEYAEQSVVSVLQSQLVCLVVVNHCPVVRYDEYEYELYQAQPVVSLVSCVSPDLVRQRYEYEAACPQCVSVVSCVVVVNGHGPNNDDPVVVLLSNYKYKYCHPPDFPDRSRVCCRNPSVNSNLVSVLSSDDQPPDPPDDRVSNVSCVVPPIDIDHNPPDD/DAADPADPDPDDQVVPWDKAKEKEKEQFPQDPDVRQGGALHGHPDIWTKMKMKTAAPPDDALDFFDDPDDDDHSNGGIHIHDMDTDPDLVVRLVVLQVQLVVADPLLSEEEEEFEAALAGPVRQVSLQVSLCVLQVRRYHYYYYYWNHNNDPVCPVVVLVRLVVCLVSVVVVVVSNLPHPRQAYEYEYAEQSVVSVLQSQLVCLVVVNHCPVVRYDEYEYELYQAQPVVSLVSCVSPDLVRQRYEYEAACPQCVSVVSCVVVVNRHGPNNDDPVVVLLSNYKYKYCNPPDFPDRSRVCCRNPSVNSNLVSVLSSDDQPPDPPDDRVSNVSCVVPPIDIDHNPPDD